Protein AF-A0A968TTP3-F1 (afdb_monomer)

pLDDT: mean 79.58, std 18.72, range [24.3, 98.19]

Secondary structure (DSSP, 8-state):
-PPP---SSPPPPEEEEEEE--GGGB-TTSBBPHHHHHHHHHHHHHHHHHHH--SEEEEEEEE-----S--BTT-EEEEEEEEEEE-SSEEEEEEEEEEEEESSSEEEEEEEEEEEEEEEE-TTSSB----PPP-------------PSPPS------SS------THHHHHHHHHTTSSS--TTHHHHHHHHH-----HHHHHHHHHTT-SS--SSHHHHHHHHHHHHHHHTSPPPPSS---SEE-TT-TTTS-HHHHS--TT-GGGG--TTPEEEEEEEHHHHHHHHT--HHHHHHHHHHHHSTT-TTHHHHHHHHHHHHHHHHHHTTT--EEEEEGGGTHHHHHSS--TTTHHHHHHHHTT-TT--HHHHTS-EEEEEEEEEGGGSPEETTS-TT----B---TTSSS--TT--PPPTT-SSEEPPPSSGGG----EEEEE------GGGEEEEEEE-SPP-GGGHHHHHHHHHHHHHHHHT-TTTTGGGGGGGG-

Sequence (499 aa):
MSEPEEIHSAGPLQPAIRVMMMPKDTNAHGTIFGGIILSYIDLAGAVEAKRHMTGRLVTVAMREVEFHAPVFVGDLVSFSTQTLRRGTSSVTVKVIVEAERQLRGLVRVKVTEAEIVYVHLGEDDRPRRSTWRCENVGQQKEFFVTNGPKPKENPRLRGDGTLAVDDDGWIRLLSDLGWDRMYENAFVARNFLLDEGVLPERLASYRNAGCVAGHGSFESWQLLHRKYLARHIDVEADDSGPPAVLDPAAAGECPETFRFIDPESPFLGTDPNVMLVRVEEVDFVAERIGESRVQLMALAKAALEKGAKNRQRFESTFNGLLEEWFVSLHQRPVFSGFWVDVEDLLEGGYTAEEWPNQLRDRLGLAHLDPVLRKKPIDIMVFRYPVRAVPRLKGHGNDQRPLVTPTVLDGMFSEAFCPSPRGSTTGHVVHLNPESGKLRREVLHPRFQLRASHLWRLGTVTRGVKREQLIDGRSIHLLSLRDELGRQDYGEGTDWDLFQ

Mean predicted aligned error: 16.32 Å

Radius of gyration: 29.27 Å; Cα contacts (8 Å, |Δi|>4): 881; chains: 1; bounding box: 64×72×86 Å

Foldseek 3Di:
DDFFDQPPDWADWAWQDKDAAAQVQDDPVQFGDVVVVVVVLVVSQVSVVCLWFDADKDWDDKDFWDFPDTHHHRWIKIWIKIWRGDGQFKTKMKIWIWTWDPPPDTDIDGGTMMIIMMGHADPVRDGHGGPTDDDDDDDDDDDDDDDHPDDPDDDDVPPFDDDPPDPCQLVCQLPVCHDDDPDDCNLLSLLNRQFPPDDNVNSVLLVVLVLDGDQPHPVSNLVSLVVSCVQAAQQAADPDADALADELVPRNQAHPLQVDFDPPQLQQPPDQQFKKKDKDWLVVLCVLLVHDSVLLVVLLVLLPDDPRDCNVVSQVVNLVSLRSSLNSSGFAWDKIFTCVQLVCLQVHDDDLQVSVQQVCLQSLVQVLFCVVVVHKIKMWMFMDGNSQFHHYPPGDPSGFRKAADGSSRDDGDLQAHGAHPPDNFHWTQGLALPPLDTTGMTIGTDHRDGSVRGRDMGIHDHGRPPVCSLSSVLSVQVSSCVVVVPVVRCVVVCVSNVD

Solvent-accessible surface area (backbone atoms only — not comparable to full-atom values): 28243 Å² total; per-residue (Å²): 136,83,77,68,62,75,55,92,63,62,48,76,77,38,84,62,44,74,46,70,38,50,76,88,49,41,38,101,84,65,32,48,32,66,68,59,56,51,53,51,47,52,53,26,36,48,60,56,51,53,68,41,40,88,76,51,70,44,83,77,47,75,42,75,79,49,80,76,46,90,48,46,62,69,23,41,34,37,34,30,29,25,52,55,43,49,54,63,30,35,40,34,22,37,33,41,33,34,35,35,41,78,86,91,54,88,44,79,41,72,25,35,42,35,42,35,32,35,34,31,34,42,98,83,74,41,83,29,75,57,72,69,59,81,86,76,88,86,74,95,68,94,74,80,91,81,81,76,82,80,78,87,78,89,77,51,83,67,85,48,78,73,71,94,58,62,81,63,53,64,52,40,53,61,47,72,66,45,75,65,105,76,56,91,63,63,52,41,65,50,29,59,61,41,47,60,64,72,52,51,69,57,35,50,52,44,44,74,56,60,54,58,80,89,54,91,45,69,66,54,37,52,53,31,46,51,53,40,33,53,68,41,33,45,20,60,54,68,97,65,73,67,53,71,53,43,43,50,85,41,69,73,63,32,19,51,79,63,44,65,65,65,90,83,42,66,36,45,73,47,61,50,76,47,44,34,29,40,79,43,53,41,60,60,48,17,64,72,60,74,50,55,52,70,57,55,52,50,30,55,50,42,47,66,45,85,85,45,88,63,33,72,57,33,30,52,54,41,29,50,54,34,45,49,42,42,63,72,50,41,33,30,67,32,75,32,36,46,30,86,76,48,40,68,54,76,77,44,93,56,52,82,70,47,33,38,40,51,50,35,26,54,62,22,43,67,86,73,23,16,62,86,67,73,42,72,42,46,34,40,33,34,45,47,39,49,62,69,43,28,27,40,58,98,53,59,97,74,26,32,62,49,40,60,58,52,82,79,72,63,83,84,42,70,40,52,48,46,36,58,64,88,57,75,54,16,42,38,20,33,63,50,51,87,69,85,68,87,27,53,32,32,27,30,58,56,53,71,60,43,51,89,27,54,69,48,78,40,41,29,66,60,56,67,60,69,84,43,42,54,54,7,44,29,49,42,50,52,49,51,19,62,79,69,71,37,78,69,63,53,55,96,52,46,70,56,66,76,111

Nearest PDB structures (foldseek):
  3d6l-assembly1_A  TM=9.393E-01  e=1.324E-11  Campylobacter jejuni
  3bjk-assembly1_D  TM=9.263E-01  e=3.054E-11  Haemophilus influenzae Rd KW20
  2eis-assembly1_A  TM=9.349E-01  e=1.510E-09  Thermus thermophilus HB8
  2qq2-assembly1_C  TM=9.111E-01  e=1.278E-09  Homo sapiens
  2qq2-assembly1_D  TM=9.113E-01  e=2.787E-09  Homo sapiens

Structure (mmCIF, N/CA/C/O backbone):
data_AF-A0A968TTP3-F1
#
_entry.id   AF-A0A968TTP3-F1
#
loop_
_atom_site.group_PDB
_atom_site.id
_atom_site.type_symbol
_atom_site.label_atom_id
_atom_site.label_alt_id
_atom_site.label_comp_id
_atom_site.label_asym_id
_atom_site.label_entity_id
_atom_site.label_seq_id
_atom_site.pdbx_PDB_ins_code
_atom_site.Cartn_x
_atom_site.Cartn_y
_atom_site.Cartn_z
_atom_site.occupancy
_atom_site.B_iso_or_equiv
_atom_site.auth_seq_id
_atom_site.auth_comp_id
_atom_site.auth_asym_id
_atom_site.auth_atom_id
_atom_site.pdbx_PDB_model_num
ATOM 1 N N . MET A 1 1 ? 31.751 -14.113 -56.325 1.00 32.84 1 MET A N 1
ATOM 2 C CA . MET A 1 1 ? 30.529 -14.709 -55.752 1.00 32.84 1 MET A CA 1
ATOM 3 C C . MET A 1 1 ? 30.938 -16.059 -55.199 1.00 32.84 1 MET A C 1
ATOM 5 O O . MET A 1 1 ? 31.308 -16.908 -55.991 1.00 32.84 1 MET A O 1
ATOM 9 N N . SER A 1 2 ? 31.034 -16.213 -53.880 1.00 34.00 2 SER A N 1
ATOM 10 C CA . SER A 1 2 ? 31.280 -17.519 -53.254 1.00 34.00 2 SER A CA 1
ATOM 11 C C . SER A 1 2 ? 29.931 -18.180 -52.987 1.00 34.00 2 SER A C 1
ATOM 13 O O . SER A 1 2 ? 29.069 -17.540 -52.380 1.00 34.00 2 SER A O 1
ATOM 15 N N . GLU A 1 3 ? 29.749 -19.403 -53.474 1.00 33.00 3 GLU A N 1
ATOM 16 C CA . GLU A 1 3 ? 28.559 -20.224 -53.231 1.00 33.00 3 GLU A CA 1
ATOM 17 C C . GLU A 1 3 ? 28.359 -20.485 -51.724 1.00 33.00 3 GLU A C 1
ATOM 19 O O . GLU A 1 3 ? 29.337 -20.476 -50.969 1.00 33.00 3 GLU A O 1
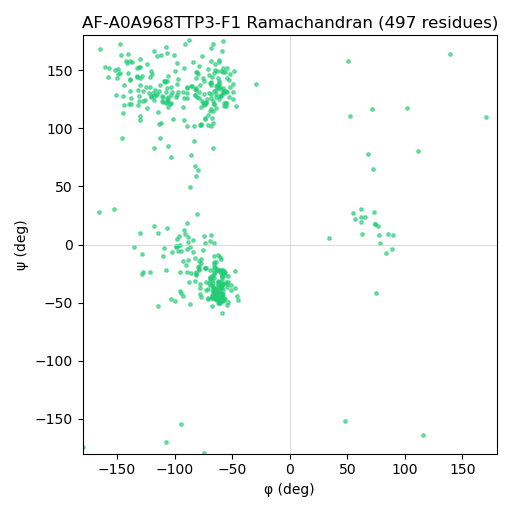ATOM 24 N N . PRO A 1 4 ? 27.106 -20.642 -51.253 1.00 40.41 4 PRO A N 1
ATOM 25 C CA . PRO A 1 4 ? 26.826 -20.976 -49.860 1.00 40.41 4 PRO A CA 1
ATOM 26 C C . PRO A 1 4 ? 27.423 -22.343 -49.509 1.00 40.41 4 PRO A C 1
ATOM 28 O O . PRO A 1 4 ? 27.281 -23.301 -50.260 1.00 40.41 4 PRO A O 1
ATOM 31 N N . GLU A 1 5 ? 28.075 -22.423 -48.353 1.00 44.88 5 GLU A N 1
ATOM 32 C CA . GLU A 1 5 ? 28.637 -23.663 -47.820 1.00 44.88 5 GLU A CA 1
ATOM 33 C C . GLU A 1 5 ? 27.471 -24.567 -47.375 1.00 44.88 5 GLU A C 1
ATOM 35 O O . GLU A 1 5 ? 26.821 -24.317 -46.356 1.00 44.88 5 GLU A O 1
ATOM 40 N N . GLU A 1 6 ? 27.138 -25.586 -48.173 1.00 39.88 6 GLU A N 1
ATOM 41 C CA . GLU A 1 6 ? 26.230 -26.647 -47.737 1.00 39.88 6 GLU A CA 1
ATOM 42 C C . GLU A 1 6 ? 26.928 -27.449 -46.639 1.00 39.88 6 GLU A C 1
ATOM 44 O O . GLU A 1 6 ? 27.889 -28.183 -46.869 1.00 39.88 6 GLU A O 1
ATOM 49 N N . ILE A 1 7 ? 26.457 -27.288 -45.405 1.00 48.59 7 ILE A N 1
ATOM 50 C CA . ILE A 1 7 ? 26.910 -28.114 -44.292 1.00 48.59 7 ILE A CA 1
ATOM 51 C C . ILE A 1 7 ? 26.380 -29.530 -44.548 1.00 48.59 7 ILE A C 1
ATOM 53 O O . ILE A 1 7 ? 25.206 -29.811 -44.327 1.00 48.59 7 ILE A O 1
ATOM 57 N N . HIS A 1 8 ? 27.252 -30.426 -45.019 1.00 40.28 8 HIS A N 1
ATOM 58 C CA . HIS A 1 8 ? 26.915 -31.812 -45.380 1.00 40.28 8 HIS A CA 1
ATOM 59 C C . HIS A 1 8 ? 26.485 -32.708 -44.195 1.00 40.28 8 HIS A C 1
ATOM 61 O O . HIS A 1 8 ? 26.158 -33.877 -44.396 1.00 40.28 8 HIS A O 1
ATOM 67 N N . SER A 1 9 ? 26.416 -32.184 -42.967 1.00 47.03 9 SER A N 1
ATOM 68 C CA . SER A 1 9 ? 25.756 -32.848 -41.840 1.00 47.03 9 SER A CA 1
ATOM 69 C C . SER A 1 9 ? 25.079 -31.813 -40.946 1.00 47.03 9 SER A C 1
ATOM 71 O O . SER A 1 9 ? 25.771 -31.022 -40.303 1.00 47.03 9 SER A O 1
ATOM 73 N N . ALA A 1 10 ? 23.744 -31.815 -40.881 1.00 59.69 10 ALA A N 1
ATOM 74 C CA . ALA A 1 10 ? 23.004 -30.996 -39.923 1.00 59.69 10 ALA A CA 1
ATOM 75 C C . ALA A 1 10 ? 23.590 -31.177 -38.506 1.00 59.69 10 ALA A C 1
ATOM 77 O O . ALA A 1 10 ? 23.952 -32.295 -38.128 1.00 59.69 10 ALA A O 1
ATOM 78 N N . GLY A 1 11 ? 23.729 -30.084 -37.744 1.00 62.94 11 GLY A N 1
ATOM 79 C CA . GLY A 1 11 ? 24.360 -30.114 -36.414 1.00 62.94 11 GLY A CA 1
ATOM 80 C C . GLY A 1 11 ? 23.641 -31.064 -35.442 1.00 62.94 11 GLY A C 1
ATOM 81 O O . GLY A 1 11 ? 22.530 -31.500 -35.726 1.00 62.94 11 GLY A O 1
ATOM 82 N N . PRO A 1 12 ? 24.210 -31.432 -34.286 1.00 75.56 12 PRO A N 1
ATOM 83 C CA . PRO A 1 12 ? 23.477 -32.249 -33.320 1.00 75.56 12 PRO A CA 1
ATOM 84 C C . PRO A 1 12 ? 22.214 -31.513 -32.839 1.00 75.56 12 PRO A C 1
ATOM 86 O O . PRO A 1 12 ? 22.261 -30.313 -32.575 1.00 75.56 12 PRO A O 1
ATOM 89 N N . LEU A 1 13 ? 21.094 -32.230 -32.705 1.00 83.69 13 LEU A N 1
ATOM 90 C CA . LEU A 1 13 ? 19.882 -31.687 -32.088 1.00 83.69 13 LEU A CA 1
ATOM 91 C C . LEU A 1 13 ? 20.166 -31.403 -30.605 1.00 83.69 13 LEU A C 1
ATOM 93 O O . LEU A 1 13 ? 20.539 -32.316 -29.866 1.00 83.69 13 LEU A O 1
ATOM 97 N N . GLN A 1 14 ? 20.005 -30.153 -30.168 1.00 84.50 14 GLN A N 1
ATOM 98 C CA . GLN A 1 14 ? 20.289 -29.735 -28.793 1.00 84.50 14 GLN A CA 1
ATOM 99 C C . GLN A 1 14 ? 19.059 -29.138 -28.109 1.00 84.50 14 GLN A C 1
ATOM 101 O O . GLN A 1 14 ? 18.295 -28.422 -28.749 1.00 84.50 14 GLN A O 1
ATOM 106 N N . PRO A 1 15 ? 18.861 -29.370 -26.803 1.00 88.38 15 PRO A N 1
ATOM 107 C CA . PRO A 1 15 ? 17.815 -28.680 -26.060 1.00 88.38 15 PRO A CA 1
ATOM 108 C C . PRO A 1 15 ? 18.157 -27.187 -25.936 1.00 88.38 15 PRO A C 1
ATOM 110 O O . PRO A 1 15 ? 19.236 -26.837 -25.456 1.00 88.38 15 PRO A O 1
ATOM 113 N N . ALA A 1 16 ? 17.232 -26.315 -26.341 1.00 91.12 16 ALA A N 1
ATOM 114 C CA . ALA A 1 16 ? 17.378 -24.866 -26.195 1.00 91.12 16 ALA A CA 1
ATOM 115 C C . ALA A 1 16 ? 16.539 -24.325 -25.033 1.00 91.12 16 ALA A C 1
ATOM 117 O O . ALA A 1 16 ? 17.037 -23.550 -24.221 1.00 91.12 16 ALA A O 1
ATOM 118 N N . ILE A 1 17 ? 15.271 -24.740 -24.946 1.00 93.62 17 ILE A N 1
ATOM 119 C CA . ILE A 1 17 ? 14.318 -24.271 -23.932 1.00 93.62 17 ILE A CA 1
ATOM 120 C C . ILE A 1 17 ? 13.495 -25.459 -23.426 1.00 93.62 17 ILE A C 1
ATOM 122 O O . ILE A 1 17 ? 13.112 -26.340 -24.200 1.00 93.62 17 ILE A O 1
ATOM 126 N N . ARG A 1 18 ? 13.199 -25.481 -22.124 1.00 91.38 18 ARG A N 1
ATOM 127 C CA . ARG A 1 18 ? 12.231 -26.403 -21.523 1.00 91.38 18 ARG A CA 1
ATOM 128 C C . ARG A 1 18 ? 11.387 -25.652 -20.504 1.00 91.38 18 ARG A C 1
ATOM 130 O O . ARG A 1 18 ? 11.942 -25.005 -19.621 1.00 91.38 18 ARG A O 1
ATOM 137 N N . VAL A 1 19 ? 10.070 -25.716 -20.646 1.00 91.50 19 VAL A N 1
ATOM 138 C CA . VAL A 1 19 ? 9.139 -24.877 -19.882 1.00 91.50 19 VAL A CA 1
ATOM 139 C C . VAL A 1 19 ? 7.873 -25.657 -19.535 1.00 91.50 19 VAL A C 1
ATOM 141 O O . VAL A 1 19 ? 7.350 -26.408 -20.355 1.00 91.50 19 VAL A O 1
ATOM 144 N N . MET A 1 20 ? 7.401 -25.504 -18.298 1.00 92.38 20 MET A N 1
ATOM 145 C CA . MET A 1 20 ? 6.107 -26.029 -17.866 1.00 92.38 20 MET A CA 1
ATOM 146 C C . MET A 1 20 ? 5.005 -25.052 -18.277 1.00 92.38 20 MET A C 1
ATOM 148 O O . MET A 1 20 ? 5.109 -23.861 -17.996 1.00 92.38 20 MET A O 1
ATOM 152 N N . MET A 1 21 ? 3.972 -25.547 -18.952 1.00 86.88 21 MET A N 1
ATOM 153 C CA . MET A 1 21 ? 2.868 -24.721 -19.439 1.00 86.88 21 MET A CA 1
ATOM 154 C C . MET A 1 21 ? 1.883 -24.393 -18.320 1.00 86.88 21 MET A C 1
ATOM 156 O O . MET A 1 21 ? 1.427 -25.292 -17.611 1.00 86.88 21 MET A O 1
ATOM 160 N N . MET A 1 22 ? 1.515 -23.122 -18.182 1.00 87.94 22 MET A N 1
ATOM 161 C CA . MET A 1 22 ? 0.728 -22.630 -17.051 1.00 87.94 22 MET A CA 1
ATOM 162 C C . MET A 1 22 ? -0.684 -22.204 -17.486 1.00 87.94 22 MET A C 1
ATOM 164 O O . MET A 1 22 ? -0.926 -21.974 -18.670 1.00 87.94 22 MET A O 1
ATOM 168 N N . PRO A 1 23 ? -1.646 -22.053 -16.552 1.00 77.75 23 PRO A N 1
ATOM 169 C CA . PRO A 1 23 ? -3.010 -21.637 -16.892 1.00 77.75 23 PRO A CA 1
ATOM 170 C C . PRO A 1 23 ? -3.097 -20.330 -17.696 1.00 77.75 23 PRO A C 1
ATOM 172 O O . PRO A 1 23 ? -3.951 -20.212 -18.570 1.00 77.75 23 PRO A O 1
ATOM 175 N N . LYS A 1 24 ? -2.191 -19.370 -17.455 1.00 80.12 24 LYS A N 1
ATOM 176 C CA . LYS A 1 24 ? -2.136 -18.093 -18.193 1.00 80.12 24 LYS A CA 1
ATOM 177 C C . LYS A 1 24 ? -1.858 -18.256 -19.693 1.00 80.12 24 LYS A C 1
ATOM 179 O O . LYS A 1 24 ? -2.188 -17.374 -20.473 1.00 80.12 24 LYS A O 1
ATOM 184 N N . ASP A 1 25 ? -1.264 -19.381 -20.087 1.00 72.00 25 ASP A N 1
ATOM 185 C CA . ASP A 1 25 ? -0.873 -19.665 -21.467 1.00 72.00 25 ASP A CA 1
ATOM 186 C C . ASP A 1 25 ? -2.020 -20.332 -22.258 1.00 72.00 25 ASP A C 1
ATOM 188 O O . ASP A 1 25 ? -1.852 -20.711 -23.421 1.00 72.00 25 ASP A O 1
ATOM 192 N N . THR A 1 26 ? -3.189 -20.517 -21.631 1.00 67.12 26 THR A N 1
ATOM 193 C CA . THR A 1 26 ? -4.343 -21.191 -22.237 1.00 67.12 26 THR A CA 1
ATOM 194 C C . THR A 1 26 ? -5.142 -20.290 -23.169 1.00 67.12 26 THR A C 1
ATOM 196 O O . THR A 1 26 ? -5.260 -19.081 -22.988 1.00 67.12 26 THR A O 1
ATOM 199 N N . ASN A 1 27 ? -5.732 -20.908 -24.185 1.00 73.62 27 ASN A N 1
ATOM 200 C CA . ASN A 1 27 ? -6.800 -20.313 -24.972 1.00 73.62 27 ASN A CA 1
ATOM 201 C C . ASN A 1 27 ? -8.173 -20.602 -24.329 1.00 73.62 27 ASN A C 1
ATOM 203 O O . ASN A 1 27 ? -8.290 -21.373 -23.375 1.00 73.62 27 ASN A O 1
ATOM 207 N N . ALA A 1 28 ? -9.240 -20.045 -24.907 1.00 69.19 28 ALA A N 1
ATOM 208 C CA . ALA A 1 28 ? -10.615 -20.234 -24.429 1.00 69.19 28 ALA A CA 1
ATOM 209 C C . ALA A 1 28 ? -11.106 -21.702 -24.415 1.00 69.19 28 ALA A C 1
ATOM 211 O O . ALA A 1 28 ? -12.142 -21.994 -23.821 1.00 69.19 28 ALA A O 1
ATOM 212 N N . HIS A 1 29 ? -10.385 -22.630 -25.053 1.00 62.97 29 HIS A N 1
ATOM 213 C CA . HIS A 1 29 ? -10.695 -24.061 -25.094 1.00 62.97 29 HIS A CA 1
ATOM 214 C C . HIS A 1 29 ? -9.893 -24.888 -24.074 1.00 62.97 29 HIS A C 1
ATOM 216 O O . HIS A 1 29 ? -10.002 -26.114 -24.065 1.00 62.97 29 HIS A O 1
ATOM 222 N N . GLY A 1 30 ? -9.094 -24.247 -23.212 1.00 66.94 30 GLY A N 1
ATOM 223 C CA . GLY A 1 30 ? -8.347 -24.913 -22.140 1.00 66.94 30 GLY A CA 1
ATOM 224 C C . GLY A 1 30 ? -7.082 -25.652 -22.596 1.00 66.94 30 GLY A C 1
ATOM 225 O O . GLY A 1 30 ? -6.465 -26.354 -21.796 1.00 66.94 30 GLY A O 1
ATOM 226 N N . THR A 1 31 ? -6.671 -25.493 -23.858 1.00 78.69 31 THR A N 1
ATOM 227 C CA . THR A 1 31 ? -5.351 -25.919 -24.356 1.00 78.69 31 THR A CA 1
ATOM 228 C C . THR A 1 31 ? -4.422 -24.717 -24.444 1.00 78.69 31 THR A C 1
ATOM 230 O O . THR A 1 31 ? -4.880 -23.577 -24.485 1.00 78.69 31 THR A O 1
ATOM 233 N N . ILE A 1 32 ? -3.115 -24.942 -24.533 1.00 87.62 32 ILE A N 1
ATOM 234 C CA . ILE A 1 32 ? -2.154 -23.851 -24.707 1.00 87.62 32 ILE A CA 1
ATOM 235 C C . ILE A 1 32 ? -2.384 -23.153 -26.045 1.00 87.62 32 ILE A C 1
ATOM 237 O O . ILE A 1 32 ? -2.638 -23.791 -27.073 1.00 87.62 32 ILE A O 1
ATOM 241 N N . PHE A 1 33 ? -2.335 -21.825 -26.018 1.00 87.12 33 PHE A N 1
ATOM 242 C CA . PHE A 1 33 ? -2.503 -21.000 -27.199 1.00 87.12 33 PHE A CA 1
ATOM 243 C C . PHE A 1 33 ? -1.314 -21.179 -28.153 1.00 87.12 33 PHE A C 1
ATOM 245 O O . PHE A 1 33 ? -0.157 -21.045 -27.759 1.00 87.12 33 PHE A O 1
ATOM 252 N N . GLY A 1 34 ? -1.591 -21.443 -29.434 1.00 85.12 34 GLY A N 1
ATOM 253 C CA . GLY A 1 34 ? -0.546 -21.691 -30.436 1.00 85.12 34 GLY A CA 1
ATOM 254 C C . GLY A 1 34 ? 0.443 -20.531 -30.589 1.00 85.12 34 GLY A C 1
ATOM 255 O O . GLY A 1 34 ? 1.622 -20.769 -30.836 1.00 85.12 34 GLY A O 1
ATOM 256 N N . GLY A 1 35 ? -0.001 -19.289 -30.354 1.00 87.31 35 GLY A N 1
ATOM 257 C CA . GLY A 1 35 ? 0.873 -18.113 -30.344 1.00 87.31 35 GLY A CA 1
ATOM 258 C C . GLY A 1 35 ? 1.983 -18.188 -29.292 1.00 87.31 35 GLY A C 1
ATOM 259 O O . GLY A 1 35 ? 3.106 -17.794 -29.582 1.00 87.31 35 GLY A O 1
ATOM 260 N N . ILE A 1 36 ? 1.716 -18.777 -28.122 1.00 90.19 36 ILE A N 1
ATOM 261 C CA . ILE A 1 36 ? 2.732 -18.973 -27.076 1.00 90.19 36 ILE A CA 1
ATOM 262 C C . ILE A 1 36 ? 3.795 -19.970 -27.542 1.00 90.19 36 ILE A C 1
ATOM 264 O O . ILE A 1 36 ? 4.992 -19.723 -27.400 1.00 90.19 36 ILE A O 1
ATOM 268 N N . ILE A 1 37 ? 3.371 -21.072 -28.168 1.00 92.00 37 ILE A N 1
ATOM 269 C CA . ILE A 1 37 ? 4.297 -22.060 -28.734 1.00 92.00 37 ILE A CA 1
ATOM 270 C C . ILE A 1 37 ? 5.152 -21.426 -29.841 1.00 92.00 37 ILE A C 1
ATOM 272 O O . ILE A 1 37 ? 6.361 -21.636 -29.859 1.00 92.00 37 ILE A O 1
ATOM 276 N N . LEU A 1 38 ? 4.566 -20.591 -30.707 1.00 92.50 38 LEU A N 1
ATOM 277 C CA . LEU A 1 38 ? 5.298 -19.839 -31.736 1.00 92.50 38 LEU A CA 1
ATOM 278 C C . LEU A 1 38 ? 6.341 -18.881 -31.144 1.00 92.50 38 LEU A C 1
ATOM 280 O O . LEU A 1 38 ? 7.468 -18.836 -31.639 1.00 92.50 38 LEU A O 1
ATOM 284 N N . SER A 1 39 ? 6.003 -18.159 -30.071 1.00 92.06 39 SER A N 1
ATOM 285 C CA . SER A 1 39 ? 6.949 -17.282 -29.370 1.00 92.06 39 SER A CA 1
ATOM 286 C C . SER A 1 39 ? 8.145 -18.061 -28.818 1.00 92.06 39 SER A C 1
ATOM 288 O O . SER A 1 39 ? 9.288 -17.633 -28.975 1.00 92.06 39 SER A O 1
ATOM 290 N N . TYR A 1 40 ? 7.912 -19.236 -28.228 1.00 94.81 40 TYR A N 1
ATOM 291 C CA . TYR A 1 40 ? 9.000 -20.087 -27.746 1.00 94.81 40 TYR A CA 1
ATOM 292 C C . TYR A 1 40 ? 9.817 -20.727 -28.871 1.00 94.81 40 TYR A C 1
ATOM 294 O O . TYR A 1 40 ? 11.027 -20.882 -28.710 1.00 94.81 40 TYR A O 1
ATOM 302 N N . ILE A 1 41 ? 9.201 -21.063 -30.010 1.00 94.69 41 ILE A N 1
ATOM 303 C CA . ILE A 1 41 ? 9.923 -21.548 -31.193 1.00 94.69 41 ILE A CA 1
ATOM 304 C C . ILE A 1 41 ? 10.910 -20.480 -31.681 1.00 94.69 41 ILE A C 1
ATOM 306 O O . ILE A 1 41 ? 12.079 -20.803 -31.894 1.00 94.69 41 ILE A O 1
ATOM 310 N N . ASP A 1 42 ? 10.494 -19.213 -31.779 1.00 93.94 42 ASP A N 1
ATOM 311 C CA . ASP A 1 42 ? 11.398 -18.121 -32.167 1.00 93.94 42 ASP A CA 1
ATOM 312 C C . ASP A 1 42 ? 12.505 -17.873 -31.128 1.00 93.94 42 ASP A C 1
ATOM 314 O O . ASP A 1 42 ? 13.675 -17.729 -31.478 1.00 93.94 42 ASP A O 1
ATOM 318 N N . LEU A 1 43 ? 12.189 -17.914 -29.831 1.00 93.19 43 LEU A N 1
ATOM 319 C CA . LEU A 1 43 ? 13.207 -17.787 -28.783 1.00 93.19 43 LEU A CA 1
ATOM 320 C C . LEU A 1 43 ? 14.240 -18.922 -28.845 1.00 93.19 43 LEU A C 1
ATOM 322 O O . LEU A 1 43 ? 15.445 -18.667 -28.789 1.00 93.19 43 LEU A O 1
ATOM 326 N N . ALA A 1 44 ? 13.788 -20.168 -28.996 1.00 94.00 44 ALA A N 1
ATOM 327 C CA . ALA A 1 44 ? 14.660 -21.332 -29.111 1.00 94.00 44 ALA A CA 1
ATOM 328 C C . ALA A 1 44 ? 15.534 -21.247 -30.372 1.00 94.00 44 ALA A C 1
ATOM 330 O O . ALA A 1 44 ? 16.751 -21.433 -30.299 1.00 94.00 44 ALA A O 1
ATOM 331 N N . GLY A 1 45 ? 14.935 -20.899 -31.514 1.00 93.75 45 GLY A N 1
ATOM 332 C CA . GLY A 1 45 ? 15.650 -20.693 -32.770 1.00 93.75 45 GLY A CA 1
ATOM 333 C C . GLY A 1 45 ? 16.734 -19.620 -32.651 1.00 93.75 45 GLY A C 1
ATOM 334 O O . GLY A 1 45 ? 17.865 -19.830 -33.092 1.00 93.75 45 GLY A O 1
ATOM 335 N N . ALA A 1 46 ? 16.431 -18.506 -31.981 1.00 90.81 46 ALA A N 1
ATOM 336 C CA . ALA A 1 46 ? 17.376 -17.424 -31.748 1.00 90.81 46 ALA A CA 1
ATOM 337 C C . ALA A 1 46 ? 18.533 -17.843 -30.823 1.00 90.81 46 ALA A C 1
ATOM 339 O O . ALA A 1 46 ? 19.670 -17.419 -31.046 1.00 90.81 46 ALA A O 1
ATOM 340 N N . VAL A 1 47 ? 18.279 -18.686 -29.811 1.00 91.06 47 VAL A N 1
ATOM 341 C CA . VAL A 1 47 ? 19.323 -19.252 -28.934 1.00 91.06 47 VAL A CA 1
ATOM 342 C C . VAL A 1 47 ? 20.342 -20.050 -29.747 1.00 91.06 47 VAL A C 1
ATOM 344 O O . VAL A 1 47 ? 21.545 -19.848 -29.584 1.00 91.06 47 VAL A O 1
ATOM 347 N N . GLU A 1 48 ? 19.878 -20.904 -30.658 1.00 90.88 48 GLU A N 1
ATOM 348 C CA . GLU A 1 48 ? 20.748 -21.662 -31.562 1.00 90.88 48 GLU A CA 1
ATOM 349 C C . GLU A 1 48 ? 21.464 -20.749 -32.564 1.00 90.88 48 GLU A C 1
ATOM 351 O O . GLU A 1 48 ? 22.679 -20.827 -32.732 1.00 90.88 48 GLU A O 1
ATOM 356 N N . ALA A 1 49 ? 20.743 -19.811 -33.176 1.00 87.69 49 ALA A N 1
ATOM 357 C CA . ALA A 1 49 ? 21.295 -18.870 -34.143 1.00 87.69 49 ALA A CA 1
ATOM 358 C C . ALA A 1 49 ? 22.446 -18.028 -33.549 1.00 87.69 49 ALA A C 1
ATOM 360 O O . ALA A 1 49 ? 23.472 -17.826 -34.203 1.00 87.69 49 ALA A O 1
ATOM 361 N N . LYS A 1 50 ? 22.326 -17.599 -32.283 1.00 86.19 50 LYS A N 1
ATOM 362 C CA . LYS A 1 50 ? 23.363 -16.848 -31.546 1.00 86.19 50 LYS A CA 1
ATOM 363 C C . LYS A 1 50 ? 24.644 -17.641 -31.277 1.00 86.19 50 LYS A C 1
ATOM 365 O O . LYS A 1 50 ? 25.672 -17.032 -30.982 1.00 86.19 50 LYS A O 1
ATOM 370 N N . ARG A 1 51 ? 24.633 -18.972 -31.390 1.00 81.50 51 ARG A N 1
ATOM 371 C CA . ARG A 1 51 ? 25.868 -19.774 -31.290 1.00 81.50 51 ARG A CA 1
ATOM 372 C C . ARG A 1 51 ? 26.787 -19.543 -32.485 1.00 81.50 51 ARG A C 1
ATOM 374 O O . 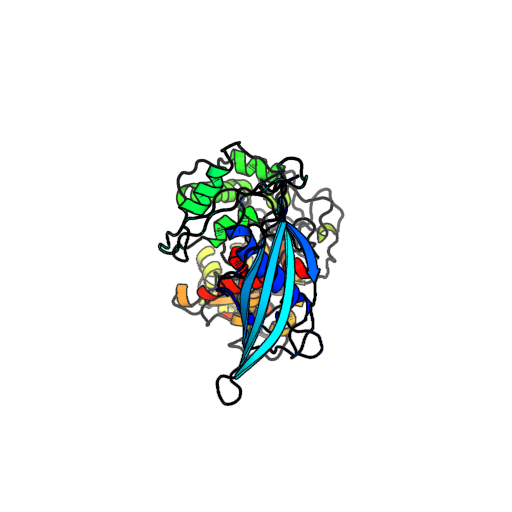ARG A 1 51 ? 28.008 -19.581 -32.343 1.00 81.50 51 ARG A O 1
ATOM 381 N N . HIS A 1 52 ? 26.196 -19.238 -33.638 1.00 75.44 52 HIS A N 1
ATOM 382 C CA . HIS A 1 52 ? 26.892 -19.181 -34.922 1.00 75.44 52 HIS A CA 1
ATOM 383 C C . HIS A 1 52 ? 27.344 -17.775 -35.310 1.00 75.44 52 HIS A C 1
ATOM 385 O O . HIS A 1 52 ? 28.299 -17.639 -36.075 1.00 75.44 52 HIS A O 1
ATOM 391 N N . MET A 1 53 ? 26.702 -16.736 -34.770 1.00 72.19 53 MET A N 1
ATOM 392 C CA . MET A 1 53 ? 26.968 -15.335 -35.108 1.00 72.19 53 MET A CA 1
ATOM 393 C C . MET A 1 53 ? 26.932 -14.414 -33.884 1.00 72.19 53 MET A C 1
ATOM 395 O O . MET A 1 53 ? 26.164 -14.615 -32.947 1.00 72.19 53 MET A O 1
ATOM 399 N N . THR A 1 54 ? 27.748 -13.362 -33.918 1.00 64.94 54 THR A N 1
ATOM 400 C CA . THR A 1 54 ? 27.774 -12.284 -32.919 1.00 64.94 54 THR A CA 1
ATOM 401 C C . THR A 1 54 ? 27.160 -11.014 -33.490 1.00 64.94 54 THR A C 1
ATOM 403 O O . THR A 1 54 ? 27.521 -10.612 -34.592 1.00 64.94 54 THR A O 1
ATOM 406 N N . GLY A 1 55 ? 26.293 -10.347 -32.730 1.00 70.12 55 GLY A N 1
ATOM 407 C CA . GLY A 1 55 ? 25.666 -9.079 -33.118 1.00 70.12 55 GLY A CA 1
ATOM 408 C C . GLY A 1 55 ? 24.149 -9.188 -33.269 1.00 70.12 55 GLY A C 1
ATOM 409 O O . GLY A 1 55 ? 23.535 -10.127 -32.761 1.00 70.12 55 GLY A O 1
ATOM 410 N N . ARG A 1 56 ? 23.533 -8.201 -33.930 1.00 79.56 56 ARG A N 1
ATOM 411 C CA . ARG A 1 56 ? 22.076 -8.166 -34.123 1.00 79.56 56 ARG A CA 1
ATOM 412 C C . ARG A 1 56 ? 21.645 -9.273 -35.082 1.00 79.56 56 ARG A C 1
ATOM 414 O O . ARG A 1 56 ? 22.296 -9.513 -36.101 1.00 79.56 56 ARG A O 1
ATOM 421 N N . LEU A 1 57 ? 20.535 -9.918 -34.750 1.00 83.38 57 LEU A N 1
ATOM 422 C CA . LEU A 1 57 ? 19.863 -10.900 -35.588 1.00 83.38 57 LEU A CA 1
ATOM 423 C C . LEU A 1 57 ? 18.375 -10.579 -35.627 1.00 83.38 57 LEU A C 1
ATOM 425 O O . LEU A 1 57 ? 17.818 -10.115 -34.633 1.00 83.38 57 LEU A O 1
ATOM 429 N N . VAL A 1 58 ? 17.753 -10.827 -36.770 1.00 87.31 58 VAL A N 1
ATOM 430 C CA . VAL A 1 58 ? 16.313 -10.652 -36.962 1.00 87.31 58 VAL A CA 1
ATOM 431 C C . VAL A 1 58 ? 15.716 -11.902 -37.583 1.00 87.31 58 VAL A C 1
ATOM 433 O O . VAL A 1 58 ? 16.343 -12.541 -38.432 1.00 87.31 58 VAL A O 1
ATOM 436 N N . THR A 1 59 ? 14.504 -12.240 -37.161 1.00 91.94 59 THR A N 1
ATOM 437 C CA . THR A 1 59 ? 13.703 -13.317 -37.744 1.00 91.94 59 THR A CA 1
ATOM 438 C C . THR A 1 59 ? 13.109 -12.823 -39.058 1.00 91.94 59 THR A C 1
ATOM 440 O O . THR A 1 59 ? 12.358 -11.852 -39.067 1.00 91.94 59 THR A O 1
ATOM 443 N N . VAL A 1 60 ? 13.452 -13.457 -40.183 1.00 89.50 60 VAL A N 1
ATOM 444 C CA . VAL A 1 60 ? 12.953 -13.040 -41.512 1.00 89.50 60 VAL A CA 1
ATOM 445 C C . VAL A 1 60 ? 11.921 -13.993 -42.097 1.00 89.50 60 VAL A C 1
ATOM 447 O O . VAL A 1 60 ? 11.151 -13.602 -42.969 1.00 89.50 60 VAL A O 1
ATOM 450 N N . ALA A 1 61 ? 11.907 -15.245 -41.645 1.00 86.56 61 ALA A N 1
ATOM 451 C CA . ALA A 1 61 ? 10.905 -16.216 -42.051 1.00 86.56 61 ALA A CA 1
ATOM 452 C C . ALA A 1 61 ? 10.784 -17.332 -41.016 1.00 86.56 61 ALA A C 1
ATOM 454 O O . ALA A 1 61 ? 11.790 -17.787 -40.476 1.00 86.56 61 ALA A O 1
ATOM 455 N N . MET A 1 62 ? 9.560 -17.814 -40.830 1.00 91.12 62 MET A N 1
ATOM 456 C CA . MET A 1 62 ? 9.252 -19.079 -40.173 1.00 91.12 62 MET A CA 1
ATOM 457 C C . MET A 1 62 ? 8.450 -19.923 -41.167 1.00 91.12 62 MET A C 1
ATOM 459 O O . MET A 1 62 ? 7.526 -19.415 -41.804 1.00 91.12 62 MET A O 1
ATOM 463 N N . ARG A 1 63 ? 8.844 -21.180 -41.364 1.00 85.38 63 ARG A N 1
ATOM 464 C CA . ARG A 1 63 ? 8.254 -22.102 -42.340 1.00 85.38 63 ARG A CA 1
ATOM 465 C C . ARG A 1 63 ? 7.785 -23.378 -41.650 1.00 85.38 63 ARG A C 1
ATOM 467 O O . ARG A 1 63 ? 8.319 -23.744 -40.607 1.00 85.38 63 ARG A O 1
ATOM 474 N N . GLU A 1 64 ? 6.814 -24.035 -42.285 1.00 72.19 64 GLU A N 1
ATOM 475 C CA . GLU A 1 64 ? 6.369 -25.400 -41.962 1.00 72.19 64 GLU A CA 1
ATOM 476 C C . GLU A 1 64 ? 5.792 -25.597 -40.551 1.00 72.19 64 GLU A C 1
ATOM 478 O O . GLU A 1 64 ? 5.871 -26.687 -40.002 1.00 72.19 64 GLU A O 1
ATOM 483 N N . VAL A 1 65 ? 5.154 -24.574 -39.967 1.00 84.56 65 VAL A N 1
ATOM 484 C CA . VAL A 1 65 ? 4.477 -24.745 -38.672 1.00 84.56 65 VAL A CA 1
ATOM 485 C C . VAL A 1 65 ? 3.140 -25.461 -38.858 1.00 84.56 65 VAL A C 1
ATOM 487 O O . VAL A 1 65 ? 2.142 -24.850 -39.248 1.00 84.56 65 VAL A O 1
ATOM 490 N N . GLU A 1 66 ? 3.105 -26.742 -38.509 1.00 83.81 66 GLU A N 1
ATOM 491 C CA . GLU A 1 66 ? 1.877 -27.525 -38.375 1.00 83.81 66 GLU A CA 1
ATOM 492 C C . GLU A 1 66 ? 1.745 -28.062 -36.943 1.00 83.81 66 GLU A C 1
ATOM 494 O O . GLU A 1 66 ? 2.667 -28.674 -36.403 1.00 83.81 66 GLU A O 1
ATOM 499 N N . PHE A 1 67 ? 0.603 -27.817 -36.298 1.00 88.19 67 PHE A N 1
ATOM 500 C CA . PHE A 1 67 ? 0.325 -28.314 -34.949 1.00 88.19 67 PHE A CA 1
ATOM 501 C C . PHE A 1 67 ? -0.330 -29.696 -35.022 1.00 88.19 67 PHE A C 1
ATOM 503 O O . PHE A 1 67 ? -1.526 -29.813 -35.281 1.00 88.19 67 PHE A O 1
ATOM 510 N N . HIS A 1 68 ? 0.447 -30.746 -34.764 1.00 88.19 68 HIS A N 1
ATOM 511 C CA . HIS A 1 68 ? -0.004 -32.139 -34.837 1.00 88.19 68 HIS A CA 1
ATOM 512 C C . HIS A 1 68 ? -0.754 -32.599 -33.579 1.00 88.19 68 HIS A C 1
ATOM 514 O O . HIS A 1 68 ? -1.530 -33.553 -33.636 1.00 88.19 68 HIS A O 1
ATOM 520 N N . ALA A 1 69 ? -0.520 -31.951 -32.434 1.00 87.56 69 ALA A N 1
ATOM 521 C CA . ALA A 1 69 ? -1.147 -32.312 -31.167 1.00 87.56 69 ALA A CA 1
ATOM 522 C C . ALA A 1 69 ? -1.393 -31.088 -30.269 1.00 87.56 69 ALA A C 1
ATOM 524 O O . ALA A 1 69 ? -0.586 -30.157 -30.268 1.00 87.56 69 ALA A O 1
ATOM 525 N N . PRO A 1 70 ? -2.471 -31.089 -29.460 1.00 87.75 70 PRO A N 1
ATOM 526 C CA . PRO A 1 70 ? -2.699 -30.051 -28.466 1.00 87.75 70 PRO A CA 1
ATOM 527 C C . PRO A 1 70 ? -1.710 -30.176 -27.305 1.00 87.75 70 PRO A C 1
ATOM 529 O O . PRO A 1 70 ? -1.297 -31.280 -26.933 1.00 87.75 70 PRO A O 1
ATOM 532 N N . VAL A 1 71 ? -1.399 -29.037 -26.692 1.00 90.12 71 VAL A N 1
ATOM 533 C CA . VAL A 1 71 ? -0.622 -28.925 -25.452 1.00 90.12 71 VAL A CA 1
ATOM 534 C C . VAL A 1 71 ? -1.567 -28.512 -24.329 1.00 90.12 71 VAL A C 1
ATOM 536 O O . VAL A 1 71 ? -2.463 -27.695 -24.550 1.00 90.12 71 VAL A O 1
ATOM 539 N N . PHE A 1 72 ? -1.386 -29.072 -23.139 1.00 88.94 72 PHE A N 1
ATOM 540 C CA . PHE A 1 72 ? -2.237 -28.818 -21.979 1.00 88.94 72 PHE A CA 1
ATOM 541 C C . PHE A 1 72 ? -1.477 -28.118 -20.853 1.00 88.94 72 PHE A C 1
ATOM 543 O O . PHE A 1 72 ? -0.248 -28.117 -20.804 1.00 88.94 72 PHE A O 1
ATOM 550 N N . VAL A 1 73 ? -2.231 -27.529 -19.927 1.00 87.25 73 VAL A N 1
ATOM 551 C CA . VAL A 1 73 ? -1.681 -26.997 -18.677 1.00 87.25 73 VAL A CA 1
ATOM 552 C C . VAL A 1 73 ? -0.980 -28.112 -17.905 1.00 87.25 73 VAL A C 1
ATOM 554 O O . VAL A 1 73 ? -1.516 -29.211 -17.767 1.00 87.25 73 VAL A O 1
ATOM 557 N N . GLY A 1 74 ? 0.209 -27.814 -17.390 1.00 84.75 74 GLY A N 1
ATOM 558 C CA . GLY A 1 74 ? 1.066 -28.760 -16.684 1.00 84.75 74 GLY A CA 1
ATOM 559 C C . GLY A 1 74 ? 1.942 -29.621 -17.597 1.00 84.75 74 GLY A C 1
ATOM 560 O O . GLY A 1 74 ? 2.815 -30.320 -17.082 1.00 84.75 74 GLY A O 1
ATOM 561 N N . ASP A 1 75 ? 1.773 -29.562 -18.925 1.00 89.56 75 ASP A N 1
ATOM 562 C CA . ASP A 1 75 ? 2.714 -30.202 -19.847 1.00 89.56 75 ASP A CA 1
ATOM 563 C C . ASP A 1 75 ? 4.101 -29.563 -19.708 1.00 89.56 75 ASP A C 1
ATOM 565 O O . ASP A 1 75 ? 4.246 -28.337 -19.676 1.00 89.56 75 ASP A O 1
ATOM 569 N N . LEU A 1 76 ? 5.138 -30.398 -19.692 1.00 93.75 76 LEU A N 1
ATOM 570 C CA . LEU A 1 76 ? 6.520 -29.950 -19.792 1.00 93.75 76 LEU A CA 1
ATOM 571 C C . LEU A 1 76 ? 6.928 -29.950 -21.266 1.00 93.75 76 LEU A C 1
ATOM 573 O O . LEU A 1 76 ? 7.116 -31.012 -21.858 1.00 93.75 76 LEU A O 1
ATOM 577 N N . VAL A 1 77 ? 7.051 -28.768 -21.864 1.00 95.12 77 VAL A N 1
ATOM 578 C CA . VAL A 1 77 ? 7.328 -28.609 -23.296 1.00 95.12 77 VAL A CA 1
ATOM 579 C C . VAL A 1 77 ? 8.811 -28.341 -23.524 1.00 95.12 77 VAL A C 1
ATOM 581 O O . VAL A 1 77 ? 9.397 -27.432 -22.933 1.00 95.12 77 VAL A O 1
ATOM 584 N N . SER A 1 78 ? 9.422 -29.144 -24.389 1.00 95.75 78 SER A N 1
ATOM 585 C CA . SER A 1 78 ? 10.821 -29.064 -24.801 1.00 95.75 78 SER A CA 1
ATOM 586 C C . SER A 1 78 ? 10.934 -28.540 -26.230 1.00 95.75 78 SER A C 1
ATOM 588 O O . SER A 1 78 ? 10.282 -29.057 -27.133 1.00 95.75 78 SER A O 1
ATOM 590 N N . PHE A 1 79 ? 11.807 -27.553 -26.428 1.00 96.69 79 PHE A N 1
ATOM 591 C CA . PHE A 1 79 ? 12.146 -26.964 -27.721 1.00 96.69 79 PHE A CA 1
ATOM 592 C C . PHE A 1 79 ? 13.599 -27.312 -28.034 1.00 96.69 79 PHE A C 1
ATOM 594 O O . PHE A 1 79 ? 14.531 -26.752 -27.444 1.00 96.69 79 PHE A O 1
ATOM 601 N N . SER A 1 80 ? 13.787 -28.271 -28.933 1.00 95.69 80 SER A N 1
ATOM 602 C CA . SER A 1 80 ? 15.106 -28.744 -29.348 1.00 95.69 80 SER A CA 1
ATOM 603 C C . SER A 1 80 ? 15.464 -28.167 -30.708 1.00 95.69 80 SER A C 1
ATOM 605 O O . SER A 1 80 ? 14.635 -28.164 -31.614 1.00 95.69 80 SER A O 1
ATOM 607 N N . THR A 1 81 ? 16.691 -27.687 -30.867 1.00 95.88 81 THR A N 1
ATOM 608 C CA . THR A 1 81 ? 17.131 -26.937 -32.040 1.00 95.88 81 THR A CA 1
ATOM 609 C C . THR A 1 81 ? 18.283 -27.598 -32.765 1.00 95.88 81 THR A C 1
ATOM 611 O O . THR A 1 81 ? 19.127 -28.260 -32.163 1.00 95.88 81 THR A O 1
ATOM 614 N N . GLN A 1 82 ? 18.327 -27.395 -34.074 1.00 92.62 82 GLN A N 1
ATOM 615 C CA . GLN A 1 82 ? 19.376 -27.899 -34.942 1.00 92.62 82 GLN A CA 1
ATOM 616 C C . GLN A 1 82 ? 19.638 -26.887 -36.052 1.00 92.62 82 GLN A C 1
ATOM 618 O O . GLN A 1 82 ? 18.722 -26.489 -36.768 1.00 92.62 82 GLN A O 1
ATOM 623 N N . THR A 1 83 ? 20.892 -26.488 -36.242 1.00 90.94 83 THR A N 1
ATOM 624 C CA . THR A 1 83 ? 21.255 -25.673 -37.406 1.00 90.94 83 THR A CA 1
ATOM 625 C C . THR A 1 83 ? 21.243 -26.525 -38.673 1.00 90.94 83 THR A C 1
ATOM 627 O O . THR A 1 83 ? 21.965 -27.520 -38.767 1.00 90.94 83 THR A O 1
ATOM 630 N N . LEU A 1 84 ? 20.429 -26.114 -39.647 1.00 86.44 84 LEU A N 1
ATOM 631 C CA . LEU A 1 84 ? 20.289 -26.778 -40.943 1.00 86.44 84 LEU A CA 1
ATOM 632 C C . LEU A 1 84 ? 21.222 -26.188 -41.996 1.00 86.44 84 LEU A C 1
ATOM 634 O O . LEU A 1 84 ? 21.844 -26.920 -42.759 1.00 86.44 84 LEU A O 1
ATOM 638 N N . ARG A 1 85 ? 21.312 -24.855 -42.063 1.00 84.50 85 ARG A N 1
ATOM 639 C CA . ARG A 1 85 ? 22.044 -24.170 -43.134 1.00 84.50 85 ARG A CA 1
ATOM 640 C C . ARG A 1 85 ? 22.625 -22.848 -42.662 1.00 84.50 85 ARG A C 1
ATOM 642 O O . ARG A 1 85 ? 21.981 -22.108 -41.923 1.00 84.50 85 ARG A O 1
ATOM 649 N N . ARG A 1 86 ? 23.817 -22.520 -43.160 1.00 86.44 86 ARG A N 1
ATOM 650 C CA . ARG A 1 86 ? 24.470 -21.219 -42.987 1.00 86.44 86 ARG A CA 1
ATOM 651 C C . ARG A 1 86 ? 24.656 -20.567 -44.359 1.00 86.44 86 ARG A C 1
ATOM 653 O O . ARG A 1 86 ? 25.178 -21.175 -45.284 1.00 86.44 86 ARG A O 1
ATOM 660 N N . GLY A 1 87 ? 24.140 -19.356 -44.524 1.00 80.12 87 GLY A N 1
ATOM 661 C CA . GLY A 1 87 ? 24.268 -18.542 -45.732 1.00 80.12 87 GLY A CA 1
ATOM 662 C C . GLY A 1 87 ? 25.439 -17.563 -45.646 1.00 80.12 87 GLY A C 1
ATOM 663 O O . GLY A 1 87 ? 26.399 -17.769 -44.915 1.00 80.12 87 GLY A O 1
ATOM 664 N N . THR A 1 88 ? 25.365 -16.452 -46.379 1.00 80.44 88 THR A N 1
ATOM 665 C CA . THR A 1 88 ? 26.366 -15.375 -46.249 1.00 80.44 88 THR A CA 1
ATOM 666 C C . THR A 1 88 ? 26.118 -14.540 -44.992 1.00 80.44 88 THR A C 1
ATOM 668 O O . THR A 1 88 ? 27.049 -14.231 -44.255 1.00 80.44 88 THR A O 1
ATOM 671 N N . SER A 1 89 ? 24.856 -14.182 -44.755 1.00 83.44 89 SER A N 1
ATOM 672 C CA . SER A 1 89 ? 24.393 -13.360 -43.629 1.00 83.44 89 SER A CA 1
ATOM 673 C C . SER A 1 89 ? 23.217 -13.997 -42.891 1.00 83.44 89 SER A C 1
ATOM 675 O O . SER A 1 89 ? 22.559 -13.320 -42.113 1.00 83.44 89 SER A O 1
ATOM 677 N N . SER A 1 90 ? 22.878 -15.256 -43.181 1.00 87.12 90 SER A N 1
ATOM 678 C CA . SER A 1 90 ? 21.688 -15.913 -42.638 1.00 87.12 90 SER A CA 1
ATOM 679 C C . SER A 1 90 ? 21.991 -17.285 -42.060 1.00 87.12 90 SER A C 1
ATOM 681 O O . SER A 1 90 ? 22.913 -17.958 -42.510 1.00 87.12 90 SER A O 1
ATOM 683 N N . VAL A 1 91 ? 21.196 -17.719 -41.087 1.00 90.31 91 VAL A N 1
ATOM 684 C CA . VAL A 1 91 ? 21.213 -19.084 -40.553 1.00 90.31 91 VAL A CA 1
ATOM 685 C C . VAL A 1 91 ? 19.792 -19.628 -40.531 1.00 90.31 91 VAL A C 1
ATOM 687 O O . VAL A 1 91 ? 18.852 -18.915 -40.185 1.00 90.31 91 VAL A O 1
ATOM 690 N N . THR A 1 92 ? 19.635 -20.881 -40.939 1.00 91.94 92 THR A N 1
ATOM 691 C CA . THR A 1 92 ? 18.368 -21.609 -40.884 1.00 91.94 92 THR A CA 1
ATOM 692 C C . THR A 1 92 ? 18.445 -22.633 -39.764 1.00 91.94 92 THR A C 1
ATOM 694 O O . THR A 1 92 ? 19.340 -23.481 -39.760 1.00 91.94 92 THR A O 1
ATOM 697 N N . VAL A 1 93 ? 17.516 -22.536 -38.819 1.00 94.12 93 VAL A N 1
ATOM 698 C CA . VAL A 1 93 ? 17.435 -23.370 -37.621 1.00 94.12 93 VAL A CA 1
ATOM 699 C C . VAL A 1 93 ? 16.133 -24.155 -37.648 1.00 94.12 93 VAL A C 1
ATOM 701 O O . VAL A 1 93 ? 15.062 -23.572 -37.791 1.00 94.12 93 VAL A O 1
ATOM 704 N N . LYS A 1 94 ? 16.223 -25.470 -37.471 1.00 94.81 94 LYS A N 1
ATOM 705 C CA . LYS A 1 94 ? 15.079 -26.331 -37.192 1.00 94.81 94 LYS A CA 1
ATOM 706 C C . LYS A 1 94 ? 14.788 -26.331 -35.701 1.00 94.81 94 LYS A C 1
ATOM 708 O O . LYS A 1 94 ? 15.714 -26.479 -34.907 1.00 94.81 94 LYS A O 1
ATOM 713 N N . VAL A 1 95 ? 13.517 -26.226 -35.333 1.00 96.06 95 VAL A N 1
ATOM 714 C CA . VAL A 1 95 ? 13.030 -26.377 -33.960 1.00 96.06 95 VAL A CA 1
ATOM 715 C C . VAL A 1 95 ? 12.024 -27.520 -33.919 1.00 96.06 95 VAL A C 1
ATOM 717 O O . VAL A 1 95 ? 11.075 -27.538 -34.697 1.00 96.06 95 VAL A O 1
ATOM 720 N N . ILE A 1 96 ? 12.233 -28.476 -33.019 1.00 95.19 96 ILE A N 1
ATOM 721 C CA . ILE A 1 96 ? 11.323 -29.590 -32.744 1.00 95.19 96 ILE A CA 1
ATOM 722 C C . ILE A 1 96 ? 10.711 -29.357 -31.367 1.00 95.19 96 ILE A C 1
ATOM 724 O O . ILE A 1 96 ? 11.442 -29.161 -30.392 1.00 95.19 96 ILE A O 1
ATOM 728 N N . VAL A 1 97 ? 9.380 -29.383 -31.299 1.00 96.38 97 VAL A N 1
ATOM 729 C CA . VAL A 1 97 ? 8.621 -29.146 -30.070 1.00 96.38 97 VAL A CA 1
ATOM 730 C C . VAL A 1 97 ? 7.968 -30.439 -29.610 1.00 96.38 97 VAL A C 1
ATOM 732 O O . VAL A 1 97 ? 7.167 -31.037 -30.333 1.00 96.38 97 VAL A O 1
ATOM 735 N N . GLU A 1 98 ? 8.277 -30.855 -28.388 1.00 95.81 98 GLU A N 1
ATOM 736 C CA . GLU A 1 98 ? 7.707 -32.046 -27.760 1.00 95.81 98 GLU A CA 1
ATOM 737 C C . GLU A 1 98 ? 7.083 -31.686 -26.414 1.00 95.81 98 GLU A C 1
ATOM 739 O O . GLU A 1 98 ? 7.683 -30.961 -25.626 1.00 95.81 98 GLU A O 1
ATOM 744 N N . ALA A 1 99 ? 5.890 -32.204 -26.133 1.00 94.19 99 ALA A N 1
ATOM 745 C CA . ALA A 1 99 ? 5.243 -32.096 -24.833 1.00 94.19 99 ALA A CA 1
ATOM 746 C C . ALA A 1 99 ? 5.385 -33.416 -24.072 1.00 94.19 99 ALA A C 1
ATOM 748 O O . ALA A 1 99 ? 5.081 -34.487 -24.603 1.00 94.19 99 ALA A O 1
ATOM 749 N N . GLU A 1 100 ? 5.815 -33.340 -22.817 1.00 91.81 100 GLU A N 1
ATOM 750 C CA . GLU A 1 100 ? 5.787 -34.457 -21.882 1.00 91.81 100 GLU A CA 1
ATOM 751 C C . GLU A 1 100 ? 4.635 -34.285 -20.897 1.00 91.81 100 GLU A C 1
ATOM 753 O O . GLU A 1 100 ? 4.517 -33.242 -20.250 1.00 91.81 100 GLU A O 1
ATOM 758 N N . ARG A 1 101 ? 3.806 -35.322 -20.745 1.00 86.44 101 ARG A N 1
ATOM 759 C CA . ARG A 1 101 ? 2.685 -35.304 -19.797 1.00 86.44 101 ARG A CA 1
ATOM 760 C C . ARG A 1 101 ? 2.518 -36.619 -19.054 1.00 86.44 101 ARG A C 1
ATOM 762 O O . ARG A 1 101 ? 2.706 -37.695 -19.624 1.00 86.44 101 ARG A O 1
ATOM 769 N N . GLN A 1 102 ? 2.154 -36.526 -17.775 1.00 67.19 102 GLN A N 1
ATOM 770 C CA . GLN A 1 102 ? 1.951 -37.668 -16.883 1.00 67.19 102 GLN A CA 1
ATOM 771 C C . GLN A 1 102 ? 0.461 -37.904 -16.636 1.00 67.19 102 GLN A C 1
ATOM 773 O O . GLN A 1 102 ? -0.101 -37.453 -15.646 1.00 67.19 102 GLN A O 1
ATOM 778 N N . LEU A 1 103 ? -0.187 -38.635 -17.546 1.00 54.91 103 LEU A N 1
ATOM 779 C CA . LEU A 1 103 ? -1.584 -39.050 -17.365 1.00 54.91 103 LEU A CA 1
ATOM 780 C C . LEU A 1 103 ? -1.685 -40.469 -16.773 1.00 54.91 103 LEU A C 1
ATOM 782 O O . LEU A 1 103 ? -2.523 -40.703 -15.908 1.00 54.91 103 LEU A O 1
ATOM 786 N N . ARG A 1 104 ? -0.819 -41.410 -17.205 1.00 42.97 104 ARG A N 1
ATOM 787 C CA . ARG A 1 104 ? -0.669 -42.797 -16.679 1.00 42.97 104 ARG A CA 1
ATOM 788 C C . ARG A 1 104 ? 0.756 -43.362 -16.875 1.00 42.97 104 ARG A C 1
ATOM 790 O O . ARG A 1 104 ? 0.941 -44.553 -17.105 1.00 42.97 104 ARG A O 1
ATOM 797 N N . GLY A 1 105 ? 1.753 -42.479 -16.861 1.00 54.72 105 GLY A N 1
ATOM 798 C CA . GLY A 1 105 ? 3.134 -42.727 -17.292 1.00 54.72 105 GLY A CA 1
ATOM 799 C C . GLY A 1 105 ? 3.671 -41.519 -18.063 1.00 54.72 105 GLY A C 1
ATOM 800 O O . GLY A 1 105 ? 2.883 -40.662 -18.463 1.00 54.72 105 GLY A O 1
ATOM 801 N N . LEU A 1 106 ? 4.992 -41.421 -18.245 1.00 73.00 106 LEU A N 1
ATOM 802 C CA . LEU A 1 106 ? 5.605 -40.333 -19.014 1.00 73.00 106 LEU A CA 1
ATOM 803 C C . LEU A 1 106 ? 5.351 -40.562 -20.510 1.00 73.00 106 LEU A C 1
ATOM 805 O O . LEU A 1 106 ? 5.945 -41.458 -21.107 1.00 73.00 106 LEU A O 1
ATOM 809 N N . VAL A 1 107 ? 4.470 -39.761 -21.108 1.00 78.88 107 VAL A N 1
ATOM 810 C CA . VAL A 1 107 ? 4.204 -39.791 -22.552 1.00 78.88 107 VAL A CA 1
ATOM 811 C C . VAL A 1 107 ? 4.830 -38.558 -23.189 1.00 78.88 107 VAL A C 1
ATOM 813 O O . VAL A 1 107 ? 4.536 -37.442 -22.765 1.00 78.88 107 VAL A O 1
ATOM 816 N N . ARG A 1 108 ? 5.673 -38.769 -24.207 1.00 88.69 108 ARG A N 1
ATOM 817 C CA . ARG A 1 108 ? 6.208 -37.710 -25.072 1.00 88.69 108 ARG A CA 1
ATOM 818 C C . ARG A 1 108 ? 5.380 -37.616 -26.345 1.00 88.69 108 ARG A C 1
ATOM 820 O O . ARG A 1 108 ? 5.134 -38.635 -26.987 1.00 88.69 108 ARG A O 1
ATOM 827 N N . VAL A 1 109 ? 4.967 -36.409 -26.708 1.00 89.94 109 VAL A N 1
ATOM 828 C CA . VAL A 1 109 ? 4.165 -36.135 -27.903 1.00 89.94 109 VAL A CA 1
ATOM 829 C C . VAL A 1 109 ? 4.852 -35.051 -28.721 1.00 89.94 109 VAL A C 1
ATOM 831 O O . VAL A 1 109 ? 5.071 -33.955 -28.212 1.00 89.94 109 VAL A O 1
ATOM 834 N N . LYS A 1 110 ? 5.156 -35.328 -29.993 1.00 93.00 110 LYS A N 1
ATOM 835 C CA . LYS A 1 110 ? 5.612 -34.293 -30.931 1.00 93.00 110 LYS A CA 1
ATOM 836 C C . LYS A 1 110 ? 4.443 -33.348 -31.220 1.00 93.00 110 LYS A C 1
ATOM 838 O O . LYS A 1 110 ? 3.420 -33.774 -31.748 1.00 93.00 110 LYS A O 1
ATOM 843 N N . VAL A 1 111 ? 4.596 -32.083 -30.845 1.00 93.81 111 VAL A N 1
ATOM 844 C CA . VAL A 1 111 ? 3.563 -31.043 -30.965 1.00 93.81 111 VAL A CA 1
ATOM 845 C C . VAL A 1 111 ? 3.624 -30.405 -32.342 1.00 93.81 111 VAL A C 1
ATOM 847 O O . VAL A 1 111 ? 2.608 -30.290 -33.019 1.00 93.81 111 VAL A O 1
ATOM 850 N N . THR A 1 112 ? 4.818 -29.978 -32.742 1.00 92.69 112 THR A N 1
ATOM 851 C CA . THR A 1 112 ? 5.072 -29.282 -34.004 1.00 92.69 112 THR A CA 1
ATOM 852 C C . THR A 1 112 ? 6.573 -29.283 -34.299 1.00 92.69 112 THR A C 1
ATOM 854 O O . THR A 1 112 ? 7.397 -29.623 -33.442 1.00 92.69 112 THR A O 1
ATOM 857 N N . GLU A 1 113 ? 6.935 -28.911 -35.517 1.00 93.38 113 GLU A N 1
ATOM 858 C CA . GLU A 1 113 ? 8.288 -28.515 -35.887 1.00 93.38 113 GLU A CA 1
ATOM 859 C C . GLU A 1 113 ? 8.236 -27.280 -36.786 1.00 93.38 113 GLU A C 1
ATOM 861 O O . GLU A 1 113 ? 7.207 -26.996 -37.388 1.00 93.38 113 GLU A O 1
ATOM 866 N N . ALA A 1 114 ? 9.328 -26.522 -36.837 1.00 92.69 114 ALA A N 1
ATOM 867 C CA . ALA A 1 114 ? 9.421 -25.339 -37.682 1.00 92.69 114 ALA A CA 1
ATOM 868 C C . ALA A 1 114 ? 10.854 -25.101 -38.151 1.00 92.69 114 ALA A C 1
ATOM 870 O O . ALA A 1 114 ? 11.813 -25.397 -37.432 1.00 92.69 114 ALA A O 1
ATOM 871 N N . GLU A 1 115 ? 10.994 -24.487 -39.322 1.00 93.56 115 GLU A N 1
ATOM 872 C CA . GLU A 1 115 ? 12.261 -23.931 -39.788 1.00 93.56 115 GLU A CA 1
ATOM 873 C C . GLU A 1 115 ? 12.228 -22.410 -39.696 1.00 93.56 115 GLU A C 1
ATOM 875 O O . GLU A 1 115 ? 11.366 -21.752 -40.282 1.00 93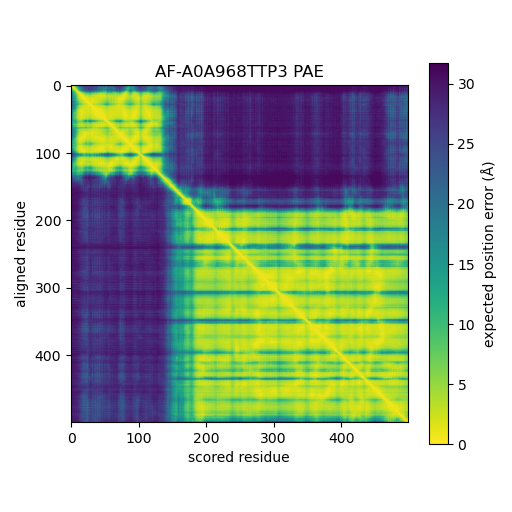.56 115 GLU A O 1
ATOM 880 N N . ILE A 1 116 ? 13.194 -21.837 -38.985 1.00 94.81 116 ILE A N 1
ATOM 881 C CA . ILE A 1 116 ? 13.313 -20.395 -38.813 1.00 94.81 116 ILE A CA 1
ATOM 882 C C . ILE A 1 116 ? 14.576 -19.903 -39.499 1.00 94.81 116 ILE A C 1
ATOM 884 O O . ILE A 1 116 ? 15.662 -20.455 -39.319 1.00 94.81 116 ILE A O 1
ATOM 888 N N . VAL A 1 117 ? 14.436 -18.839 -40.281 1.00 92.25 117 VAL A N 1
ATOM 889 C CA . VAL A 1 117 ? 15.552 -18.152 -40.924 1.00 92.25 117 VAL A CA 1
ATOM 890 C C . VAL A 1 117 ? 15.831 -16.859 -40.175 1.00 92.25 117 VAL A C 1
ATOM 892 O O . VAL A 1 117 ? 14.984 -15.965 -40.115 1.00 92.25 117 VAL A O 1
ATOM 895 N N . TYR A 1 118 ? 17.055 -16.744 -39.671 1.00 92.81 118 TYR A N 1
ATOM 896 C CA . TYR A 1 118 ? 17.582 -15.526 -39.071 1.00 92.81 118 TYR A CA 1
ATOM 897 C C . TYR A 1 118 ? 18.569 -14.854 -40.010 1.00 92.81 118 TYR A C 1
ATOM 899 O O . TYR A 1 118 ? 19.329 -15.534 -40.701 1.00 92.81 118 TYR A O 1
ATOM 907 N N . VAL A 1 119 ? 18.592 -13.523 -40.005 1.00 90.62 119 VAL A N 1
ATOM 908 C CA . VAL A 1 119 ? 19.577 -12.714 -40.731 1.00 90.62 119 VAL A CA 1
ATOM 909 C C . VAL A 1 119 ? 20.373 -11.865 -39.751 1.00 90.62 119 VAL A C 1
ATOM 911 O O . VAL A 1 119 ? 19.807 -11.170 -38.911 1.00 90.62 119 VAL A O 1
ATOM 914 N N . HIS A 1 120 ? 21.694 -11.914 -39.882 1.00 86.75 120 HIS A N 1
ATOM 915 C CA . HIS A 1 120 ? 22.625 -11.045 -39.185 1.00 86.75 120 HIS A CA 1
ATOM 916 C C . HIS A 1 120 ? 22.614 -9.641 -39.788 1.00 86.75 120 HIS A C 1
ATOM 918 O O . HIS A 1 120 ? 22.795 -9.478 -41.000 1.00 86.75 120 HIS A O 1
ATOM 924 N N . LEU A 1 121 ? 22.464 -8.631 -38.934 1.00 83.75 121 LEU A N 1
ATOM 925 C CA . LEU A 1 121 ? 22.515 -7.225 -39.322 1.00 83.75 121 LEU A CA 1
ATOM 926 C C . LEU A 1 121 ? 23.794 -6.553 -38.811 1.00 83.75 121 LEU A C 1
ATOM 928 O O . LEU A 1 121 ? 24.237 -6.796 -37.685 1.00 83.75 121 LEU A O 1
ATOM 932 N N . GLY A 1 122 ? 24.367 -5.691 -39.653 1.00 75.81 122 GLY A N 1
ATOM 933 C CA . GLY A 1 122 ? 25.423 -4.756 -39.281 1.00 75.81 122 GLY A CA 1
ATOM 934 C C . GLY A 1 122 ? 24.898 -3.569 -38.466 1.00 75.81 122 GLY A C 1
ATOM 935 O O . GLY A 1 122 ? 23.709 -3.456 -38.186 1.00 75.81 122 GLY A O 1
ATOM 936 N N . GLU A 1 123 ? 25.797 -2.660 -38.089 1.00 79.06 123 GLU A N 1
ATOM 937 C CA . GLU A 1 123 ? 25.457 -1.436 -37.340 1.00 79.06 123 GLU A CA 1
ATOM 938 C C . GLU A 1 123 ? 24.564 -0.462 -38.127 1.00 79.06 123 GLU A C 1
ATOM 940 O O . GLU A 1 123 ? 23.907 0.384 -37.529 1.00 79.06 123 GLU A O 1
ATOM 945 N N . ASP A 1 124 ? 24.521 -0.596 -39.453 1.00 80.12 124 ASP A N 1
ATOM 946 C CA . ASP A 1 124 ? 23.682 0.165 -40.381 1.00 80.12 124 ASP A CA 1
ATOM 947 C C . ASP A 1 124 ? 22.328 -0.512 -40.671 1.00 80.12 124 ASP A C 1
ATOM 949 O O . ASP A 1 124 ? 21.645 -0.142 -41.626 1.00 80.12 124 ASP A O 1
ATOM 953 N N . ASP A 1 125 ? 21.965 -1.529 -39.882 1.00 76.75 125 ASP A N 1
ATOM 954 C CA . ASP A 1 125 ? 20.762 -2.357 -40.030 1.00 76.75 125 ASP A CA 1
ATOM 955 C C . ASP A 1 125 ? 20.641 -3.056 -41.402 1.00 76.75 125 ASP A C 1
ATOM 957 O O . ASP A 1 125 ? 19.562 -3.491 -41.810 1.00 76.75 125 ASP A O 1
ATOM 961 N N . ARG A 1 126 ? 21.763 -3.230 -42.119 1.00 79.94 126 ARG A N 1
ATOM 962 C CA . ARG A 1 126 ? 21.822 -3.995 -43.374 1.00 79.94 126 ARG A CA 1
ATOM 963 C C . ARG A 1 126 ? 22.358 -5.411 -43.151 1.00 79.94 126 ARG A C 1
ATOM 965 O O . ARG A 1 126 ? 23.204 -5.608 -42.275 1.00 79.94 126 ARG A O 1
ATOM 972 N N . PRO A 1 127 ? 21.926 -6.409 -43.953 1.00 82.88 127 PRO A N 1
ATOM 973 C CA . PRO A 1 127 ? 22.469 -7.761 -43.879 1.00 82.88 127 PRO A CA 1
ATOM 974 C C . PRO A 1 127 ? 23.987 -7.756 -44.043 1.00 82.88 127 PRO A C 1
ATOM 976 O O . PRO A 1 127 ? 24.509 -7.289 -45.059 1.00 82.88 127 PRO A O 1
ATOM 979 N N . ARG A 1 128 ? 24.705 -8.286 -43.051 1.00 80.19 128 ARG A N 1
ATOM 980 C CA . ARG A 1 128 ? 26.171 -8.311 -43.052 1.00 80.19 128 ARG A CA 1
ATOM 981 C C . ARG A 1 128 ? 26.675 -9.740 -42.998 1.00 80.19 128 ARG A C 1
ATOM 983 O O . ARG A 1 128 ? 26.048 -10.613 -42.406 1.00 80.19 128 ARG A O 1
ATOM 990 N N . ARG A 1 129 ? 27.815 -9.992 -43.644 1.00 75.44 129 ARG A N 1
ATOM 991 C CA . ARG A 1 129 ? 28.440 -11.315 -43.622 1.00 75.44 129 ARG A CA 1
ATOM 992 C C . ARG A 1 129 ? 28.808 -11.685 -42.188 1.00 75.44 129 ARG A C 1
ATOM 994 O O . ARG A 1 129 ? 29.538 -10.938 -41.541 1.00 75.44 129 ARG A O 1
ATOM 1001 N N . SER A 1 130 ? 28.334 -12.834 -41.726 1.00 63.00 130 SER A N 1
ATOM 1002 C CA . SER A 1 130 ? 28.663 -13.351 -40.399 1.00 63.00 130 SER A CA 1
ATOM 1003 C C . SER A 1 130 ? 30.027 -14.042 -40.427 1.00 63.00 130 SER A C 1
ATOM 1005 O O . SER A 1 130 ? 30.316 -14.830 -41.328 1.00 63.00 130 SER A O 1
ATOM 1007 N N . THR A 1 131 ? 30.878 -13.769 -39.438 1.00 63.25 131 THR A N 1
ATOM 1008 C CA . THR A 1 131 ? 32.032 -14.625 -39.130 1.00 63.25 131 THR A CA 1
ATOM 1009 C C . THR A 1 131 ? 31.525 -15.835 -38.356 1.00 63.25 131 THR A C 1
ATOM 1011 O O . THR A 1 131 ? 31.191 -15.713 -37.176 1.00 63.25 131 THR A O 1
ATOM 1014 N N . TRP A 1 132 ? 31.417 -16.981 -39.023 1.00 64.31 132 TRP A N 1
ATOM 1015 C CA . TRP A 1 132 ? 30.942 -18.216 -38.405 1.00 64.31 132 TRP A CA 1
ATOM 1016 C C . TRP A 1 132 ? 31.899 -18.674 -37.303 1.00 64.31 132 TRP A C 1
ATOM 1018 O O . TRP A 1 132 ? 33.099 -18.821 -37.536 1.00 64.31 132 TRP A O 1
ATOM 1028 N N . ARG A 1 133 ? 31.375 -18.913 -36.097 1.00 56.19 133 ARG A N 1
ATOM 1029 C CA . ARG A 1 133 ? 32.136 -19.594 -35.043 1.00 56.19 133 ARG A CA 1
ATOM 1030 C C . ARG A 1 133 ? 32.262 -21.079 -35.412 1.00 56.19 133 ARG A C 1
ATOM 1032 O O . ARG A 1 133 ? 31.254 -21.747 -35.636 1.00 56.19 133 ARG A O 1
ATOM 1039 N N . CYS A 1 134 ? 33.490 -21.592 -35.507 1.00 39.81 134 CYS A N 1
ATOM 1040 C CA . CYS A 1 134 ? 33.730 -23.029 -35.651 1.00 39.81 134 CYS A CA 1
ATOM 1041 C C . CYS A 1 134 ? 33.535 -23.711 -34.292 1.00 39.81 134 CYS A C 1
ATOM 1043 O O . CYS A 1 134 ? 34.193 -23.349 -33.315 1.00 39.81 134 CYS A O 1
ATOM 1045 N N . GLU A 1 135 ? 32.638 -24.693 -34.227 1.00 42.41 135 GLU A N 1
ATOM 1046 C CA . GLU A 1 135 ? 32.430 -25.515 -33.036 1.00 42.41 135 GLU A CA 1
ATOM 1047 C C . GLU A 1 135 ? 33.557 -26.549 -32.929 1.00 42.41 135 GLU A C 1
ATOM 1049 O O . GLU A 1 135 ? 33.536 -27.564 -33.619 1.00 42.41 135 GLU A O 1
ATOM 1054 N N . ASN A 1 136 ? 34.533 -26.320 -32.047 1.00 30.77 136 ASN A N 1
ATOM 1055 C CA . ASN A 1 136 ? 35.272 -27.431 -31.455 1.00 30.77 136 ASN A CA 1
ATOM 1056 C C . ASN A 1 136 ? 34.585 -27.816 -30.145 1.00 30.77 136 ASN A C 1
ATOM 1058 O O . ASN A 1 136 ? 34.445 -27.012 -29.222 1.00 30.77 136 ASN A O 1
ATOM 1062 N N . VAL A 1 137 ? 34.120 -29.062 -30.124 1.00 42.97 137 VAL A N 1
ATOM 1063 C CA . VAL A 1 137 ? 33.440 -29.739 -29.023 1.00 42.97 137 VAL A CA 1
ATOM 1064 C C . VAL A 1 137 ? 34.363 -29.808 -27.806 1.00 42.97 137 VAL A C 1
ATOM 1066 O O . VAL A 1 137 ? 35.476 -30.317 -27.898 1.00 42.97 137 VAL A O 1
ATOM 1069 N N . GLY A 1 138 ? 33.865 -29.355 -26.654 1.00 30.69 138 GLY A N 1
ATOM 1070 C CA . GLY A 1 138 ? 34.466 -29.640 -25.350 1.00 30.69 138 GLY A CA 1
ATOM 1071 C C . GLY A 1 138 ? 35.093 -28.437 -24.656 1.00 30.69 138 GLY A C 1
ATOM 1072 O O . GLY A 1 138 ? 36.305 -28.286 -24.656 1.00 30.69 138 GLY A O 1
ATOM 1073 N N . GLN A 1 139 ? 34.257 -27.624 -24.014 1.00 27.23 139 GLN A N 1
ATOM 1074 C CA . GLN A 1 139 ? 34.428 -27.134 -22.639 1.00 27.23 139 GLN A CA 1
ATOM 1075 C C . GLN A 1 139 ? 33.379 -26.051 -22.395 1.00 27.23 139 GLN A C 1
ATOM 1077 O O . GLN A 1 139 ? 33.446 -24.954 -22.946 1.00 27.23 139 GLN A O 1
ATOM 1082 N N . GLN A 1 140 ? 32.400 -26.378 -21.550 1.00 36.12 140 GLN A N 1
ATOM 1083 C CA . GLN A 1 140 ? 31.583 -25.374 -20.887 1.00 36.12 140 GLN A CA 1
ATOM 1084 C C . GLN A 1 140 ? 32.518 -24.417 -20.144 1.00 36.12 140 GLN A C 1
ATOM 1086 O O . GLN A 1 140 ? 33.251 -24.821 -19.243 1.00 36.12 140 GLN A O 1
ATOM 1091 N N . LYS A 1 141 ? 32.476 -23.144 -20.524 1.00 24.30 141 LYS A N 1
ATOM 1092 C CA . LYS A 1 141 ? 32.775 -22.047 -19.615 1.00 24.30 141 LYS A CA 1
ATOM 1093 C C . LYS A 1 141 ? 31.569 -21.133 -19.623 1.00 24.30 141 LYS A C 1
ATOM 1095 O O . LYS A 1 141 ? 31.192 -20.608 -20.670 1.00 24.30 141 LYS A O 1
ATOM 1100 N N . GLU A 1 142 ? 30.959 -21.015 -18.452 1.00 33.69 142 GLU A N 1
ATOM 1101 C CA . GLU A 1 142 ? 30.038 -19.943 -18.115 1.00 33.69 142 GLU A CA 1
ATOM 1102 C C . GLU A 1 142 ? 30.663 -18.620 -18.557 1.00 33.69 142 GLU A C 1
ATOM 1104 O O . GLU A 1 142 ? 31.761 -18.262 -18.130 1.00 33.69 142 GLU A O 1
ATOM 1109 N N . PHE A 1 143 ? 29.983 -17.919 -19.458 1.00 24.64 143 PHE A N 1
ATOM 1110 C CA . PHE A 1 143 ? 30.313 -16.544 -19.780 1.00 24.64 143 PHE A CA 1
ATOM 1111 C C . PHE A 1 143 ? 29.041 -15.718 -19.704 1.00 24.64 143 PHE A C 1
ATOM 1113 O O . PHE A 1 143 ? 28.109 -15.866 -20.495 1.00 24.64 143 PHE A O 1
ATOM 1120 N N . PHE A 1 144 ? 29.050 -14.876 -18.679 1.00 27.00 144 PHE A N 1
ATOM 1121 C CA . PHE A 1 144 ? 28.112 -13.811 -18.412 1.00 27.00 144 PHE A CA 1
ATOM 1122 C C . PHE A 1 144 ? 27.951 -12.890 -19.625 1.00 27.00 144 PHE A C 1
ATOM 1124 O O . PHE A 1 144 ? 28.881 -12.631 -20.392 1.00 27.00 144 PHE A O 1
ATOM 1131 N N . VAL A 1 145 ? 26.725 -12.393 -19.753 1.00 27.30 145 VAL A N 1
ATOM 1132 C CA . VAL A 1 145 ? 26.276 -11.366 -20.690 1.00 27.30 145 VAL A CA 1
ATOM 1133 C C . VAL A 1 145 ? 27.209 -10.158 -20.654 1.00 27.30 145 VAL A C 1
ATOM 1135 O O . VAL A 1 145 ? 27.421 -9.599 -19.587 1.00 27.30 145 VAL A O 1
ATOM 1138 N N . THR A 1 146 ? 27.660 -9.679 -21.817 1.00 27.89 146 THR A N 1
ATOM 1139 C CA . THR A 1 146 ? 27.849 -8.234 -22.022 1.00 27.89 146 THR A CA 1
ATOM 1140 C C . THR A 1 146 ? 27.503 -7.810 -23.456 1.00 27.89 146 THR A C 1
ATOM 1142 O O . THR A 1 146 ? 28.091 -8.253 -24.438 1.00 27.89 146 THR A O 1
ATOM 1145 N N . ASN A 1 147 ? 26.522 -6.905 -23.508 1.00 28.45 147 ASN A N 1
ATOM 1146 C CA . ASN A 1 147 ? 26.323 -5.801 -24.450 1.00 28.45 147 ASN A CA 1
ATOM 1147 C C . ASN A 1 147 ? 25.983 -6.119 -25.914 1.00 28.45 147 ASN A C 1
ATOM 1149 O O . ASN A 1 147 ? 26.771 -5.934 -26.840 1.00 28.45 147 ASN A O 1
ATOM 1153 N N . GLY A 1 148 ? 24.703 -6.457 -26.108 1.00 27.47 148 GLY A N 1
ATOM 1154 C CA . GLY A 1 148 ? 23.958 -6.045 -27.296 1.00 27.47 148 GLY A CA 1
ATOM 1155 C C . GLY A 1 148 ? 23.741 -4.519 -27.342 1.00 27.47 148 GLY A C 1
ATOM 1156 O O . GLY A 1 148 ? 24.073 -3.802 -26.398 1.00 27.47 148 GLY A O 1
ATOM 1157 N N . PRO A 1 149 ? 23.202 -3.999 -28.452 1.00 26.91 149 PRO A N 1
ATOM 1158 C CA . PRO A 1 149 ? 23.083 -2.568 -28.684 1.00 26.91 149 PRO A CA 1
ATOM 1159 C C . PRO A 1 149 ? 22.070 -1.947 -27.725 1.00 26.91 149 PRO A C 1
ATOM 1161 O O . PRO A 1 149 ? 21.010 -2.523 -27.490 1.00 26.91 149 PRO A O 1
ATOM 1164 N N . LYS A 1 150 ? 22.408 -0.760 -27.212 1.00 31.62 150 LYS A N 1
ATOM 1165 C CA . LYS A 1 150 ? 21.627 -0.021 -26.216 1.00 31.62 150 LYS A CA 1
ATOM 1166 C C . LYS A 1 150 ? 20.142 0.088 -26.608 1.00 31.62 150 LYS A C 1
ATOM 1168 O O . LYS A 1 150 ? 19.855 0.653 -27.669 1.00 31.62 150 LYS A O 1
ATOM 1173 N N . PRO A 1 151 ? 19.213 -0.347 -25.738 1.00 30.52 151 PRO A N 1
ATOM 1174 C CA . PRO A 1 151 ? 17.863 0.194 -25.727 1.00 30.52 151 PRO A CA 1
ATOM 1175 C C . PRO A 1 151 ? 17.974 1.712 -25.555 1.00 30.52 151 PRO A C 1
ATOM 1177 O O . PRO A 1 151 ? 18.739 2.192 -24.713 1.00 30.52 151 PRO A O 1
ATOM 1180 N N . LYS A 1 152 ? 17.268 2.485 -26.380 1.00 35.00 152 LYS A N 1
ATOM 1181 C CA . LYS A 1 152 ? 17.128 3.919 -26.125 1.00 35.00 152 LYS A CA 1
ATOM 1182 C C . LYS A 1 152 ? 16.157 4.092 -24.956 1.00 35.00 152 LYS A C 1
ATOM 1184 O O . LYS A 1 152 ? 14.974 3.842 -25.124 1.00 35.00 152 LYS A O 1
ATOM 1189 N N . GLU A 1 153 ? 16.748 4.495 -23.831 1.00 30.62 153 GLU A N 1
ATOM 1190 C CA . GLU A 1 153 ? 16.189 5.029 -22.580 1.00 30.62 153 GLU A CA 1
ATOM 1191 C C . GLU A 1 153 ? 15.078 4.236 -21.878 1.00 30.62 153 GLU A C 1
ATOM 1193 O O . GLU A 1 153 ? 13.918 4.278 -22.263 1.00 30.62 153 GLU A O 1
ATOM 1198 N N . ASN A 1 154 ? 15.435 3.669 -20.720 1.00 32.47 154 ASN A N 1
ATOM 1199 C CA . ASN A 1 154 ? 14.625 3.829 -19.513 1.00 32.47 154 ASN A CA 1
ATOM 1200 C C . ASN A 1 154 ? 15.524 3.885 -18.262 1.00 32.47 154 ASN A C 1
ATOM 1202 O O . ASN A 1 154 ? 15.844 2.861 -17.663 1.00 32.47 154 ASN A O 1
ATOM 1206 N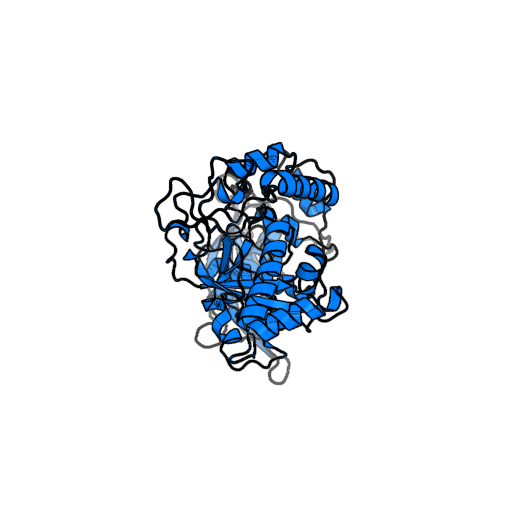 N . PRO A 1 155 ? 15.925 5.092 -17.843 1.00 36.44 155 PRO A N 1
ATOM 1207 C CA . PRO A 1 155 ? 16.043 5.433 -16.439 1.00 36.44 155 PRO A CA 1
ATOM 1208 C C . PRO A 1 155 ? 14.955 6.456 -16.118 1.00 36.44 155 PRO A C 1
ATOM 1210 O O . PRO A 1 155 ? 14.903 7.519 -16.739 1.00 36.44 155 PRO A O 1
ATOM 1213 N N . ARG A 1 156 ? 14.089 6.179 -15.143 1.00 37.72 156 ARG A N 1
ATOM 1214 C CA . ARG A 1 156 ? 13.375 7.260 -14.458 1.00 37.72 156 ARG A CA 1
ATOM 1215 C C . ARG A 1 156 ? 13.511 7.014 -12.966 1.00 37.72 156 ARG A C 1
ATOM 1217 O O . ARG A 1 156 ? 13.287 5.905 -12.511 1.00 37.72 156 ARG A O 1
ATOM 1224 N N . LEU A 1 157 ? 14.032 7.942 -12.183 1.00 39.88 157 LEU A N 1
ATOM 1225 C CA . LEU A 1 157 ? 13.830 9.388 -12.210 1.00 39.88 157 LEU A CA 1
ATOM 1226 C C . LEU A 1 157 ? 14.372 10.205 -13.440 1.00 39.88 157 LEU A C 1
ATOM 1228 O O . LEU A 1 157 ? 15.582 10.417 -13.542 1.00 39.88 157 LEU A O 1
ATOM 1232 N N . ARG A 1 158 ? 13.459 10.632 -14.358 1.00 40.34 158 ARG A N 1
ATOM 1233 C CA . ARG A 1 158 ? 13.333 11.971 -15.029 1.00 40.34 158 ARG A CA 1
ATOM 1234 C C . ARG A 1 158 ? 11.849 12.244 -15.380 1.00 40.34 158 ARG A C 1
ATOM 1236 O O . ARG A 1 158 ? 11.242 11.415 -16.051 1.00 40.34 158 ARG A O 1
ATOM 1243 N N . GLY A 1 159 ? 11.193 13.373 -15.041 1.00 34.38 159 GLY A N 1
ATOM 1244 C CA . GLY A 1 159 ? 11.669 14.754 -14.826 1.00 34.38 159 GLY A CA 1
ATOM 1245 C C .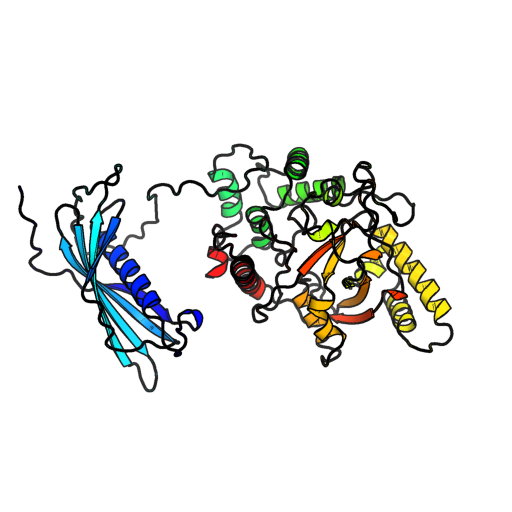 GLY A 1 159 ? 11.606 15.315 -13.395 1.00 34.38 159 GLY A C 1
ATOM 1246 O O . GLY A 1 159 ? 10.639 15.959 -12.996 1.00 34.38 159 GLY A O 1
ATOM 1247 N N . ASP A 1 160 ? 12.711 15.127 -12.671 1.00 38.91 160 ASP A N 1
ATOM 1248 C CA . ASP A 1 160 ? 12.702 14.968 -11.211 1.00 38.91 160 ASP A CA 1
ATOM 1249 C C . ASP A 1 160 ? 14.067 15.112 -10.508 1.00 38.91 160 ASP A C 1
ATOM 1251 O O . ASP A 1 160 ? 14.320 14.569 -9.433 1.00 38.91 160 ASP A O 1
ATOM 1255 N N . GLY A 1 161 ? 14.992 15.874 -11.077 1.00 34.38 161 GLY A N 1
ATOM 1256 C CA . GLY A 1 161 ? 16.211 16.169 -10.344 1.00 34.38 161 GLY A CA 1
ATOM 1257 C C . GLY A 1 161 ? 17.201 14.998 -10.204 1.00 34.38 161 GLY A C 1
ATOM 1258 O O . GLY A 1 161 ? 17.704 14.700 -9.115 1.00 34.38 161 GLY A O 1
ATOM 1259 N N . THR A 1 162 ? 17.743 14.564 -11.335 1.00 33.22 162 THR A N 1
ATOM 1260 C CA . THR A 1 162 ? 19.081 13.951 -11.401 1.00 33.22 162 THR A CA 1
ATOM 1261 C C . THR A 1 162 ? 20.204 14.882 -10.914 1.00 33.22 162 THR A C 1
ATOM 1263 O O . THR A 1 162 ? 20.284 16.029 -11.367 1.00 33.22 162 THR A O 1
ATOM 1266 N N . LEU A 1 163 ? 21.112 14.373 -10.071 1.00 34.56 163 LEU A N 1
ATOM 1267 C CA . LEU A 1 163 ? 22.554 14.598 -10.238 1.00 34.56 163 LEU A CA 1
ATOM 1268 C C . LEU A 1 163 ? 23.040 13.521 -11.211 1.00 34.56 163 LEU A C 1
ATOM 1270 O O . LEU A 1 163 ? 22.640 12.365 -11.090 1.00 34.56 163 LEU A O 1
ATOM 1274 N N . ALA A 1 164 ? 23.872 13.921 -12.169 1.00 35.31 164 ALA A N 1
ATOM 1275 C CA . ALA A 1 164 ? 24.683 13.012 -12.961 1.00 35.31 164 ALA A CA 1
ATOM 1276 C C . ALA A 1 164 ? 25.720 12.368 -12.035 1.00 35.31 164 ALA A C 1
ATOM 1278 O O . ALA A 1 164 ? 26.843 12.843 -11.899 1.00 35.31 164 ALA A O 1
ATOM 1279 N N . VAL A 1 165 ? 25.303 11.327 -11.336 1.00 36.72 165 VAL A N 1
ATOM 1280 C CA . VAL A 1 165 ? 26.195 10.210 -11.068 1.00 36.72 165 VAL A CA 1
ATOM 1281 C C . VAL A 1 165 ? 25.902 9.290 -12.243 1.00 36.72 165 VAL A C 1
ATOM 1283 O O . VAL A 1 165 ? 24.732 9.084 -12.563 1.00 36.72 165 VAL A O 1
ATOM 1286 N N . ASP A 1 166 ? 26.945 8.909 -12.969 1.00 40.28 166 ASP A N 1
ATOM 1287 C CA . ASP A 1 166 ? 26.913 7.867 -13.992 1.00 40.28 166 ASP A CA 1
ATOM 1288 C C . ASP A 1 166 ? 25.855 6.804 -13.669 1.00 40.28 166 ASP A C 1
ATOM 1290 O O . ASP A 1 166 ? 25.701 6.434 -12.508 1.00 40.28 166 ASP A O 1
ATOM 1294 N N . ASP A 1 167 ? 25.101 6.344 -14.672 1.00 43.69 167 ASP A N 1
ATOM 1295 C CA . ASP A 1 167 ? 23.964 5.416 -14.508 1.00 43.69 167 ASP A CA 1
ATOM 1296 C C . ASP A 1 167 ? 24.300 4.200 -13.607 1.00 43.69 167 ASP A C 1
ATOM 1298 O O . ASP A 1 167 ? 23.433 3.627 -12.948 1.00 43.69 167 ASP A O 1
ATOM 1302 N N . ASP A 1 168 ? 25.587 3.879 -13.487 1.00 40.47 168 ASP A N 1
ATOM 1303 C CA . ASP A 1 168 ? 26.168 2.886 -12.597 1.00 40.47 168 ASP A CA 1
ATOM 1304 C C . ASP A 1 168 ? 26.058 3.194 -11.090 1.00 40.47 168 ASP A C 1
ATOM 1306 O O . ASP A 1 168 ? 26.145 2.262 -10.312 1.00 40.47 168 ASP A O 1
ATOM 1310 N N . GLY A 1 169 ? 25.881 4.432 -10.619 1.00 43.19 169 GLY A N 1
ATOM 1311 C CA . GLY A 1 169 ? 25.944 4.787 -9.190 1.00 43.19 169 GLY A CA 1
ATOM 1312 C C . GLY A 1 169 ? 24.694 4.420 -8.380 1.00 43.19 169 GLY A C 1
ATOM 1313 O O . GLY A 1 169 ? 24.799 3.895 -7.271 1.00 43.19 169 GLY A O 1
ATOM 1314 N N . TRP A 1 170 ? 23.502 4.656 -8.936 1.00 48.06 170 TRP A N 1
ATOM 1315 C CA . TRP A 1 170 ? 22.232 4.221 -8.333 1.00 48.06 170 TRP A CA 1
ATOM 1316 C C . TRP A 1 170 ? 21.976 2.738 -8.562 1.00 48.06 170 TRP A C 1
ATOM 1318 O O . TRP A 1 170 ? 21.502 2.054 -7.658 1.00 48.06 170 TRP A O 1
ATOM 1328 N N . ILE A 1 171 ? 22.337 2.236 -9.745 1.00 46.53 171 ILE A N 1
ATOM 1329 C CA . ILE A 1 171 ? 22.309 0.805 -10.041 1.00 46.53 171 ILE A CA 1
ATOM 1330 C C . ILE A 1 171 ? 23.294 0.074 -9.124 1.00 46.53 171 ILE A C 1
ATOM 1332 O O . ILE A 1 171 ? 22.915 -0.950 -8.575 1.00 46.53 171 ILE A O 1
ATOM 1336 N N . ARG A 1 172 ? 24.494 0.619 -8.859 1.00 46.22 172 ARG A N 1
ATOM 1337 C CA . ARG A 1 172 ? 25.413 0.098 -7.834 1.00 46.22 172 ARG A CA 1
ATOM 1338 C C . ARG A 1 172 ? 24.823 0.196 -6.449 1.00 46.22 172 ARG A C 1
ATOM 1340 O O . ARG A 1 172 ? 24.823 -0.819 -5.804 1.00 46.22 172 ARG A O 1
ATOM 1347 N N . LEU A 1 173 ? 24.240 1.309 -5.998 1.00 49.75 173 LEU A N 1
ATOM 1348 C CA . LEU A 1 173 ? 23.600 1.342 -4.673 1.00 49.75 173 LEU A CA 1
ATOM 1349 C C . LEU A 1 173 ? 22.518 0.254 -4.539 1.00 49.75 173 LEU A C 1
ATOM 1351 O O . LEU A 1 173 ? 22.509 -0.480 -3.562 1.00 49.75 173 LEU A O 1
ATOM 1355 N N . LEU A 1 174 ? 21.630 0.109 -5.524 1.00 50.75 174 LEU A N 1
ATOM 1356 C CA . LEU A 1 174 ? 20.580 -0.916 -5.519 1.00 50.75 174 LEU A CA 1
ATOM 1357 C C . LEU A 1 174 ? 21.129 -2.344 -5.696 1.00 50.75 174 LEU A C 1
ATOM 1359 O O . LEU A 1 174 ? 20.527 -3.286 -5.193 1.00 50.75 174 LEU A O 1
ATOM 1363 N N . SER A 1 175 ? 22.262 -2.502 -6.383 1.00 42.19 175 SER A N 1
ATOM 1364 C CA . SER A 1 175 ? 22.977 -3.771 -6.578 1.00 42.19 175 SER A CA 1
ATOM 1365 C C . SER A 1 175 ? 23.875 -4.142 -5.386 1.00 42.19 175 SER A C 1
ATOM 1367 O O . SER A 1 175 ? 24.041 -5.324 -5.103 1.00 42.19 175 SER A O 1
ATOM 1369 N N . ASP A 1 176 ? 24.428 -3.154 -4.683 1.00 38.84 176 ASP A N 1
ATOM 1370 C CA . ASP A 1 176 ? 25.297 -3.236 -3.499 1.00 38.84 176 ASP A CA 1
ATOM 1371 C C . ASP A 1 176 ? 24.450 -3.445 -2.237 1.00 38.84 176 ASP A C 1
ATOM 1373 O O . ASP A 1 176 ? 24.902 -4.077 -1.287 1.00 38.84 176 ASP A O 1
ATOM 1377 N N . LEU A 1 177 ? 23.185 -3.001 -2.255 1.00 44.28 177 LEU A N 1
ATOM 1378 C CA . LEU A 1 177 ? 22.135 -3.453 -1.333 1.00 44.28 177 LEU A CA 1
ATOM 1379 C C . LEU A 1 177 ? 21.704 -4.913 -1.578 1.00 44.28 177 LEU A C 1
ATOM 1381 O O . LEU A 1 177 ? 20.830 -5.414 -0.872 1.00 44.28 177 LEU A O 1
ATOM 1385 N N . GLY A 1 178 ? 22.358 -5.597 -2.522 1.00 32.16 178 GLY A N 1
ATOM 1386 C CA . GLY A 1 178 ? 22.332 -7.041 -2.682 1.00 32.16 178 GLY A CA 1
ATOM 1387 C C . GLY A 1 178 ? 21.412 -7.514 -3.802 1.00 32.16 178 GLY A C 1
ATOM 1388 O O . GLY A 1 178 ? 20.188 -7.410 -3.735 1.00 32.16 178 GLY A O 1
ATOM 1389 N N . TRP A 1 179 ? 22.017 -8.156 -4.802 1.00 32.91 179 TRP A N 1
ATOM 1390 C CA . TRP A 1 179 ? 21.441 -9.390 -5.334 1.00 32.91 179 TRP A CA 1
ATOM 1391 C C . TRP A 1 179 ? 21.080 -10.349 -4.181 1.00 32.91 179 TRP A C 1
ATOM 1393 O O . TRP A 1 179 ? 21.770 -10.380 -3.165 1.00 32.91 179 TRP A O 1
ATOM 1403 N N . ASP A 1 180 ? 20.038 -11.155 -4.406 1.00 38.56 180 ASP A N 1
ATOM 1404 C CA . ASP A 1 180 ? 19.491 -12.208 -3.539 1.00 38.56 180 ASP A CA 1
ATOM 1405 C C . ASP A 1 180 ? 18.746 -11.735 -2.288 1.00 38.56 180 ASP A C 1
ATOM 1407 O O . ASP A 1 180 ? 19.338 -11.132 -1.409 1.00 38.56 180 ASP A O 1
ATOM 1411 N N . ARG A 1 181 ? 17.440 -12.051 -2.216 1.00 39.00 181 ARG A N 1
ATOM 1412 C CA . ARG A 1 181 ? 16.695 -12.803 -1.166 1.00 39.00 181 ARG A CA 1
ATOM 1413 C C . ARG A 1 181 ? 17.097 -12.701 0.330 1.00 39.00 181 ARG A C 1
ATOM 1415 O O . ARG A 1 181 ? 16.534 -13.427 1.143 1.00 39.00 181 ARG A O 1
ATOM 1422 N N . MET A 1 182 ? 18.041 -11.852 0.716 1.00 38.72 182 MET A N 1
ATOM 1423 C CA . MET A 1 182 ? 18.825 -11.929 1.952 1.00 38.72 182 MET A CA 1
ATOM 1424 C C . MET A 1 182 ? 18.826 -10.634 2.770 1.00 38.72 182 MET A C 1
ATOM 1426 O O . MET A 1 182 ? 19.277 -10.673 3.913 1.00 38.72 182 MET A O 1
ATOM 1430 N N . TYR A 1 183 ? 18.289 -9.521 2.257 1.00 43.81 183 TYR A N 1
ATOM 1431 C CA . TYR A 1 183 ? 18.201 -8.274 3.020 1.00 43.81 183 TYR A CA 1
ATOM 1432 C C . TYR A 1 183 ? 16.760 -7.834 3.273 1.00 43.81 183 TYR A C 1
ATOM 1434 O O . TYR A 1 183 ? 15.949 -7.692 2.357 1.00 43.81 183 TYR A O 1
ATOM 1442 N N . GLU A 1 184 ? 16.472 -7.562 4.548 1.00 51.25 184 GLU A N 1
ATOM 1443 C CA . GLU A 1 184 ? 15.347 -6.727 4.963 1.00 51.25 184 GLU A CA 1
ATOM 1444 C C . GLU A 1 184 ? 15.427 -5.398 4.181 1.00 51.25 184 GLU A C 1
ATOM 1446 O O . GLU A 1 184 ? 16.507 -4.809 4.094 1.00 51.25 184 GLU A O 1
ATOM 1451 N N . ASN A 1 185 ? 14.304 -4.900 3.643 1.00 54.81 185 ASN A N 1
ATOM 1452 C CA . ASN A 1 185 ? 14.157 -3.589 2.975 1.00 54.81 185 ASN A CA 1
ATOM 1453 C C . ASN A 1 185 ? 14.409 -3.496 1.449 1.00 54.81 185 ASN A C 1
ATOM 1455 O O . ASN A 1 185 ? 14.363 -2.389 0.908 1.00 54.81 185 ASN A O 1
ATOM 1459 N N . ALA A 1 186 ? 14.589 -4.594 0.706 1.00 58.19 186 ALA A N 1
ATOM 1460 C CA . ALA A 1 186 ? 14.772 -4.526 -0.757 1.00 58.19 186 ALA A CA 1
ATOM 1461 C C . ALA A 1 186 ? 13.588 -3.858 -1.505 1.00 58.19 186 ALA A C 1
ATOM 1463 O O . ALA A 1 186 ? 13.796 -3.082 -2.441 1.00 58.19 186 ALA A O 1
ATOM 1464 N N . PHE A 1 187 ? 12.342 -4.089 -1.069 1.00 65.44 187 PHE A N 1
ATOM 1465 C CA . PHE A 1 187 ? 11.143 -3.482 -1.682 1.00 65.44 187 PHE A CA 1
ATOM 1466 C C . PHE A 1 187 ? 11.072 -1.973 -1.491 1.00 65.44 187 PHE A C 1
ATOM 1468 O O . PHE A 1 187 ? 10.603 -1.241 -2.359 1.00 65.44 187 PHE A O 1
ATOM 1475 N N . VAL A 1 188 ? 11.579 -1.505 -0.356 1.00 68.25 188 VAL A N 1
ATOM 1476 C CA . VAL A 1 188 ? 11.515 -0.106 0.048 1.00 68.25 188 VAL A CA 1
ATOM 1477 C C . VAL A 1 188 ? 12.259 0.783 -0.939 1.00 68.25 188 VAL A C 1
ATOM 1479 O O . VAL A 1 188 ? 11.714 1.777 -1.413 1.00 68.25 188 VAL A O 1
ATOM 1482 N N . ALA A 1 189 ? 13.498 0.415 -1.265 1.00 67.62 189 ALA A N 1
ATOM 1483 C CA . ALA A 1 189 ? 14.308 1.178 -2.203 1.00 67.62 189 ALA A CA 1
ATOM 1484 C C . ALA A 1 189 ? 13.736 1.098 -3.629 1.00 67.62 189 ALA A C 1
ATOM 1486 O O . ALA A 1 189 ? 13.758 2.085 -4.361 1.00 67.62 189 ALA A O 1
ATOM 1487 N N . ARG A 1 190 ? 13.153 -0.049 -4.009 1.00 73.19 190 ARG A N 1
ATOM 1488 C CA . ARG A 1 190 ? 12.534 -0.251 -5.330 1.00 73.19 190 ARG A CA 1
ATOM 1489 C C . ARG A 1 190 ? 11.301 0.613 -5.560 1.00 73.19 190 ARG A C 1
ATOM 1491 O O . ARG A 1 190 ? 11.050 0.989 -6.699 1.00 73.19 190 ARG A O 1
ATOM 1498 N N . ASN A 1 191 ? 10.561 0.977 -4.515 1.00 80.00 191 ASN A N 1
ATOM 1499 C CA . ASN A 1 191 ? 9.413 1.874 -4.661 1.00 80.00 191 ASN A CA 1
ATOM 1500 C C . ASN A 1 191 ? 9.804 3.219 -5.288 1.00 80.00 191 ASN A C 1
ATOM 1502 O O . ASN A 1 191 ? 9.044 3.746 -6.090 1.00 80.00 191 ASN A O 1
ATOM 1506 N N . PHE A 1 192 ? 11.008 3.732 -5.018 1.00 77.69 192 PHE A N 1
ATOM 1507 C CA . PHE A 1 192 ? 11.488 4.986 -5.613 1.00 77.69 192 PHE A CA 1
ATOM 1508 C C . PHE A 1 192 ? 11.696 4.906 -7.130 1.00 77.69 192 PHE A C 1
ATOM 1510 O O . PHE A 1 192 ? 11.621 5.930 -7.799 1.00 77.69 192 PHE A O 1
ATOM 1517 N N . LEU A 1 193 ? 11.933 3.711 -7.681 1.00 72.44 193 LEU A N 1
ATOM 1518 C CA . LEU A 1 193 ? 12.040 3.497 -9.130 1.00 72.44 193 LEU A CA 1
ATOM 1519 C C . LEU A 1 193 ? 10.672 3.438 -9.815 1.00 72.44 193 LEU A C 1
ATOM 1521 O O . LEU A 1 193 ? 10.577 3.620 -11.024 1.00 72.44 193 LEU A O 1
ATOM 1525 N N . LEU A 1 194 ? 9.629 3.129 -9.045 1.00 78.12 194 LEU A N 1
ATOM 1526 C CA . LEU A 1 194 ? 8.263 2.983 -9.533 1.00 78.12 194 LEU A CA 1
ATOM 1527 C C . LEU A 1 194 ? 7.447 4.272 -9.435 1.00 78.12 194 LEU A C 1
ATOM 1529 O O . LEU A 1 194 ? 6.353 4.338 -9.997 1.00 78.12 194 LEU A O 1
ATOM 1533 N N . ASP A 1 195 ? 7.927 5.266 -8.687 1.00 83.00 195 ASP A N 1
ATOM 1534 C CA . ASP A 1 195 ? 7.163 6.480 -8.429 1.00 83.00 195 ASP A CA 1
ATOM 1535 C C . ASP A 1 195 ? 7.310 7.488 -9.575 1.00 83.00 195 ASP A C 1
ATOM 1537 O O . ASP A 1 195 ? 8.306 8.200 -9.699 1.00 83.00 195 ASP A O 1
ATOM 1541 N N . GLU A 1 196 ? 6.285 7.545 -10.424 1.00 83.31 196 GLU A N 1
ATOM 1542 C CA . GLU A 1 196 ? 6.162 8.519 -11.513 1.00 83.31 196 GLU A CA 1
ATOM 1543 C C . GLU A 1 196 ? 5.346 9.765 -11.103 1.00 83.31 196 GLU A C 1
ATOM 1545 O O . GLU A 1 196 ? 5.182 10.687 -11.910 1.00 83.31 196 GLU A O 1
ATOM 1550 N N . GLY A 1 197 ? 4.773 9.768 -9.892 1.00 79.88 197 GLY A N 1
ATOM 1551 C CA . GLY A 1 197 ? 3.773 10.733 -9.426 1.00 79.88 197 GLY A CA 1
ATOM 1552 C C . GLY A 1 197 ? 4.336 11.884 -8.592 1.00 79.88 197 GLY A C 1
ATOM 1553 O O . GLY A 1 197 ? 3.599 12.807 -8.241 1.00 79.88 197 GLY A O 1
ATOM 1554 N N . VAL A 1 198 ? 5.632 11.863 -8.272 1.00 84.62 198 VAL A N 1
ATOM 1555 C CA . VAL A 1 198 ? 6.251 12.924 -7.474 1.00 84.62 198 VAL A CA 1
ATOM 1556 C C . VAL A 1 198 ? 6.382 14.212 -8.292 1.00 84.62 198 VAL A C 1
ATOM 1558 O O . VAL A 1 198 ? 6.987 14.236 -9.364 1.00 84.62 198 VAL A O 1
ATOM 1561 N N . LEU A 1 199 ? 5.848 15.314 -7.764 1.00 84.81 199 LEU A N 1
ATOM 1562 C CA . LEU A 1 199 ? 5.950 16.623 -8.409 1.00 84.81 199 LEU A CA 1
ATOM 1563 C C . LEU A 1 199 ? 7.387 17.181 -8.368 1.00 84.81 199 LEU A C 1
ATOM 1565 O O . LEU A 1 199 ? 8.087 16.996 -7.363 1.00 84.81 199 LEU A O 1
ATOM 1569 N N . PRO A 1 200 ? 7.830 17.920 -9.406 1.00 83.62 200 PRO A N 1
ATOM 1570 C CA . PRO A 1 200 ? 9.181 18.484 -9.472 1.00 83.62 200 PRO A CA 1
ATOM 1571 C C . PRO A 1 200 ? 9.571 19.338 -8.258 1.00 83.62 200 PRO A C 1
ATOM 1573 O O . PRO A 1 200 ? 10.716 19.291 -7.805 1.00 83.62 200 PRO A O 1
ATOM 1576 N N . GLU A 1 201 ? 8.627 20.093 -7.697 1.00 86.69 201 GLU A N 1
ATOM 1577 C CA . GLU A 1 201 ? 8.821 20.928 -6.511 1.00 86.69 201 GLU A CA 1
ATOM 1578 C C . GLU A 1 201 ? 9.167 20.079 -5.284 1.00 86.69 201 GLU A C 1
ATOM 1580 O O . GLU A 1 201 ? 10.103 20.406 -4.546 1.00 86.69 201 GLU A O 1
ATOM 1585 N N . ARG A 1 202 ? 8.475 18.944 -5.113 1.00 88.94 202 ARG A N 1
ATOM 1586 C CA . ARG A 1 202 ? 8.742 17.995 -4.025 1.00 88.94 202 ARG A CA 1
ATOM 1587 C C . ARG A 1 202 ? 10.103 17.337 -4.164 1.00 88.94 202 ARG A C 1
ATOM 1589 O O . ARG A 1 202 ? 10.830 17.193 -3.184 1.00 88.94 202 ARG A O 1
ATOM 1596 N N . LEU A 1 203 ? 10.490 16.995 -5.387 1.00 84.62 203 LEU A N 1
ATOM 1597 C CA . LEU A 1 203 ? 11.802 16.416 -5.677 1.00 84.62 203 LEU A CA 1
ATOM 1598 C C . LEU A 1 203 ? 12.931 17.412 -5.413 1.00 84.62 203 LEU A C 1
ATOM 1600 O O . LEU A 1 203 ? 13.967 17.044 -4.857 1.00 84.62 203 LEU A O 1
ATOM 1604 N N . ALA A 1 204 ? 12.719 18.689 -5.737 1.00 84.56 204 ALA A N 1
ATOM 1605 C CA . ALA A 1 204 ? 13.655 19.750 -5.390 1.00 84.56 204 ALA A CA 1
ATOM 1606 C C . ALA A 1 204 ? 13.797 19.903 -3.865 1.00 84.56 204 ALA A C 1
ATOM 1608 O O . ALA A 1 204 ? 14.921 19.992 -3.367 1.00 84.56 204 ALA A O 1
ATOM 1609 N N . SER A 1 205 ? 12.689 19.875 -3.115 1.00 89.00 205 SER A N 1
ATOM 1610 C CA . SER A 1 205 ? 12.694 19.894 -1.644 1.00 89.00 205 SER A CA 1
ATOM 1611 C C . SER A 1 205 ? 13.453 18.692 -1.061 1.00 89.00 205 SER A C 1
ATOM 1613 O O . SER A 1 205 ? 14.377 18.860 -0.260 1.00 89.00 205 SER A O 1
ATOM 1615 N N . TYR A 1 206 ? 13.158 17.484 -1.550 1.00 88.75 206 TYR A N 1
ATOM 1616 C CA . TYR A 1 206 ? 13.805 16.237 -1.135 1.00 88.75 206 TYR A CA 1
ATOM 1617 C C . TYR A 1 206 ? 15.317 16.238 -1.406 1.00 88.75 206 TYR A C 1
ATOM 1619 O O . TYR A 1 206 ? 16.129 15.871 -0.550 1.00 88.75 206 TYR A O 1
ATOM 1627 N N . ARG A 1 207 ? 15.726 16.741 -2.576 1.00 83.06 207 ARG A N 1
ATOM 1628 C CA . ARG A 1 207 ? 17.133 16.967 -2.919 1.00 83.06 207 ARG A CA 1
ATOM 1629 C C . ARG A 1 207 ? 17.801 17.968 -1.983 1.00 83.06 207 ARG A C 1
ATOM 1631 O O . ARG A 1 207 ? 18.915 17.712 -1.536 1.00 83.06 207 ARG A O 1
ATOM 1638 N N . ASN A 1 208 ? 17.154 19.094 -1.692 1.00 86.00 208 ASN A N 1
ATOM 1639 C CA . ASN A 1 208 ? 17.706 20.132 -0.816 1.00 86.00 208 ASN A CA 1
ATOM 1640 C C . ASN A 1 208 ? 17.868 19.644 0.631 1.00 86.00 208 ASN A C 1
ATOM 1642 O O . ASN A 1 208 ? 18.742 20.126 1.348 1.00 86.00 208 ASN A O 1
ATOM 1646 N N . ALA A 1 209 ? 17.076 18.652 1.047 1.00 85.69 209 ALA A N 1
ATOM 1647 C CA . ALA A 1 209 ? 17.267 17.930 2.303 1.00 85.69 209 ALA A CA 1
ATOM 1648 C C . ALA A 1 209 ? 18.454 16.945 2.270 1.00 85.69 209 ALA A C 1
ATOM 1650 O O . ALA A 1 209 ? 18.708 16.249 3.252 1.00 85.69 209 ALA A O 1
ATOM 1651 N N . GLY A 1 210 ? 19.182 16.876 1.153 1.00 79.88 210 GLY A N 1
ATOM 1652 C CA . GLY A 1 210 ? 20.325 15.996 0.962 1.00 79.88 210 GLY A CA 1
ATOM 1653 C C . GLY A 1 210 ? 19.931 14.540 0.767 1.00 79.88 210 GLY A C 1
ATOM 1654 O O . GLY A 1 210 ? 20.779 13.686 0.941 1.00 79.88 210 GLY A O 1
ATOM 1655 N N . CYS A 1 211 ? 18.678 14.223 0.426 1.00 78.75 211 CYS A N 1
ATOM 1656 C CA . CYS A 1 211 ? 18.214 12.833 0.362 1.00 78.75 211 CYS A CA 1
ATOM 1657 C C . CYS A 1 211 ? 18.529 12.122 -0.968 1.00 78.75 211 CYS A C 1
ATOM 1659 O O . CYS A 1 211 ? 18.149 10.967 -1.156 1.00 78.75 211 CYS A O 1
ATOM 1661 N N . VAL A 1 212 ? 19.249 12.768 -1.890 1.00 69.81 212 VAL A N 1
ATOM 1662 C CA . VAL A 1 212 ? 19.582 12.214 -3.214 1.00 69.81 212 VAL A CA 1
ATOM 1663 C C . VAL A 1 212 ? 21.074 11.894 -3.335 1.00 69.81 212 VAL A C 1
ATOM 1665 O O . VAL A 1 212 ? 21.884 12.778 -3.097 1.00 69.81 212 VAL A O 1
ATOM 1668 N N . ALA A 1 213 ? 21.392 10.658 -3.750 1.00 63.72 213 ALA A N 1
ATOM 1669 C CA . ALA A 1 213 ? 22.717 10.102 -4.074 1.00 63.72 213 ALA A CA 1
ATOM 1670 C C . ALA A 1 213 ? 23.855 10.294 -3.035 1.00 63.72 213 ALA A C 1
ATOM 1672 O O . ALA A 1 213 ? 23.849 11.188 -2.203 1.00 63.72 213 ALA A O 1
ATOM 1673 N N . GLY A 1 214 ? 24.885 9.441 -3.093 1.00 57.00 214 GLY A N 1
ATOM 1674 C CA . GLY A 1 214 ? 26.118 9.641 -2.310 1.00 57.00 214 GLY A CA 1
ATOM 1675 C C . GLY A 1 214 ? 26.024 9.346 -0.804 1.00 57.00 214 GLY A C 1
ATOM 1676 O O . GLY A 1 214 ? 26.905 9.759 -0.056 1.00 57.00 214 GLY A O 1
ATOM 1677 N N . HIS A 1 215 ? 24.999 8.614 -0.354 1.00 61.41 215 HIS A N 1
ATOM 1678 C CA . HIS A 1 215 ? 24.765 8.316 1.074 1.00 61.41 215 HIS A CA 1
ATOM 1679 C C . HIS A 1 215 ? 25.670 7.226 1.656 1.00 61.41 215 HIS A C 1
ATOM 1681 O O . HIS A 1 215 ? 25.741 7.072 2.873 1.00 61.41 215 HIS A O 1
ATOM 1687 N N . GLY A 1 216 ? 26.328 6.432 0.808 1.00 60.56 216 GLY A N 1
ATOM 1688 C CA . GLY A 1 216 ? 27.192 5.316 1.207 1.00 60.56 216 GLY A CA 1
ATOM 1689 C C . GLY A 1 216 ? 26.451 4.059 1.689 1.00 60.56 216 GLY A C 1
ATOM 1690 O O . GLY A 1 216 ? 26.835 2.967 1.292 1.00 60.56 216 GLY A O 1
ATOM 1691 N N . SER A 1 217 ? 25.388 4.191 2.497 1.00 70.25 217 SER A N 1
ATOM 1692 C CA . SER A 1 217 ? 24.557 3.067 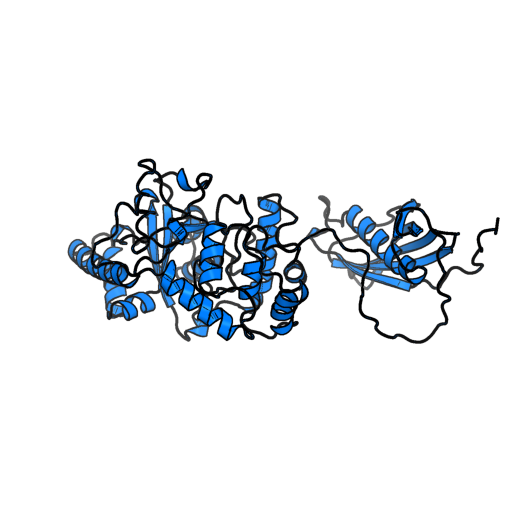2.971 1.00 70.25 217 SER A CA 1
ATOM 1693 C C . SER A 1 217 ? 23.056 3.386 2.998 1.00 70.25 217 SER A C 1
ATOM 1695 O O . SER A 1 217 ? 22.645 4.553 2.966 1.00 70.25 217 SER A O 1
ATOM 1697 N N . PHE A 1 218 ? 22.228 2.339 3.098 1.00 72.50 218 PHE A N 1
ATOM 1698 C CA . PHE A 1 218 ? 20.779 2.467 3.278 1.00 72.50 218 PHE A CA 1
ATOM 1699 C C . PHE A 1 218 ? 20.411 3.164 4.591 1.00 72.50 218 PHE A C 1
ATOM 1701 O O . PHE A 1 218 ? 19.503 3.993 4.591 1.00 72.50 218 PHE A O 1
ATOM 1708 N N . GLU A 1 219 ? 21.117 2.902 5.699 1.00 76.50 219 GLU A N 1
ATOM 1709 C CA . GLU A 1 219 ? 20.781 3.547 6.977 1.00 76.50 219 GLU A CA 1
ATOM 1710 C C . GLU A 1 219 ? 21.030 5.058 6.933 1.00 76.50 219 GLU A C 1
ATOM 1712 O O . GLU A 1 219 ? 20.225 5.835 7.455 1.00 76.50 219 GLU A O 1
ATOM 1717 N N . SER A 1 220 ? 22.110 5.483 6.270 1.00 78.00 220 SER A N 1
ATOM 1718 C CA . SER A 1 220 ? 22.417 6.901 6.052 1.00 78.00 220 SER A CA 1
ATOM 1719 C C . SER A 1 220 ? 21.325 7.586 5.234 1.00 78.00 220 SER A C 1
ATOM 1721 O O . SER A 1 220 ? 20.844 8.659 5.607 1.00 78.00 220 SER A O 1
ATOM 1723 N N . TRP A 1 221 ? 20.868 6.941 4.160 1.00 79.50 221 TRP A N 1
ATOM 1724 C CA . TRP A 1 221 ? 19.758 7.445 3.358 1.00 79.50 221 TRP A CA 1
ATOM 1725 C C . TRP A 1 221 ? 18.440 7.495 4.147 1.00 79.50 221 TRP A C 1
ATOM 1727 O O . TRP A 1 221 ? 17.767 8.527 4.161 1.00 79.50 221 TRP A O 1
ATOM 1737 N N . GLN A 1 222 ? 18.096 6.431 4.878 1.00 80.75 222 GLN A N 1
ATOM 1738 C CA . GLN A 1 222 ? 16.895 6.374 5.716 1.00 80.75 222 GLN A CA 1
ATOM 1739 C C . GLN A 1 222 ? 16.908 7.453 6.808 1.00 80.75 222 GLN A C 1
ATOM 1741 O O . GLN A 1 222 ? 15.866 8.024 7.138 1.00 80.75 222 GLN A O 1
ATOM 1746 N N . LEU A 1 223 ? 18.073 7.763 7.384 1.00 85.06 223 LEU A N 1
ATOM 1747 C CA . LEU A 1 223 ? 18.214 8.860 8.339 1.00 85.06 223 LEU A CA 1
ATOM 1748 C C . LEU A 1 223 ? 17.871 10.213 7.702 1.00 85.06 223 LEU A C 1
ATOM 1750 O O . LEU A 1 223 ? 17.160 11.006 8.319 1.00 85.06 223 LEU A O 1
ATOM 1754 N N . LEU A 1 224 ? 18.352 10.476 6.486 1.00 86.62 224 LEU A N 1
ATOM 1755 C CA . LEU A 1 224 ? 18.059 11.713 5.758 1.00 86.62 224 LEU A CA 1
ATOM 1756 C C . LEU A 1 224 ? 16.585 11.786 5.354 1.00 86.62 224 LEU A C 1
ATOM 1758 O O . LEU A 1 224 ? 15.945 12.807 5.599 1.00 86.62 224 LEU A O 1
ATOM 1762 N N . HIS A 1 225 ? 16.012 10.687 4.862 1.00 88.88 225 HIS A N 1
ATOM 1763 C CA . HIS A 1 225 ? 14.585 10.612 4.558 1.00 88.88 225 HIS A CA 1
ATOM 1764 C C . HIS A 1 225 ? 13.724 10.886 5.804 1.00 88.88 225 HIS A C 1
ATOM 1766 O O . HIS A 1 225 ? 12.811 11.702 5.742 1.00 88.88 225 HIS A O 1
ATOM 1772 N N . ARG A 1 226 ? 14.055 10.320 6.974 1.00 90.62 226 ARG A N 1
ATOM 1773 C CA . ARG A 1 226 ? 13.347 10.638 8.232 1.00 90.62 226 ARG A CA 1
ATOM 1774 C C . ARG A 1 226 ? 13.450 12.112 8.621 1.00 90.62 226 ARG A C 1
ATOM 1776 O O . ARG A 1 226 ? 12.474 12.680 9.101 1.00 90.62 226 ARG A O 1
ATOM 1783 N N . LYS A 1 227 ? 14.607 12.747 8.405 1.00 91.62 227 LYS A N 1
ATOM 1784 C CA . LYS A 1 227 ? 14.761 14.197 8.620 1.00 91.62 227 LYS A CA 1
ATOM 1785 C C . LYS A 1 227 ? 13.911 15.008 7.642 1.00 91.62 227 LYS A C 1
ATOM 1787 O O . LYS A 1 227 ? 13.353 16.025 8.041 1.00 91.62 227 LYS A O 1
ATOM 1792 N N . TYR A 1 228 ? 13.803 14.561 6.391 1.00 92.44 228 TYR A N 1
ATOM 1793 C CA . TYR A 1 228 ? 12.902 15.163 5.413 1.00 92.44 228 TYR A CA 1
ATOM 1794 C C . TYR A 1 228 ? 11.442 15.056 5.869 1.00 92.44 228 TYR A C 1
ATOM 1796 O O . TYR A 1 228 ? 10.773 16.084 5.941 1.00 92.44 228 TYR A O 1
ATOM 1804 N N . LEU A 1 229 ? 10.983 13.861 6.267 1.00 92.94 229 LEU A N 1
ATOM 1805 C CA . LEU A 1 229 ? 9.629 13.658 6.793 1.00 92.94 229 LEU A CA 1
ATOM 1806 C C . LEU A 1 229 ? 9.346 14.606 7.962 1.00 92.94 229 LEU A C 1
ATOM 1808 O O . LEU A 1 229 ? 8.391 15.369 7.896 1.00 92.94 229 LEU A O 1
ATOM 1812 N N . ALA A 1 230 ? 10.222 14.643 8.970 1.00 90.50 230 ALA A N 1
ATOM 1813 C CA . ALA A 1 230 ? 10.060 15.507 10.141 1.00 90.50 230 ALA A CA 1
ATOM 1814 C C . ALA A 1 230 ? 9.964 17.003 9.794 1.00 90.50 230 ALA A C 1
ATOM 1816 O O . ALA A 1 230 ? 9.274 17.758 10.467 1.00 90.50 230 ALA A O 1
ATOM 1817 N N . ARG A 1 231 ? 10.670 17.451 8.750 1.00 90.69 231 ARG A N 1
ATOM 1818 C CA . ARG A 1 231 ? 10.726 18.868 8.374 1.00 90.69 231 ARG A CA 1
ATOM 1819 C C . ARG A 1 231 ? 9.597 19.297 7.437 1.00 90.69 231 ARG A C 1
ATOM 1821 O O . ARG A 1 231 ? 9.213 20.463 7.460 1.00 90.69 231 ARG A O 1
ATOM 1828 N N . HIS A 1 232 ? 9.133 18.397 6.576 1.00 91.88 232 HIS A N 1
ATOM 1829 C CA . HIS A 1 232 ? 8.295 18.752 5.429 1.00 91.88 232 HIS A CA 1
ATOM 1830 C C . HIS A 1 232 ? 6.927 18.067 5.415 1.00 91.88 232 HIS A C 1
ATOM 1832 O O . HIS A 1 232 ? 6.003 18.584 4.792 1.00 91.88 232 HIS A O 1
ATOM 1838 N N . ILE A 1 233 ? 6.786 16.922 6.082 1.00 92.00 233 ILE A N 1
ATOM 1839 C CA . ILE A 1 233 ? 5.582 16.083 6.036 1.00 92.00 233 ILE A CA 1
ATOM 1840 C C . ILE A 1 233 ? 4.909 16.049 7.407 1.00 92.00 233 ILE A C 1
ATOM 1842 O O . ILE A 1 233 ? 3.740 16.402 7.540 1.00 92.00 233 ILE A O 1
ATOM 1846 N N . ASP A 1 234 ? 5.673 15.718 8.443 1.00 89.25 234 ASP A N 1
ATOM 1847 C CA . ASP A 1 234 ? 5.230 15.656 9.831 1.00 89.25 234 ASP A CA 1
ATOM 1848 C C . ASP A 1 234 ? 5.336 17.039 10.505 1.00 89.25 234 ASP A C 1
ATOM 1850 O O . ASP A 1 234 ? 5.906 17.179 11.584 1.00 89.25 234 ASP A O 1
ATOM 1854 N N . VAL A 1 235 ? 4.807 18.074 9.842 1.00 85.56 235 VAL A N 1
ATOM 1855 C CA . VAL A 1 235 ? 4.895 19.466 10.305 1.00 85.56 235 VAL A CA 1
ATOM 1856 C C . VAL A 1 235 ? 4.148 19.621 11.630 1.00 85.56 235 VAL A C 1
ATOM 1858 O O . VAL A 1 235 ? 3.001 19.183 11.753 1.00 85.56 235 VAL A O 1
ATOM 1861 N N . GLU A 1 236 ? 4.792 20.221 12.631 1.00 79.12 236 GLU A N 1
ATOM 1862 C CA . GLU A 1 236 ? 4.173 20.456 13.935 1.00 79.12 236 GLU A CA 1
ATOM 1863 C C . GLU A 1 236 ? 2.921 21.326 13.781 1.00 79.12 236 GLU A C 1
ATOM 1865 O O . GLU A 1 236 ? 2.938 22.375 13.142 1.00 79.12 236 GLU A O 1
ATOM 1870 N N . ALA A 1 237 ? 1.812 20.855 14.344 1.00 69.19 237 ALA A N 1
ATOM 1871 C CA . ALA A 1 237 ? 0.617 21.668 14.482 1.00 69.19 237 ALA A CA 1
ATOM 1872 C C . ALA A 1 237 ? 0.776 22.600 15.683 1.00 69.19 237 ALA A C 1
ATOM 1874 O O . ALA A 1 237 ? 1.361 22.195 16.688 1.00 69.19 237 ALA A O 1
ATOM 1875 N N . ASP A 1 238 ? 0.207 23.800 15.606 1.00 66.12 238 ASP A N 1
ATOM 1876 C CA . ASP A 1 238 ? -0.088 24.557 16.815 1.00 66.12 238 ASP A CA 1
ATOM 1877 C C . ASP A 1 238 ? -1.207 23.860 17.618 1.00 66.12 238 ASP A C 1
ATOM 1879 O O . ASP A 1 238 ? -1.873 22.940 17.134 1.00 66.12 238 ASP A O 1
ATOM 1883 N N . ASP A 1 239 ? -1.441 24.309 18.854 1.00 61.38 239 ASP A N 1
ATOM 1884 C CA . ASP A 1 239 ? -2.539 23.809 19.701 1.00 61.38 239 ASP A CA 1
ATOM 1885 C C . ASP A 1 239 ? -3.933 24.206 19.162 1.00 61.38 239 ASP A C 1
ATOM 1887 O O . ASP A 1 239 ? -4.950 24.034 19.842 1.00 61.38 239 ASP A O 1
ATOM 1891 N N . SER A 1 240 ? -4.014 24.775 17.953 1.00 59.19 240 SER A N 1
ATOM 1892 C CA . SER A 1 240 ? -5.285 25.090 17.324 1.00 59.19 240 SER A CA 1
ATOM 1893 C C . SER A 1 240 ? -5.953 23.803 16.822 1.00 59.19 240 SER A C 1
ATOM 1895 O O . SER A 1 240 ? -5.317 22.847 16.368 1.00 59.19 240 SER A O 1
ATOM 1897 N N . GLY A 1 241 ? -7.277 23.737 16.979 1.00 58.78 241 GLY A N 1
ATOM 1898 C CA . GLY A 1 241 ? -8.077 22.587 16.557 1.00 58.78 241 GLY A CA 1
ATOM 1899 C C . GLY A 1 241 ? -7.944 22.277 15.054 1.00 58.78 241 GLY A C 1
ATOM 1900 O O . GLY A 1 241 ? -7.327 23.031 14.303 1.00 58.78 241 GLY A O 1
ATOM 1901 N N . PRO A 1 242 ? -8.547 21.177 14.565 1.00 60.91 242 PRO A N 1
ATOM 1902 C CA . PRO A 1 242 ? -8.416 20.764 13.169 1.00 60.91 242 PRO A CA 1
ATOM 1903 C C . PRO A 1 242 ? -8.763 21.902 12.206 1.00 60.91 242 PRO A C 1
ATOM 1905 O O . PRO A 1 242 ? -9.868 22.454 12.298 1.00 60.91 242 PRO A O 1
ATOM 1908 N N . PRO A 1 243 ? -7.878 22.233 11.248 1.00 72.75 243 PRO A N 1
ATOM 1909 C CA . PRO A 1 243 ? -8.188 23.270 10.288 1.00 72.75 243 PRO A CA 1
ATOM 1910 C C . PRO A 1 243 ? -9.386 22.806 9.461 1.00 72.75 243 PRO A C 1
ATOM 1912 O O . PRO A 1 243 ? -9.317 21.817 8.740 1.00 72.75 243 PRO A O 1
ATOM 1915 N N . ALA A 1 244 ? -10.510 23.522 9.531 1.00 81.38 244 ALA A N 1
ATOM 1916 C CA . ALA A 1 244 ? -11.626 23.296 8.606 1.00 81.38 244 ALA A CA 1
ATOM 1917 C C . ALA A 1 244 ? -11.219 23.611 7.151 1.00 81.38 244 ALA A C 1
ATOM 1919 O O . ALA A 1 244 ? -11.851 23.159 6.189 1.00 81.38 244 ALA A O 1
ATOM 1920 N N . VAL A 1 245 ? -10.164 24.416 7.006 1.00 87.69 245 VAL A N 1
ATOM 1921 C CA . VAL A 1 245 ? -9.551 24.836 5.756 1.00 87.69 245 VAL A CA 1
ATOM 1922 C C . VAL A 1 245 ? -8.033 24.785 5.930 1.00 87.69 245 VAL A C 1
ATOM 1924 O O . VAL A 1 245 ? -7.497 25.466 6.796 1.00 87.69 245 VAL A O 1
ATOM 1927 N N . LEU A 1 246 ? -7.360 23.997 5.102 1.00 88.38 246 LEU A N 1
ATOM 1928 C CA . LEU A 1 246 ? -5.913 23.900 4.996 1.00 88.38 246 LEU A CA 1
ATOM 1929 C C . LEU A 1 246 ? -5.403 24.930 3.982 1.00 88.38 246 LEU A C 1
ATOM 1931 O O . LEU A 1 246 ? -5.935 25.014 2.873 1.00 88.38 246 LEU A O 1
ATOM 1935 N N . ASP A 1 247 ? -4.390 25.712 4.352 1.00 88.94 247 ASP A N 1
ATOM 1936 C CA . ASP A 1 247 ? -3.788 26.735 3.491 1.00 88.94 247 ASP A CA 1
ATOM 1937 C C . ASP A 1 247 ? -2.467 26.236 2.873 1.00 88.94 247 ASP A C 1
ATOM 1939 O O . ASP A 1 247 ? -1.463 26.155 3.582 1.00 88.94 247 ASP A O 1
ATOM 1943 N N . PRO A 1 248 ? -2.411 25.935 1.558 1.00 88.62 248 PRO A N 1
ATOM 1944 C CA . PRO A 1 248 ? -1.174 25.541 0.873 1.00 88.62 248 PRO A CA 1
ATOM 1945 C C . PRO A 1 248 ? -0.028 26.558 0.979 1.00 88.62 248 PRO A C 1
ATOM 1947 O O . PRO A 1 248 ? 1.142 26.189 0.846 1.00 88.62 248 PRO A O 1
ATOM 1950 N N . ALA A 1 249 ? -0.338 27.838 1.218 1.00 88.44 249 ALA A N 1
ATOM 1951 C CA . ALA A 1 249 ? 0.669 28.884 1.368 1.00 88.44 249 ALA A CA 1
ATOM 1952 C C . ALA A 1 249 ? 1.322 28.891 2.765 1.00 88.44 249 ALA A C 1
ATOM 1954 O O . ALA A 1 249 ? 2.424 29.423 2.923 1.00 88.44 249 ALA A O 1
ATOM 1955 N N . ALA A 1 250 ? 0.688 28.281 3.772 1.00 87.62 250 ALA A N 1
ATOM 1956 C CA . ALA A 1 250 ? 1.182 28.226 5.145 1.00 87.62 250 ALA A CA 1
ATOM 1957 C C . ALA A 1 250 ? 2.156 27.050 5.330 1.00 87.62 250 ALA A C 1
ATOM 1959 O O . ALA A 1 250 ? 1.819 26.010 5.885 1.00 87.62 250 ALA A O 1
ATOM 1960 N N . ALA A 1 251 ? 3.395 27.200 4.854 1.00 81.06 251 ALA A N 1
ATOM 1961 C CA . ALA A 1 251 ? 4.389 26.118 4.849 1.00 81.06 251 ALA A CA 1
ATOM 1962 C C . ALA A 1 251 ? 4.732 25.530 6.236 1.00 81.06 251 ALA A C 1
ATOM 1964 O O . ALA A 1 251 ? 5.215 24.404 6.300 1.00 81.06 251 ALA A O 1
ATOM 1965 N N . GLY A 1 252 ? 4.507 26.283 7.318 1.00 81.75 252 GLY A N 1
ATOM 1966 C CA . GLY A 1 252 ? 4.691 25.824 8.700 1.00 81.75 252 GLY A CA 1
ATOM 1967 C C . GLY A 1 252 ? 3.478 25.109 9.300 1.00 81.75 252 GLY A C 1
ATOM 1968 O O . GLY A 1 252 ? 3.562 24.661 10.431 1.00 81.75 252 GLY A O 1
ATOM 1969 N N . GLU A 1 253 ? 2.371 25.000 8.563 1.00 82.88 253 GLU A N 1
ATOM 1970 C CA . GLU A 1 253 ? 1.121 24.370 9.018 1.00 82.88 253 GLU A CA 1
ATOM 1971 C C . GLU A 1 253 ? 0.614 23.309 8.027 1.00 82.88 253 GLU A C 1
ATOM 1973 O O . GLU A 1 253 ? -0.106 22.385 8.398 1.00 82.88 253 GLU A O 1
ATOM 1978 N N . CYS A 1 254 ? 0.974 23.435 6.748 1.00 89.19 254 CYS A N 1
ATOM 1979 C CA . CYS A 1 254 ? 0.530 22.557 5.679 1.00 89.19 254 CYS A CA 1
ATOM 1980 C C . CYS A 1 254 ? 1.661 21.607 5.253 1.00 89.19 254 CYS A C 1
ATOM 1982 O O . CYS A 1 254 ? 2.689 22.078 4.751 1.00 89.19 254 CYS A O 1
ATOM 1984 N N . PRO A 1 255 ? 1.484 20.280 5.399 1.00 91.75 255 PRO A N 1
ATOM 1985 C CA . PRO A 1 255 ? 2.427 19.295 4.886 1.00 91.75 255 PRO A CA 1
ATOM 1986 C C . PRO A 1 255 ? 2.688 19.490 3.402 1.00 91.75 255 PRO A C 1
ATOM 1988 O O . PRO A 1 255 ? 1.772 19.766 2.625 1.00 91.75 255 PRO A O 1
ATOM 1991 N N . GLU A 1 256 ? 3.927 19.262 2.982 1.00 92.38 256 GLU A N 1
ATOM 1992 C CA . GLU A 1 256 ? 4.337 19.393 1.587 1.00 92.38 256 GLU A CA 1
ATOM 1993 C C . GLU A 1 256 ? 3.481 18.543 0.632 1.00 92.38 256 GLU A C 1
ATOM 1995 O O . GLU A 1 256 ? 3.171 18.990 -0.471 1.00 92.38 256 GLU A O 1
ATOM 2000 N N . THR A 1 257 ? 2.999 17.390 1.107 1.00 91.69 257 THR A N 1
ATOM 2001 C CA . THR A 1 257 ? 2.006 16.522 0.453 1.00 91.69 257 THR A CA 1
ATOM 2002 C C . THR A 1 257 ? 0.772 17.271 -0.068 1.00 91.69 257 THR A C 1
ATOM 2004 O O . THR A 1 257 ? 0.264 16.936 -1.132 1.00 91.69 257 THR A O 1
ATOM 2007 N N . PHE A 1 258 ? 0.287 18.290 0.652 1.00 91.38 258 PHE A N 1
ATOM 2008 C CA . PHE A 1 258 ? -0.931 19.040 0.309 1.00 91.38 258 PHE A CA 1
ATOM 2009 C C . PHE A 1 258 ? -0.659 20.470 -0.169 1.00 91.38 258 PHE A C 1
ATOM 2011 O O . PHE A 1 258 ? -1.588 21.188 -0.538 1.00 91.38 258 PHE A O 1
ATOM 2018 N N . ARG A 1 259 ? 0.608 20.901 -0.172 1.00 89.69 259 ARG A N 1
ATOM 2019 C CA . ARG A 1 259 ? 1.014 22.216 -0.691 1.00 89.69 259 ARG A CA 1
ATOM 2020 C C . ARG A 1 259 ? 1.082 22.239 -2.210 1.00 89.69 259 ARG A C 1
ATOM 2022 O O . ARG A 1 259 ? 0.799 23.265 -2.822 1.00 89.69 259 ARG A O 1
ATOM 2029 N N . PHE A 1 260 ? 1.464 21.111 -2.796 1.00 84.50 260 PHE A N 1
ATOM 2030 C CA . PHE A 1 260 ? 1.621 20.941 -4.233 1.00 84.50 260 PHE A CA 1
ATOM 2031 C C . PHE A 1 260 ? 0.635 19.876 -4.694 1.00 84.50 260 PHE A C 1
ATOM 2033 O O . PHE A 1 260 ? 0.960 18.697 -4.768 1.00 84.50 260 PHE A O 1
ATOM 2040 N N . ILE A 1 261 ? -0.605 20.291 -4.926 1.00 79.06 261 ILE A N 1
ATOM 2041 C CA . ILE A 1 261 ? -1.636 19.395 -5.443 1.00 79.06 261 ILE A CA 1
ATOM 2042 C C . ILE A 1 261 ? -1.722 19.619 -6.939 1.00 79.06 261 ILE A C 1
ATOM 2044 O O . ILE A 1 261 ? -1.843 20.759 -7.386 1.00 79.06 261 ILE A O 1
ATOM 2048 N N . ASP A 1 262 ? -1.648 18.525 -7.692 1.00 77.69 262 ASP A N 1
ATOM 2049 C CA . ASP A 1 262 ? -1.870 18.550 -9.131 1.00 77.69 262 ASP A CA 1
ATOM 2050 C C . ASP A 1 262 ? -3.269 19.137 -9.409 1.00 77.69 262 ASP A C 1
ATOM 2052 O O . ASP A 1 262 ? -4.261 18.576 -8.932 1.00 77.69 262 ASP A O 1
ATOM 2056 N N . PRO A 1 263 ? -3.388 20.268 -10.131 1.00 73.56 263 PRO A N 1
ATOM 2057 C CA . PRO A 1 263 ? -4.683 20.842 -10.491 1.00 73.56 263 PRO A CA 1
ATOM 2058 C C . PRO A 1 263 ? -5.561 19.886 -11.305 1.00 73.56 263 PRO A C 1
ATOM 2060 O O . PRO A 1 263 ? -6.784 19.994 -11.251 1.00 73.56 263 PRO A O 1
ATOM 2063 N N . GLU A 1 264 ? -4.942 18.940 -12.013 1.00 75.00 264 GLU A N 1
ATOM 2064 C CA . GLU A 1 264 ? -5.615 17.888 -12.776 1.00 75.00 264 GLU A CA 1
ATOM 2065 C C . GLU A 1 264 ? -5.895 16.640 -11.921 1.00 75.00 264 GLU A C 1
ATOM 2067 O O . GLU A 1 264 ? -6.361 15.621 -12.434 1.00 75.00 264 GLU A O 1
ATOM 2072 N N . SER A 1 265 ? -5.625 16.696 -10.608 1.00 79.31 265 SER A N 1
ATOM 2073 C CA . SER A 1 265 ? -5.874 15.581 -9.701 1.00 79.31 265 SER A CA 1
ATOM 2074 C C . SER A 1 265 ? -7.353 15.181 -9.757 1.00 79.31 265 SER A C 1
ATOM 2076 O O . SER A 1 265 ? -8.228 15.986 -9.407 1.00 79.31 265 SER A O 1
ATOM 2078 N N . PRO A 1 266 ? -7.662 13.918 -10.105 1.00 71.94 266 PRO A N 1
ATOM 2079 C CA . PRO A 1 266 ? -9.039 13.438 -10.193 1.00 71.94 266 PRO A CA 1
ATOM 2080 C C . PRO A 1 266 ? -9.748 13.465 -8.835 1.00 71.94 266 PRO A C 1
ATOM 2082 O O . PRO A 1 266 ? -10.976 13.419 -8.760 1.00 71.94 266 PRO A O 1
ATOM 2085 N N . PHE A 1 267 ? -8.991 13.604 -7.748 1.00 80.88 267 PHE A N 1
ATOM 2086 C CA . PHE A 1 267 ? -9.529 13.689 -6.406 1.00 80.88 267 PHE A CA 1
ATOM 2087 C C . PHE A 1 267 ? -10.107 15.048 -6.021 1.00 80.88 267 PHE A C 1
ATOM 2089 O O . PHE A 1 267 ? -10.949 15.096 -5.118 1.00 80.88 267 PHE A O 1
ATOM 2096 N N . LEU A 1 268 ? -9.723 16.135 -6.698 1.00 75.38 268 LEU A N 1
ATOM 2097 C CA . LEU A 1 268 ? -10.229 17.476 -6.384 1.00 75.38 268 LEU A CA 1
ATOM 2098 C C . LEU A 1 268 ? -11.755 17.584 -6.556 1.00 75.38 268 LEU A C 1
ATOM 2100 O O . LEU A 1 268 ? -12.373 18.443 -5.930 1.00 75.38 268 LEU A O 1
ATOM 2104 N N . GLY A 1 269 ? -12.363 16.706 -7.363 1.00 73.12 269 GLY A N 1
ATOM 2105 C CA . GLY A 1 269 ? -13.809 16.611 -7.592 1.00 73.12 269 GLY A CA 1
ATOM 2106 C C . GLY A 1 269 ? -14.497 15.408 -6.935 1.00 73.12 269 GLY A C 1
ATOM 2107 O O . GLY A 1 269 ? -15.621 15.089 -7.317 1.00 73.12 269 GLY A O 1
ATOM 2108 N N . THR A 1 270 ? -13.846 14.716 -5.993 1.00 85.25 270 THR A N 1
ATOM 2109 C CA . THR A 1 270 ? -14.433 13.533 -5.336 1.00 85.25 270 THR A CA 1
ATOM 2110 C C . THR A 1 270 ? -15.765 13.883 -4.675 1.00 85.25 270 THR A C 1
ATOM 2112 O O . THR A 1 270 ? -15.841 14.853 -3.920 1.00 85.25 270 THR A O 1
ATOM 2115 N N . ASP A 1 271 ? -16.800 13.066 -4.903 1.00 89.69 271 ASP A N 1
ATOM 2116 C CA . ASP A 1 271 ? -18.105 13.255 -4.263 1.00 89.69 271 ASP A CA 1
ATOM 2117 C C . ASP A 1 271 ? -17.945 13.304 -2.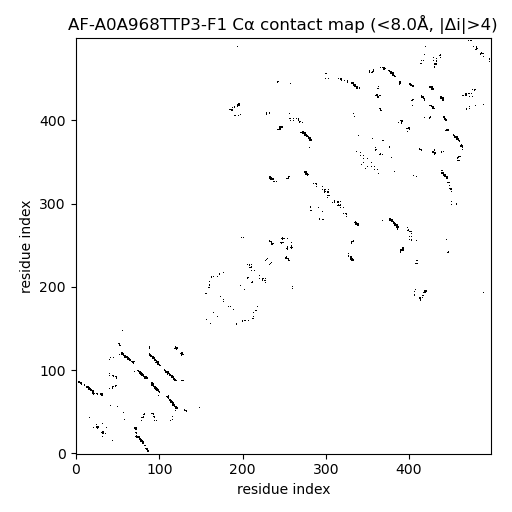724 1.00 89.69 271 ASP A C 1
ATOM 2119 O O . ASP A 1 271 ? -17.470 12.335 -2.118 1.00 89.69 271 ASP A O 1
ATOM 2123 N N . PRO A 1 272 ? -18.369 14.398 -2.054 1.00 91.06 272 PRO A N 1
ATOM 2124 C CA . PRO A 1 272 ? -18.248 14.552 -0.605 1.00 91.06 272 PRO A CA 1
ATOM 2125 C C . PRO A 1 272 ? -19.020 13.515 0.232 1.00 91.06 272 PRO A C 1
ATOM 2127 O O . PRO A 1 272 ? -18.902 13.523 1.463 1.00 91.06 272 PRO A O 1
ATOM 2130 N N . ASN A 1 273 ? -19.872 12.688 -0.383 1.00 93.75 273 ASN A N 1
ATOM 2131 C CA . ASN A 1 273 ? -20.572 11.561 0.244 1.00 93.75 273 ASN A CA 1
ATOM 2132 C C . ASN A 1 273 ? -19.785 10.247 0.203 1.00 93.75 273 ASN A C 1
ATOM 2134 O O . ASN A 1 273 ? -20.164 9.313 0.910 1.00 93.75 273 ASN A O 1
ATOM 2138 N N . VAL A 1 274 ? -18.720 10.149 -0.599 1.00 94.75 274 VAL A N 1
ATOM 2139 C CA . VAL A 1 274 ? -17.882 8.946 -0.632 1.00 94.75 274 VAL A CA 1
ATOM 2140 C C . VAL A 1 274 ? -17.345 8.682 0.767 1.00 94.75 274 VAL A C 1
ATOM 2142 O O . VAL A 1 274 ? -16.848 9.586 1.439 1.00 94.75 274 VAL A O 1
ATOM 2145 N N . MET A 1 275 ? -17.483 7.438 1.218 1.00 97.25 275 MET A N 1
ATOM 2146 C CA . MET A 1 275 ? -17.056 7.020 2.546 1.00 97.25 275 MET A CA 1
ATOM 2147 C C . MET A 1 275 ? -15.630 6.477 2.486 1.00 97.25 275 MET A C 1
ATOM 2149 O O . MET A 1 275 ? -15.313 5.616 1.663 1.00 97.25 275 MET A O 1
ATOM 2153 N N . LEU A 1 276 ? -14.792 6.958 3.393 1.00 97.44 276 LEU A N 1
ATOM 2154 C CA . LEU A 1 276 ? -13.453 6.455 3.655 1.00 97.44 276 LEU A CA 1
ATOM 2155 C C . LEU A 1 276 ? -13.474 5.516 4.864 1.00 97.44 276 LEU A C 1
ATOM 2157 O O . LEU A 1 276 ? -14.357 5.600 5.728 1.00 97.44 276 LEU A O 1
ATOM 2161 N N . VAL A 1 277 ? -12.485 4.628 4.909 1.00 97.94 277 VAL A N 1
ATOM 2162 C CA . VAL A 1 277 ? -12.220 3.725 6.027 1.00 97.94 277 VAL A CA 1
ATOM 2163 C C . VAL A 1 277 ? -10.811 3.954 6.557 1.00 97.94 277 VAL A C 1
ATOM 2165 O O . VAL A 1 277 ? -9.847 4.038 5.792 1.00 97.94 277 VAL A O 1
ATOM 2168 N N . ARG A 1 278 ? -10.689 4.015 7.881 1.00 96.69 278 ARG A N 1
ATOM 2169 C CA . ARG A 1 278 ? -9.405 4.104 8.576 1.00 96.69 278 ARG A CA 1
ATOM 2170 C C . ARG A 1 278 ? -9.342 3.102 9.714 1.00 96.69 278 ARG A C 1
ATOM 2172 O O . ARG A 1 278 ? -10.338 2.861 10.390 1.00 96.69 278 ARG A O 1
ATOM 2179 N N . VAL A 1 279 ? -8.157 2.547 9.929 1.00 97.81 279 VAL A N 1
ATOM 2180 C CA . VAL A 1 279 ? -7.862 1.626 11.025 1.00 97.81 279 VAL A CA 1
ATOM 2181 C C . VAL A 1 279 ? -6.845 2.287 11.946 1.00 97.81 279 VAL A C 1
ATOM 2183 O O . VAL A 1 279 ? -5.827 2.776 11.468 1.00 97.81 279 VAL A O 1
ATOM 2186 N N . GLU A 1 280 ? -7.125 2.300 13.246 1.00 97.31 280 GLU A N 1
ATOM 2187 C CA . GLU A 1 280 ? -6.194 2.755 14.283 1.00 97.31 280 GLU A CA 1
ATOM 2188 C C . GLU A 1 280 ? -5.848 1.591 15.211 1.00 97.31 280 GLU A C 1
ATOM 2190 O O . GLU A 1 280 ? -6.740 0.879 15.681 1.00 97.31 280 GLU A O 1
ATOM 2195 N N . GLU A 1 281 ? -4.559 1.411 15.496 1.00 97.06 281 GLU A N 1
ATOM 2196 C CA . GLU A 1 281 ? -4.077 0.465 16.504 1.00 97.06 281 GLU A CA 1
ATOM 2197 C C . GLU A 1 281 ? -4.323 1.033 17.905 1.00 97.06 281 GLU A C 1
ATOM 2199 O O . GLU A 1 281 ? -3.825 2.099 18.258 1.00 97.06 281 GLU A O 1
ATOM 2204 N N . VAL A 1 282 ? -5.073 0.303 18.728 1.00 97.81 282 VAL A N 1
ATOM 2205 C CA . VAL A 1 282 ? -5.503 0.762 20.057 1.00 97.81 282 VAL A CA 1
ATOM 2206 C C . VAL A 1 282 ? -4.319 1.003 20.984 1.00 97.81 282 VAL A C 1
ATOM 2208 O O . VAL A 1 282 ? -4.297 2.013 21.683 1.00 97.81 282 VAL A O 1
ATOM 2211 N N . ASP A 1 283 ? -3.344 0.095 20.991 1.00 96.31 283 ASP A N 1
ATOM 2212 C CA . ASP A 1 283 ? -2.170 0.208 21.860 1.00 96.31 283 ASP A CA 1
ATOM 2213 C C . ASP A 1 283 ? -1.333 1.431 21.478 1.00 96.31 283 ASP A C 1
ATOM 2215 O O . ASP A 1 283 ? -0.926 2.189 22.352 1.00 96.31 283 ASP A O 1
ATOM 2219 N N . PHE A 1 284 ? -1.165 1.680 20.178 1.00 95.06 284 PHE A N 1
ATOM 2220 C CA . PHE A 1 284 ? -0.452 2.850 19.678 1.00 95.06 284 PHE A CA 1
ATOM 2221 C C . PHE A 1 284 ? -1.148 4.158 20.070 1.00 95.06 284 PHE A C 1
ATOM 2223 O O . PHE A 1 284 ? -0.491 5.085 20.543 1.00 95.06 284 PHE A O 1
ATOM 2230 N N . VAL A 1 285 ? -2.478 4.222 19.929 1.00 96.50 285 VAL A N 1
ATOM 2231 C CA . VAL A 1 285 ? -3.269 5.381 20.369 1.00 96.50 285 VAL A CA 1
ATOM 2232 C C . VAL A 1 285 ? -3.113 5.594 21.874 1.00 96.50 285 VAL A C 1
ATOM 2234 O O . VAL A 1 285 ? -2.787 6.698 22.304 1.00 96.50 285 VAL A O 1
ATOM 2237 N N . ALA A 1 286 ? -3.305 4.538 22.668 1.00 97.06 286 ALA A N 1
ATOM 2238 C CA . ALA A 1 286 ? -3.243 4.587 24.124 1.00 97.06 286 ALA A CA 1
ATOM 2239 C C . ALA A 1 286 ? -1.859 5.029 24.630 1.00 97.06 286 ALA A C 1
ATOM 2241 O O . ALA A 1 286 ? -1.768 5.940 25.448 1.00 97.06 286 ALA A O 1
ATOM 2242 N N . GLU A 1 287 ? -0.779 4.450 24.098 1.00 95.69 287 GLU A N 1
ATOM 2243 C CA . GLU A 1 287 ? 0.597 4.821 24.446 1.00 95.69 287 GLU A CA 1
ATOM 2244 C C . GLU A 1 287 ? 0.896 6.285 24.107 1.00 95.69 287 GLU A C 1
ATOM 2246 O O . GLU A 1 287 ? 1.524 6.990 24.897 1.00 95.69 287 GLU A O 1
ATOM 2251 N N . ARG A 1 288 ? 0.432 6.761 22.946 1.00 93.75 288 ARG A N 1
ATOM 2252 C CA . ARG A 1 288 ? 0.723 8.113 22.463 1.00 93.75 288 ARG A CA 1
ATOM 2253 C C . ARG A 1 288 ? 0.034 9.204 23.285 1.00 93.75 288 ARG A C 1
ATOM 2255 O O . ARG A 1 288 ? 0.630 10.264 23.461 1.00 93.75 288 ARG A O 1
ATOM 2262 N N . ILE A 1 289 ? -1.177 8.949 23.780 1.00 95.00 289 ILE A N 1
ATOM 2263 C CA . ILE A 1 289 ? -1.936 9.902 24.611 1.00 95.00 289 ILE A CA 1
ATOM 2264 C C . ILE A 1 289 ? -1.763 9.656 26.118 1.00 95.00 289 ILE A C 1
ATOM 2266 O O . ILE A 1 289 ? -2.310 10.391 26.929 1.00 95.00 289 ILE A O 1
ATOM 2270 N N . GLY A 1 290 ? -0.988 8.640 26.514 1.00 95.56 290 GLY A N 1
ATOM 2271 C CA . GLY A 1 290 ? -0.753 8.318 27.924 1.00 95.56 290 GLY A CA 1
ATOM 2272 C C . GLY A 1 290 ? -1.955 7.682 28.633 1.00 95.56 290 GLY A C 1
ATOM 2273 O O . GLY A 1 290 ? -2.089 7.818 29.847 1.00 95.56 290 GLY A O 1
ATOM 2274 N N . GLU A 1 291 ? -2.812 6.975 27.896 1.00 95.62 291 GLU A N 1
ATOM 2275 C CA . GLU A 1 291 ? -4.033 6.346 28.404 1.00 95.62 291 GLU A CA 1
ATOM 2276 C C . GLU A 1 291 ? -3.945 4.824 28.520 1.00 95.62 291 GLU A C 1
ATOM 2278 O O . GLU A 1 291 ? -3.082 4.153 27.952 1.00 95.62 291 GLU A O 1
ATOM 2283 N N . SER A 1 292 ? -4.892 4.241 29.258 1.00 95.94 292 SER A N 1
ATOM 2284 C CA . SER A 1 292 ? -5.001 2.786 29.365 1.00 95.94 292 SER A CA 1
ATOM 2285 C C . SER A 1 292 ? -5.721 2.186 28.159 1.00 95.94 292 SER A C 1
ATOM 2287 O O . SER A 1 292 ? -6.885 2.495 27.898 1.00 95.94 292 SER A O 1
ATOM 2289 N N . ARG A 1 293 ? -5.091 1.200 27.506 1.00 95.38 293 ARG A N 1
ATOM 2290 C CA . ARG A 1 293 ? -5.719 0.329 26.491 1.00 95.38 293 ARG A CA 1
ATOM 2291 C C . ARG A 1 293 ? -7.091 -0.192 26.931 1.00 95.38 293 ARG A C 1
ATOM 2293 O O . ARG A 1 293 ? -8.037 -0.208 26.149 1.00 95.38 293 ARG A O 1
ATOM 2300 N N . VAL A 1 294 ? -7.204 -0.637 28.187 1.00 95.50 294 VAL A N 1
ATOM 2301 C CA . VAL A 1 294 ? -8.447 -1.204 28.737 1.00 95.50 294 VAL A CA 1
ATOM 2302 C C . VAL A 1 294 ? -9.539 -0.140 28.806 1.00 95.50 294 VAL A C 1
ATOM 2304 O O . VAL A 1 294 ? -10.683 -0.407 28.442 1.00 95.50 294 VAL A O 1
ATOM 2307 N N . GLN A 1 295 ? -9.183 1.070 29.236 1.00 94.81 295 GLN A N 1
ATOM 2308 C CA . GLN A 1 295 ? -10.107 2.196 29.316 1.00 94.81 295 GLN A CA 1
ATOM 2309 C C . GLN A 1 295 ? -10.542 2.660 27.924 1.00 94.81 295 GLN A C 1
ATOM 2311 O O . GLN A 1 295 ? -11.740 2.813 27.685 1.00 94.81 295 GLN A O 1
ATOM 2316 N N . LEU A 1 296 ? -9.594 2.803 26.994 1.00 96.62 296 LEU A N 1
ATOM 2317 C CA . LEU A 1 296 ? -9.863 3.193 25.613 1.00 96.62 296 LEU A CA 1
ATOM 2318 C C . LEU A 1 296 ? -10.825 2.207 24.934 1.00 96.62 296 LEU A C 1
ATOM 2320 O O . LEU A 1 296 ? -11.846 2.618 24.384 1.00 96.62 296 LEU A O 1
ATOM 2324 N N . MET A 1 297 ? -10.569 0.900 25.061 1.00 96.50 297 MET A N 1
ATOM 2325 C CA . MET A 1 297 ? -11.454 -0.143 24.528 1.00 96.50 297 MET A CA 1
ATOM 2326 C C . MET A 1 297 ? -12.833 -0.151 25.187 1.00 96.50 297 MET A C 1
ATOM 2328 O O . MET A 1 297 ? -13.836 -0.338 24.498 1.00 96.50 297 MET A O 1
ATOM 2332 N N . ALA A 1 298 ? -12.913 0.056 26.504 1.00 94.69 298 ALA A N 1
ATOM 2333 C CA . ALA A 1 298 ? -14.189 0.112 27.213 1.00 94.69 298 ALA A CA 1
ATOM 2334 C C . ALA A 1 298 ? -15.050 1.295 26.740 1.00 94.69 298 ALA A C 1
ATOM 2336 O O . ALA A 1 298 ? -16.242 1.124 26.482 1.00 94.69 298 ALA A O 1
ATOM 2337 N N . LEU A 1 299 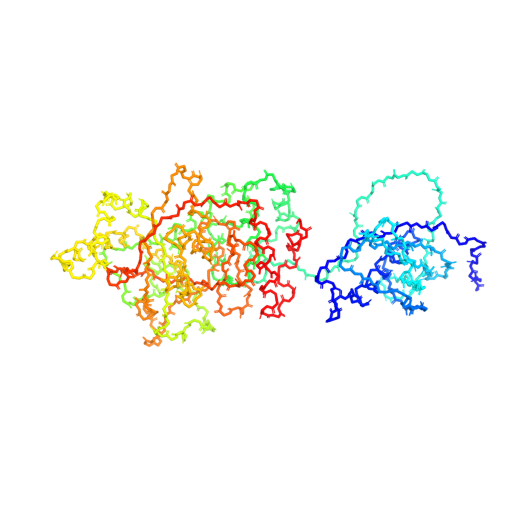? -14.440 2.472 26.574 1.00 95.38 299 LEU A N 1
ATOM 2338 C CA . LEU A 1 299 ? -15.098 3.676 26.067 1.00 95.38 299 LEU A CA 1
ATOM 2339 C C . LEU A 1 299 ? -15.552 3.510 24.615 1.00 95.38 299 LEU A C 1
ATOM 2341 O O . LEU A 1 299 ? -16.708 3.790 24.298 1.00 95.38 299 LEU A O 1
ATOM 2345 N N . ALA A 1 300 ? -14.676 2.992 23.755 1.00 95.38 300 ALA A N 1
ATOM 2346 C CA . ALA A 1 300 ? -14.991 2.734 22.356 1.00 95.38 300 ALA A CA 1
ATOM 2347 C C . ALA A 1 300 ? -16.126 1.703 22.210 1.00 95.38 300 ALA A C 1
ATOM 2349 O O . ALA A 1 300 ? -17.055 1.890 21.423 1.00 95.38 300 ALA A O 1
ATOM 2350 N N . LYS A 1 301 ? -16.114 0.639 23.025 1.00 95.19 301 LYS A N 1
ATOM 2351 C CA . LYS A 1 301 ? -17.183 -0.367 23.046 1.00 95.19 301 LYS A CA 1
ATOM 2352 C C . LYS A 1 301 ? -18.509 0.242 23.499 1.00 95.19 301 LYS A C 1
ATOM 2354 O O . LYS A 1 301 ? -19.523 0.051 22.832 1.00 95.19 301 LYS A O 1
ATOM 2359 N N . ALA A 1 302 ? -18.498 1.021 24.580 1.00 93.19 302 ALA A N 1
ATOM 2360 C CA . ALA A 1 302 ? -19.691 1.700 25.078 1.00 93.19 302 ALA A CA 1
ATOM 2361 C C . ALA A 1 302 ? -20.265 2.712 24.066 1.00 93.19 302 ALA A C 1
ATOM 2363 O O . ALA A 1 302 ? -21.482 2.883 23.999 1.00 93.19 302 ALA A O 1
ATOM 2364 N N . ALA A 1 303 ? -19.416 3.352 23.253 1.00 91.00 303 ALA A N 1
ATOM 2365 C CA . ALA A 1 303 ? -19.846 4.253 22.181 1.00 91.00 303 ALA A CA 1
ATOM 2366 C C . ALA A 1 303 ? -20.582 3.522 21.036 1.00 91.00 303 ALA A C 1
ATOM 2368 O O . ALA A 1 303 ? -21.482 4.094 20.418 1.00 91.00 303 ALA A O 1
ATOM 2369 N N . LEU A 1 304 ? -20.247 2.251 20.777 1.00 91.56 304 LEU A N 1
ATOM 2370 C CA . LEU A 1 304 ? -20.903 1.416 19.760 1.00 91.56 304 LEU A CA 1
ATOM 2371 C C . LEU A 1 304 ? -22.221 0.786 20.240 1.00 91.56 304 LEU A C 1
ATOM 2373 O O . LEU A 1 304 ? -23.099 0.479 19.428 1.00 91.56 304 LEU A O 1
ATOM 2377 N N . GLU A 1 305 ? -22.388 0.585 21.547 1.00 89.88 305 GLU A N 1
ATOM 2378 C CA . GLU A 1 305 ? -23.559 -0.085 22.115 1.00 89.88 305 GLU A CA 1
ATOM 2379 C C . GLU A 1 305 ? -24.840 0.767 21.987 1.00 89.88 305 GLU A C 1
ATOM 2381 O O . GLU A 1 305 ? -25.021 1.830 22.596 1.00 89.88 305 GLU A O 1
ATOM 2386 N N . LYS A 1 306 ? -25.802 0.276 21.195 1.00 77.12 306 LYS A N 1
ATOM 2387 C CA . LYS A 1 306 ? -27.138 0.882 21.098 1.00 77.12 306 LYS A CA 1
ATOM 2388 C C . LYS A 1 306 ? -27.875 0.727 22.435 1.00 77.12 306 LYS A C 1
ATOM 2390 O O . LYS A 1 306 ? -28.067 -0.385 22.911 1.00 77.12 306 LYS A O 1
ATOM 2395 N N . GLY A 1 307 ? -28.325 1.842 23.017 1.00 72.56 307 GLY A N 1
ATOM 2396 C CA . GLY A 1 307 ? -29.121 1.848 24.253 1.00 72.56 307 GLY A CA 1
ATOM 2397 C C . GLY A 1 307 ? -28.324 1.813 25.564 1.00 72.56 307 GLY A C 1
ATOM 2398 O O . GLY A 1 307 ? -28.932 1.665 26.623 1.00 72.56 307 GLY A O 1
ATOM 2399 N N . ALA A 1 308 ? -26.995 1.972 25.530 1.00 76.94 308 ALA A N 1
ATOM 2400 C CA . ALA A 1 308 ? -26.184 2.041 26.744 1.00 76.94 308 ALA A CA 1
ATOM 2401 C C . ALA A 1 308 ? -26.644 3.181 27.678 1.00 76.94 308 ALA A C 1
ATOM 2403 O O . ALA A 1 308 ? -26.788 4.340 27.267 1.00 76.94 308 ALA A O 1
ATOM 2404 N N . LYS A 1 309 ? -26.850 2.869 28.968 1.00 75.00 309 LYS A N 1
ATOM 2405 C CA . LYS A 1 309 ? -27.094 3.893 29.997 1.00 75.00 309 LYS A CA 1
ATOM 2406 C C . LYS A 1 309 ? -25.887 4.833 30.031 1.00 75.00 309 LYS A C 1
ATOM 2408 O O . LYS A 1 309 ? -24.759 4.369 30.146 1.00 75.00 309 LYS A O 1
ATOM 2413 N N . ASN A 1 310 ? -26.121 6.142 29.953 1.00 81.69 310 ASN A N 1
ATOM 2414 C CA . ASN A 1 310 ? -25.075 7.173 29.887 1.00 81.69 310 ASN A CA 1
ATOM 2415 C C . ASN A 1 310 ? -24.206 7.155 28.615 1.00 81.69 310 ASN A C 1
ATOM 2417 O O . ASN A 1 310 ? -23.101 7.693 28.642 1.00 81.69 310 ASN A O 1
ATOM 2421 N N . ARG A 1 311 ? -24.693 6.609 27.491 1.00 84.00 311 ARG A N 1
ATOM 2422 C CA . ARG A 1 311 ? -23.981 6.621 26.198 1.00 84.00 311 ARG A CA 1
ATOM 2423 C C . ARG A 1 311 ? -23.366 7.979 25.851 1.00 84.00 311 ARG A C 1
ATOM 2425 O O . ARG A 1 311 ? -22.190 8.042 25.529 1.00 84.00 311 ARG A O 1
ATOM 2432 N N . GLN A 1 312 ? -24.128 9.063 25.991 1.00 86.50 312 GLN A N 1
ATOM 2433 C CA . GLN A 1 312 ? -23.649 10.416 25.691 1.00 86.50 312 GLN A CA 1
ATOM 2434 C C . GLN A 1 312 ? -22.424 10.815 26.531 1.00 86.50 312 GLN A C 1
ATOM 2436 O O . GLN A 1 312 ? -21.530 11.497 26.039 1.00 86.50 312 GLN A O 1
ATOM 2441 N N . ARG A 1 313 ? -22.350 10.360 27.789 1.00 88.88 313 ARG A N 1
ATOM 2442 C CA . ARG A 1 313 ? -21.180 10.580 28.645 1.00 88.88 313 ARG A CA 1
ATOM 2443 C C . ARG A 1 313 ? -19.975 9.800 28.123 1.00 88.88 313 ARG A C 1
ATOM 2445 O O . ARG A 1 313 ? -18.903 10.379 28.021 1.00 88.88 313 ARG A O 1
ATOM 2452 N N . PHE A 1 314 ? -20.156 8.527 27.767 1.00 89.38 314 PHE A N 1
ATOM 2453 C CA . PHE A 1 314 ? -19.081 7.715 27.189 1.00 89.38 314 PHE A CA 1
ATOM 2454 C C . PHE A 1 314 ? -18.594 8.276 25.853 1.00 89.38 314 PHE A C 1
ATOM 2456 O O . PHE A 1 314 ? -17.391 8.392 25.661 1.00 89.38 314 PHE A O 1
ATOM 2463 N N . GLU A 1 315 ? -19.503 8.694 24.970 1.00 92.44 315 GLU A N 1
ATOM 2464 C CA . GLU A 1 315 ? -19.159 9.361 23.711 1.00 92.44 315 GLU A CA 1
ATOM 2465 C C . GLU A 1 315 ? -18.396 10.662 23.961 1.00 92.44 315 GLU A C 1
ATOM 2467 O O . GLU A 1 315 ? -17.394 10.910 23.302 1.00 92.44 315 GLU A O 1
ATOM 2472 N N . SER A 1 316 ? -18.821 11.477 24.931 1.00 93.88 316 SER A N 1
ATOM 2473 C CA . SER A 1 316 ? -18.118 12.712 25.291 1.00 93.88 316 SER A CA 1
ATOM 2474 C C . SER A 1 316 ? -16.706 12.439 25.804 1.00 93.88 316 SER A C 1
ATOM 2476 O O . SER A 1 316 ? -15.775 13.116 25.383 1.00 93.88 316 SER A O 1
ATOM 2478 N N . THR A 1 317 ? -16.532 11.459 26.693 1.00 95.00 317 THR A N 1
ATOM 2479 C CA . THR A 1 317 ? -15.207 11.083 27.205 1.00 95.00 317 THR A CA 1
ATOM 2480 C C . THR A 1 317 ? -14.335 10.498 26.097 1.00 95.00 317 THR A C 1
ATOM 2482 O O . THR A 1 317 ? -13.180 10.880 25.964 1.00 95.00 317 THR A O 1
ATOM 2485 N N . PHE A 1 318 ? -14.891 9.624 25.256 1.00 96.19 318 PHE A N 1
ATOM 2486 C CA . PHE A 1 318 ? -14.164 9.037 24.134 1.00 96.19 318 PHE A CA 1
ATOM 2487 C C . PHE A 1 318 ? -13.761 10.089 23.093 1.00 96.19 318 PHE A C 1
ATOM 2489 O O . PHE A 1 318 ? -12.642 10.051 22.597 1.00 96.19 318 PHE A O 1
ATOM 2496 N N . ASN A 1 319 ? -14.624 11.069 22.807 1.00 95.81 319 ASN A N 1
ATOM 2497 C CA . ASN A 1 319 ? -14.286 12.203 21.944 1.00 95.81 319 ASN A CA 1
ATOM 2498 C C . ASN A 1 319 ? -13.117 13.029 22.497 1.00 95.81 319 ASN A C 1
ATOM 2500 O O . ASN A 1 319 ? -12.300 13.476 21.701 1.00 95.81 319 ASN A O 1
ATOM 2504 N N . GLY A 1 320 ? -13.020 13.196 23.822 1.00 94.19 320 GLY A N 1
ATOM 2505 C CA . GLY A 1 320 ? -11.866 13.843 24.456 1.00 94.19 320 GLY A CA 1
ATOM 2506 C C . GLY A 1 320 ? -10.566 13.075 24.202 1.00 94.19 320 GLY A C 1
ATOM 2507 O O . GLY A 1 320 ? -9.587 13.659 23.756 1.00 94.19 320 GLY A O 1
ATOM 2508 N N . LEU A 1 321 ? -10.582 11.746 24.347 1.00 95.00 321 LEU A N 1
ATOM 2509 C CA . LEU A 1 321 ? -9.409 10.917 24.027 1.00 95.00 321 LEU A CA 1
ATOM 2510 C C . LEU A 1 321 ? -9.043 10.962 22.535 1.00 95.00 321 LEU A C 1
ATOM 2512 O O . LEU A 1 321 ? -7.868 10.973 22.177 1.00 95.00 321 LEU A O 1
ATOM 2516 N N . LEU A 1 322 ? -10.041 11.004 21.645 1.00 94.19 322 LEU A N 1
ATOM 2517 C CA . LEU A 1 322 ? -9.808 11.167 20.206 1.00 94.19 322 LEU A CA 1
ATOM 2518 C C . LEU A 1 322 ? -9.253 12.555 19.854 1.00 94.19 322 LEU A C 1
ATOM 2520 O O . LEU A 1 322 ? -8.552 12.686 18.853 1.00 94.19 322 LEU A O 1
ATOM 2524 N N . GLU A 1 323 ? -9.551 13.580 20.653 1.00 91.69 323 GLU A N 1
ATOM 2525 C CA . GLU A 1 323 ? -8.973 14.919 20.524 1.00 91.69 323 GLU A CA 1
ATOM 2526 C C . GLU A 1 323 ? -7.500 14.936 20.933 1.00 91.69 323 GLU A C 1
ATOM 2528 O O . GLU A 1 323 ? -6.665 15.416 20.169 1.00 91.69 323 GLU A O 1
ATOM 2533 N N . GLU A 1 324 ? -7.155 14.330 22.069 1.00 91.56 324 GLU A N 1
ATOM 2534 C CA . GLU A 1 324 ? -5.758 14.161 22.491 1.00 91.56 324 GLU A CA 1
ATOM 2535 C C . GLU A 1 324 ? -4.959 13.347 21.465 1.00 91.56 324 GLU A C 1
ATOM 2537 O O . GLU A 1 324 ? -3.853 13.729 21.070 1.00 91.56 324 GLU A O 1
ATOM 2542 N N . TRP A 1 325 ? -5.557 12.264 20.954 1.00 91.88 325 TRP A N 1
ATOM 2543 C CA . TRP A 1 325 ? -4.977 11.465 19.876 1.00 91.88 325 TRP A CA 1
ATOM 2544 C C . TRP A 1 325 ? -4.715 12.326 18.646 1.00 91.88 325 TRP A C 1
ATOM 2546 O O . TRP A 1 325 ? -3.610 12.326 18.104 1.00 91.88 325 TRP A O 1
ATOM 2556 N N . PHE A 1 326 ? -5.709 13.112 18.242 1.00 87.94 326 PHE A N 1
ATOM 2557 C CA . PHE A 1 326 ? -5.611 14.017 17.110 1.00 87.94 326 PHE A CA 1
ATOM 2558 C C . PHE A 1 326 ? -4.482 15.049 17.269 1.00 87.94 326 PHE A C 1
ATOM 2560 O O . PHE A 1 326 ? -3.723 15.249 16.317 1.00 87.94 326 PHE A O 1
ATOM 2567 N N . VAL A 1 327 ? -4.337 15.677 18.440 1.00 86.12 327 VAL A N 1
ATOM 2568 C CA . VAL A 1 327 ? -3.249 16.632 18.730 1.00 86.12 327 VAL A CA 1
ATOM 2569 C C . VAL A 1 327 ? -1.886 15.948 18.608 1.00 86.12 327 VAL A C 1
ATOM 2571 O O . VAL A 1 327 ? -0.971 16.479 17.979 1.00 86.12 327 VAL A O 1
ATOM 2574 N N . SER A 1 328 ? -1.773 14.715 19.106 1.00 87.38 328 SER A N 1
ATOM 2575 C CA . SER A 1 328 ? -0.519 13.952 19.098 1.00 87.38 328 SER A CA 1
ATOM 2576 C C . SER A 1 328 ? 0.001 13.568 17.702 1.00 87.38 328 SER A C 1
ATOM 2578 O O . SER A 1 328 ? 1.162 13.153 17.564 1.00 87.38 328 SER A O 1
ATOM 2580 N N . LEU A 1 329 ? -0.852 13.673 16.676 1.00 85.06 329 LEU A N 1
ATOM 2581 C CA . LEU A 1 329 ? -0.532 13.329 15.295 1.00 85.06 329 LEU A CA 1
ATOM 2582 C C . LEU A 1 329 ? 0.179 14.448 14.523 1.00 85.06 329 LEU A C 1
ATOM 2584 O O . LEU A 1 329 ? 0.595 14.169 13.403 1.00 85.06 329 LEU A O 1
ATOM 2588 N N . HIS A 1 330 ? 0.342 15.667 15.066 1.00 86.69 330 HIS A N 1
ATOM 2589 C CA . HIS A 1 330 ? 0.840 16.845 14.316 1.00 86.69 330 HIS A CA 1
ATOM 2590 C C . HIS A 1 330 ? 0.103 16.999 12.979 1.00 86.69 330 HIS A C 1
ATOM 2592 O O . HIS A 1 330 ? -1.031 16.572 12.914 1.00 86.69 330 HIS A O 1
ATOM 2598 N N . GLN A 1 331 ? 0.659 17.565 11.905 1.00 86.56 331 GLN A N 1
ATOM 2599 C CA . GLN A 1 331 ? -0.062 17.713 10.626 1.00 86.56 331 GLN A CA 1
ATOM 2600 C C . GLN A 1 331 ? 0.087 16.526 9.665 1.00 86.56 331 GLN A C 1
ATOM 2602 O O . GLN A 1 331 ? -0.204 16.650 8.481 1.00 86.56 331 GLN A O 1
ATOM 2607 N N . ARG A 1 332 ? 0.496 15.355 10.155 1.00 88.31 332 ARG A N 1
ATOM 2608 C CA . ARG A 1 332 ? 0.850 14.201 9.316 1.00 88.31 332 ARG A CA 1
ATOM 2609 C C . ARG A 1 332 ? -0.275 13.816 8.341 1.00 88.31 332 ARG A C 1
ATOM 2611 O O . ARG A 1 332 ? -1.425 13.671 8.779 1.00 88.31 332 ARG A O 1
ATOM 2618 N N . PRO A 1 333 ? 0.028 13.613 7.042 1.00 92.19 333 PRO A N 1
ATOM 2619 C CA . PRO A 1 333 ? -0.912 13.021 6.102 1.00 92.19 333 PRO A CA 1
ATOM 2620 C C . PRO A 1 333 ? -1.457 11.693 6.620 1.00 92.19 333 PRO A C 1
ATOM 2622 O O . PRO A 1 333 ? -0.750 10.887 7.225 1.00 92.19 333 PRO A O 1
ATOM 2625 N N . VAL A 1 334 ? -2.739 11.470 6.376 1.00 92.38 334 VAL A N 1
ATOM 2626 C CA . VAL A 1 334 ? -3.468 10.309 6.865 1.00 92.38 334 VAL A CA 1
ATOM 2627 C C . VAL A 1 334 ? -3.748 9.365 5.718 1.00 92.38 334 VAL A C 1
ATOM 2629 O O . VAL A 1 334 ? -4.458 9.733 4.787 1.00 92.38 334 VAL A O 1
ATOM 2632 N N . PHE A 1 335 ? -3.272 8.131 5.843 1.00 94.31 335 PHE A N 1
ATOM 2633 C CA . PHE A 1 335 ? -3.688 7.027 4.989 1.00 94.31 335 PHE A CA 1
ATOM 2634 C C . PHE A 1 335 ? -5.148 6.638 5.251 1.00 94.31 335 PHE A C 1
ATOM 2636 O O . PHE A 1 335 ? -5.593 6.535 6.400 1.00 94.31 335 PHE A O 1
ATOM 2643 N N . SER A 1 336 ? -5.901 6.389 4.184 1.00 95.75 336 SER A N 1
ATOM 2644 C CA . SER A 1 336 ? -7.245 5.814 4.244 1.00 95.75 336 SER A CA 1
ATOM 2645 C C . SER A 1 336 ? -7.547 4.974 3.012 1.00 95.75 336 SER A C 1
ATOM 2647 O O . SER A 1 336 ? -7.122 5.296 1.904 1.00 95.75 336 SER A O 1
ATOM 2649 N N . GLY A 1 337 ? -8.338 3.922 3.216 1.00 96.25 337 GLY A N 1
ATOM 2650 C CA . GLY A 1 337 ? -8.952 3.169 2.128 1.00 96.25 337 GLY A CA 1
ATOM 2651 C C . GLY A 1 337 ? -10.334 3.717 1.777 1.00 96.25 337 GLY A C 1
ATOM 2652 O O . GLY A 1 337 ? -10.909 4.536 2.502 1.00 96.25 337 GLY A O 1
ATOM 2653 N N . PHE A 1 338 ? -10.916 3.202 0.699 1.00 95.62 338 PHE A N 1
ATOM 2654 C CA . PHE A 1 338 ? -12.312 3.466 0.351 1.00 95.62 338 PHE A CA 1
ATOM 2655 C C . PHE A 1 338 ? -13.230 2.436 1.005 1.00 95.62 338 PHE A C 1
ATOM 2657 O O . PHE A 1 338 ? -12.968 1.237 0.958 1.00 95.62 338 PHE A O 1
ATOM 2664 N N . TRP A 1 339 ? -14.336 2.893 1.597 1.00 96.38 339 TRP A N 1
ATOM 2665 C CA . TRP A 1 339 ? -15.283 2.015 2.292 1.00 96.38 339 TRP A CA 1
ATOM 2666 C C . TRP A 1 339 ? -15.819 0.903 1.386 1.00 96.38 339 TRP A C 1
ATOM 2668 O O . TRP A 1 339 ? -15.803 -0.259 1.771 1.00 96.38 339 TRP A O 1
ATOM 2678 N N . VAL A 1 340 ? -16.219 1.252 0.160 1.00 94.50 340 VAL A N 1
ATOM 2679 C CA . VAL A 1 340 ? -16.791 0.319 -0.829 1.00 94.50 340 VAL A CA 1
ATOM 2680 C C . VAL A 1 340 ? -15.846 -0.837 -1.193 1.00 94.50 340 VAL A C 1
ATOM 2682 O O . VAL A 1 340 ? -16.290 -1.898 -1.613 1.00 94.50 340 VAL A O 1
ATOM 2685 N N . ASP A 1 341 ? -14.541 -0.672 -0.973 1.00 94.06 341 ASP A N 1
ATOM 2686 C CA . ASP A 1 341 ? -13.540 -1.698 -1.270 1.00 94.06 341 ASP A CA 1
ATOM 2687 C C . ASP A 1 341 ? -13.428 -2.760 -0.145 1.00 94.06 341 ASP A C 1
ATOM 2689 O O . ASP A 1 341 ? -12.789 -3.810 -0.314 1.00 94.06 341 ASP A O 1
ATOM 2693 N N . VAL A 1 342 ? -14.046 -2.502 1.016 1.00 93.94 342 VAL A N 1
ATOM 2694 C CA . VAL A 1 342 ? -14.003 -3.364 2.213 1.00 93.94 342 VAL A CA 1
ATOM 2695 C C . VAL A 1 342 ? -15.360 -3.569 2.899 1.00 93.94 342 VAL A C 1
ATOM 2697 O O . VAL A 1 342 ? -15.428 -4.278 3.906 1.00 93.94 342 VAL A O 1
ATOM 2700 N N . GLU A 1 343 ? -16.436 -2.949 2.413 1.00 92.69 343 GLU A N 1
ATOM 2701 C CA . GLU A 1 343 ? -17.742 -2.963 3.082 1.00 92.69 343 GLU A CA 1
ATOM 2702 C C . GLU A 1 343 ? -18.333 -4.369 3.198 1.00 92.69 343 GLU A C 1
ATOM 2704 O O . GLU A 1 343 ? -18.940 -4.695 4.212 1.00 92.69 343 GLU A O 1
ATOM 2709 N N . ASP A 1 344 ? -18.049 -5.253 2.242 1.00 90.38 344 ASP A N 1
ATOM 2710 C CA . ASP A 1 344 ? -18.428 -6.667 2.283 1.00 90.38 344 ASP A CA 1
ATOM 2711 C C . ASP A 1 344 ? -17.824 -7.415 3.487 1.00 90.38 344 ASP A C 1
ATOM 2713 O O . ASP A 1 344 ? -18.470 -8.305 4.044 1.00 90.38 344 ASP A O 1
ATOM 2717 N N . LEU A 1 345 ? -16.620 -7.039 3.942 1.00 89.56 345 LEU A N 1
ATOM 2718 C CA . LEU A 1 345 ? -16.028 -7.590 5.169 1.00 89.56 345 LEU A CA 1
ATOM 2719 C C . LEU A 1 345 ? -16.719 -7.060 6.425 1.00 89.56 345 LEU A C 1
ATOM 2721 O O . LEU A 1 345 ? -16.855 -7.765 7.427 1.00 89.56 345 LEU A O 1
ATOM 2725 N N . LEU A 1 346 ? -17.073 -5.777 6.397 1.00 85.06 346 LEU A N 1
ATOM 2726 C CA . LEU A 1 346 ? -17.493 -5.031 7.579 1.00 85.06 346 LEU A CA 1
ATOM 2727 C C . LEU A 1 346 ? -18.999 -5.112 7.825 1.00 85.06 346 LEU A C 1
ATOM 2729 O O . LEU A 1 346 ? -19.415 -4.979 8.979 1.00 85.06 346 LEU A O 1
ATOM 2733 N N . GLU A 1 347 ? -19.774 -5.374 6.775 1.00 82.38 347 GLU A N 1
ATOM 2734 C CA . GLU A 1 347 ? -21.232 -5.507 6.771 1.00 82.38 347 GLU A CA 1
ATOM 2735 C C . GLU A 1 347 ? -21.696 -6.969 6.535 1.00 82.38 347 GLU A C 1
ATOM 2737 O O . GLU A 1 347 ? -22.873 -7.267 6.729 1.00 82.38 347 GLU A O 1
ATOM 2742 N N . GLY A 1 348 ? -20.792 -7.896 6.167 1.00 72.31 348 GLY A N 1
ATOM 2743 C CA . GLY A 1 348 ? -21.101 -9.284 5.775 1.00 72.31 348 GLY A CA 1
ATOM 2744 C C . GLY A 1 348 ? -20.731 -10.410 6.764 1.00 72.31 348 GLY A C 1
ATOM 2745 O O . GLY A 1 348 ? -20.378 -10.187 7.921 1.00 72.31 348 GLY A O 1
ATOM 2746 N N . GLY A 1 349 ? -20.836 -11.661 6.283 1.00 60.53 349 GLY A N 1
ATOM 2747 C CA . GLY A 1 349 ? -20.832 -12.922 7.052 1.00 60.53 349 GLY A CA 1
ATOM 2748 C C . GLY A 1 349 ? -19.475 -13.481 7.499 1.00 60.53 349 GLY A C 1
ATOM 2749 O O . GLY A 1 349 ? -19.352 -14.691 7.681 1.00 60.53 349 GLY A O 1
ATOM 2750 N N . TYR A 1 350 ? -18.461 -12.634 7.667 1.00 75.56 350 TYR A N 1
ATOM 2751 C CA . TYR A 1 350 ? -17.176 -13.065 8.222 1.00 75.56 350 TYR A CA 1
ATOM 2752 C C . TYR A 1 350 ? -17.271 -13.271 9.733 1.00 75.56 350 TYR A C 1
ATOM 2754 O O . TYR A 1 350 ? -17.937 -12.513 10.448 1.00 75.56 350 TYR A O 1
ATOM 2762 N N . THR A 1 351 ? -16.564 -14.282 10.237 1.00 78.31 351 THR A N 1
ATOM 2763 C CA . THR A 1 351 ? -16.482 -14.516 11.680 1.00 78.31 351 THR A CA 1
ATOM 2764 C C . THR A 1 351 ? -15.768 -13.356 12.378 1.00 78.31 351 THR A C 1
ATOM 2766 O O . THR A 1 351 ? -14.958 -12.644 11.776 1.00 78.31 351 THR A O 1
ATOM 2769 N N . ALA A 1 352 ? -16.055 -13.161 13.671 1.00 75.06 352 ALA A N 1
ATOM 2770 C CA . ALA A 1 352 ? -15.427 -12.114 14.482 1.00 75.06 352 ALA A CA 1
ATOM 2771 C C . ALA A 1 352 ? -13.888 -12.206 14.498 1.00 75.06 352 ALA A C 1
ATOM 2773 O O . ALA A 1 352 ? -13.228 -11.182 14.658 1.00 75.06 352 ALA A O 1
ATOM 2774 N N . GLU A 1 353 ? -13.344 -13.408 14.297 1.00 78.19 353 GLU A N 1
ATOM 2775 C CA . GLU A 1 353 ? -11.908 -13.695 14.275 1.00 78.19 353 GLU A CA 1
ATOM 2776 C C . GLU A 1 353 ? -11.265 -13.466 12.895 1.00 78.19 353 GLU A C 1
ATOM 2778 O O . GLU A 1 353 ? -10.068 -13.200 12.807 1.00 78.19 353 GLU A O 1
ATOM 2783 N N . GLU A 1 354 ? -12.024 -13.525 11.799 1.00 87.88 354 GLU A N 1
ATOM 2784 C CA . GLU A 1 354 ? -11.462 -13.447 10.444 1.00 87.88 354 GLU A CA 1
ATOM 2785 C C . GLU A 1 354 ? -11.471 -12.038 9.860 1.00 87.88 354 GLU A C 1
ATOM 2787 O O . GLU A 1 354 ? -10.487 -11.632 9.235 1.00 87.88 354 GLU A O 1
ATOM 2792 N N . TRP A 1 355 ? -12.550 -11.274 10.055 1.00 94.12 355 TRP A N 1
ATOM 2793 C CA . TRP A 1 355 ? -12.694 -9.976 9.390 1.00 94.12 355 TRP A CA 1
ATOM 2794 C C . TRP A 1 355 ? -11.573 -8.970 9.728 1.00 94.12 355 TRP A C 1
ATOM 2796 O O . TRP A 1 355 ? -11.161 -8.274 8.799 1.00 94.12 355 TRP A O 1
ATOM 2806 N N . PRO A 1 356 ? -11.005 -8.883 10.959 1.00 96.25 356 PRO A N 1
ATOM 2807 C CA . PRO A 1 356 ? -9.923 -7.933 11.239 1.00 96.25 356 PRO A CA 1
ATOM 2808 C C . PRO A 1 356 ? -8.653 -8.289 10.462 1.00 96.25 356 PRO A C 1
ATOM 2810 O O . PRO A 1 356 ? -7.983 -7.418 9.911 1.00 96.25 356 PRO A O 1
ATOM 2813 N N . ASN A 1 357 ? -8.354 -9.589 10.370 1.00 95.31 357 ASN A N 1
ATOM 2814 C CA . ASN A 1 357 ? -7.206 -10.107 9.635 1.00 95.31 357 ASN A CA 1
ATOM 2815 C C . ASN A 1 357 ? -7.350 -9.862 8.126 1.00 95.31 357 ASN A C 1
ATOM 2817 O O . ASN A 1 357 ? -6.367 -9.501 7.482 1.00 95.31 357 ASN A O 1
ATOM 2821 N N . GLN A 1 358 ? -8.559 -10.032 7.580 1.00 93.81 358 GLN A N 1
ATOM 2822 C CA . GLN A 1 358 ? -8.862 -9.759 6.172 1.00 93.81 358 GLN A CA 1
ATOM 2823 C C . GLN A 1 358 ? -8.867 -8.259 5.862 1.00 93.81 358 GLN A C 1
ATOM 2825 O O . GLN A 1 358 ? -8.374 -7.855 4.813 1.00 93.81 358 GLN A O 1
ATOM 2830 N N . LEU A 1 359 ? -9.377 -7.425 6.774 1.00 95.88 359 LEU A N 1
ATOM 2831 C CA . LEU A 1 359 ? -9.351 -5.971 6.622 1.00 95.88 359 LEU A CA 1
ATOM 2832 C C . LEU A 1 359 ? -7.910 -5.462 6.558 1.00 95.88 359 LEU A C 1
ATOM 2834 O O . LEU A 1 359 ? -7.577 -4.704 5.651 1.00 95.88 359 LEU A O 1
ATOM 2838 N N . ARG A 1 360 ? -7.049 -5.919 7.479 1.00 95.56 360 ARG A N 1
ATOM 2839 C CA . ARG A 1 360 ? -5.613 -5.619 7.445 1.00 95.56 360 ARG A CA 1
ATOM 2840 C C . ARG A 1 360 ? -5.000 -6.000 6.097 1.00 95.56 360 ARG A C 1
ATOM 2842 O O . ARG A 1 360 ? -4.295 -5.182 5.512 1.00 95.56 360 ARG A O 1
ATOM 2849 N N . ASP A 1 361 ? -5.263 -7.216 5.616 1.00 94.44 361 ASP A N 1
ATOM 2850 C CA . ASP A 1 361 ? -4.669 -7.710 4.368 1.00 94.44 361 ASP A CA 1
ATOM 2851 C C . ASP A 1 361 ? -5.128 -6.910 3.148 1.00 94.44 361 ASP A C 1
ATOM 2853 O O . ASP A 1 361 ? -4.298 -6.568 2.307 1.00 94.44 361 ASP A O 1
ATOM 2857 N N . ARG A 1 362 ? -6.422 -6.570 3.079 1.00 93.75 362 ARG A N 1
ATOM 2858 C CA . ARG A 1 362 ? -7.003 -5.766 1.992 1.00 93.75 362 ARG A CA 1
ATOM 2859 C C . ARG A 1 362 ? -6.526 -4.325 1.971 1.00 93.75 362 ARG A C 1
ATOM 2861 O O . ARG A 1 362 ? -6.557 -3.717 0.912 1.00 93.75 362 ARG A O 1
ATOM 2868 N N . LEU A 1 363 ? -6.148 -3.780 3.124 1.00 94.94 363 LEU A N 1
ATOM 2869 C CA . LEU A 1 363 ? -5.650 -2.412 3.260 1.00 94.94 363 LEU A CA 1
ATOM 2870 C C . LEU A 1 363 ? -4.114 -2.338 3.256 1.00 94.94 363 LEU A C 1
ATOM 2872 O O . LEU A 1 363 ? -3.569 -1.276 3.535 1.00 94.94 363 LEU A O 1
ATOM 2876 N N . GLY A 1 364 ? -3.409 -3.445 2.990 1.00 93.56 364 GLY A N 1
ATOM 2877 C CA . GLY A 1 364 ? -1.943 -3.458 2.930 1.00 93.56 364 GLY A CA 1
ATOM 2878 C C . GLY A 1 364 ? -1.257 -3.084 4.252 1.00 93.56 364 GLY A C 1
ATOM 2879 O O . GLY A 1 364 ? -0.109 -2.641 4.257 1.00 93.56 364 GLY A O 1
ATOM 2880 N N . LEU A 1 365 ? -1.934 -3.248 5.397 1.00 94.38 365 LEU A N 1
ATOM 2881 C CA . LEU A 1 365 ? -1.455 -2.797 6.711 1.00 94.38 365 LEU A CA 1
ATOM 2882 C C . LEU A 1 365 ? -0.451 -3.791 7.322 1.00 94.38 365 LEU A C 1
ATOM 2884 O O . LEU A 1 365 ? -0.660 -4.320 8.413 1.00 94.38 365 LEU A O 1
ATOM 2888 N N . ALA A 1 366 ? 0.653 -4.052 6.616 1.00 92.31 366 ALA A N 1
ATOM 2889 C CA . ALA A 1 366 ? 1.649 -5.068 6.978 1.00 92.31 366 ALA A CA 1
ATOM 2890 C C . ALA A 1 366 ? 2.321 -4.836 8.343 1.00 92.31 366 ALA A C 1
ATOM 2892 O O . ALA A 1 366 ? 2.842 -5.769 8.948 1.00 92.31 366 ALA A O 1
ATOM 2893 N N . HIS A 1 367 ? 2.302 -3.601 8.847 1.00 90.94 367 HIS A N 1
ATOM 2894 C CA . HIS A 1 367 ? 2.836 -3.252 10.164 1.00 90.94 367 HIS A CA 1
ATOM 2895 C C . HIS A 1 367 ? 1.964 -3.758 11.326 1.00 90.94 367 HIS A C 1
ATOM 2897 O O . HIS A 1 367 ? 2.463 -3.899 12.444 1.00 90.94 367 HIS A O 1
ATOM 2903 N N . LEU A 1 368 ? 0.683 -4.059 11.078 1.00 94.94 368 LEU A N 1
ATOM 2904 C CA . LEU A 1 368 ? -0.218 -4.671 12.055 1.00 94.94 368 LEU A CA 1
ATOM 2905 C C . LEU A 1 368 ? -0.006 -6.191 12.073 1.00 94.94 368 LEU A C 1
ATOM 2907 O O . LEU A 1 368 ? -0.872 -6.969 11.664 1.00 94.94 368 LEU A O 1
ATOM 2911 N N . ASP A 1 369 ? 1.172 -6.606 12.537 1.00 94.69 369 ASP A N 1
ATOM 2912 C CA . ASP A 1 369 ? 1.594 -8.005 12.592 1.00 94.69 369 ASP A CA 1
ATOM 2913 C C . ASP A 1 369 ? 1.710 -8.519 14.044 1.00 94.69 369 ASP A C 1
ATOM 2915 O O . ASP A 1 369 ? 2.691 -8.226 14.742 1.00 94.69 369 ASP A O 1
ATOM 2919 N N . PRO A 1 370 ? 0.739 -9.327 14.513 1.00 95.06 370 PRO A N 1
ATOM 2920 C CA . PRO A 1 370 ? 0.750 -9.920 15.849 1.00 95.06 370 PRO A CA 1
ATOM 2921 C C . PRO A 1 370 ? 1.970 -10.796 16.150 1.00 95.06 370 PRO A C 1
ATOM 2923 O O . PRO A 1 370 ? 2.351 -10.922 17.314 1.00 95.06 370 PRO A O 1
ATOM 2926 N N . VAL A 1 371 ? 2.594 -11.403 15.132 1.00 93.25 371 VAL A N 1
ATOM 2927 C CA . VAL A 1 371 ? 3.777 -12.259 15.312 1.00 93.25 371 VAL A CA 1
ATOM 2928 C C . VAL A 1 371 ? 4.985 -11.403 15.674 1.00 93.25 371 VAL A C 1
ATOM 2930 O O . VAL A 1 371 ? 5.673 -11.696 16.652 1.00 93.25 371 VAL A O 1
ATOM 2933 N N . LEU A 1 372 ? 5.192 -10.291 14.962 1.00 89.06 372 LEU A N 1
ATOM 2934 C CA . LEU A 1 372 ? 6.259 -9.334 15.274 1.00 89.06 372 LEU A CA 1
ATOM 2935 C C . LEU A 1 372 ? 6.033 -8.652 16.625 1.00 89.06 372 LEU A C 1
ATOM 2937 O O . LEU A 1 372 ? 6.977 -8.455 17.391 1.00 89.06 372 LEU A O 1
ATOM 2941 N N . ARG A 1 373 ? 4.775 -8.330 16.949 1.00 88.81 373 ARG A N 1
ATOM 2942 C CA . ARG A 1 373 ? 4.400 -7.735 18.240 1.00 88.81 373 ARG A CA 1
ATOM 2943 C C . ARG A 1 373 ? 4.367 -8.739 19.391 1.00 88.81 373 ARG A C 1
ATOM 2945 O O . ARG A 1 373 ? 4.315 -8.319 20.545 1.00 88.81 373 ARG A O 1
ATOM 2952 N N . LYS A 1 374 ? 4.411 -10.043 19.095 1.00 95.31 374 LYS A N 1
ATOM 2953 C CA . LYS A 1 374 ? 4.267 -11.152 20.055 1.00 95.31 374 LYS A CA 1
ATOM 2954 C C . LYS A 1 374 ? 2.976 -11.072 20.884 1.00 95.31 374 LYS A C 1
ATOM 2956 O O . LYS A 1 374 ? 2.935 -11.557 22.013 1.00 95.31 374 LYS A O 1
ATOM 2961 N N . LYS A 1 375 ? 1.931 -10.444 20.339 1.00 95.94 375 LYS A N 1
ATOM 2962 C CA . LYS A 1 375 ? 0.613 -10.290 20.969 1.00 95.94 375 LYS A CA 1
ATOM 2963 C C . LYS A 1 375 ? -0.456 -9.958 19.919 1.00 95.94 375 LYS A C 1
ATOM 2965 O O . LYS A 1 375 ? -0.116 -9.338 18.912 1.00 95.94 375 LYS A O 1
ATOM 2970 N N . PRO A 1 376 ? -1.733 -10.316 20.149 1.00 96.50 376 PRO A N 1
ATOM 2971 C CA . PRO A 1 376 ? -2.844 -9.817 19.342 1.00 96.50 376 PRO A CA 1
ATOM 2972 C C . PRO A 1 376 ? -2.917 -8.288 19.356 1.00 96.50 376 PRO A C 1
ATOM 2974 O O . PRO A 1 376 ? -2.584 -7.661 20.363 1.00 96.50 376 PRO A O 1
ATOM 2977 N N . ILE A 1 377 ? -3.384 -7.703 18.254 1.00 97.75 377 ILE A N 1
ATOM 2978 C CA . ILE A 1 377 ? -3.438 -6.249 18.069 1.00 97.75 377 ILE A CA 1
ATOM 2979 C C . ILE A 1 377 ? -4.897 -5.817 17.995 1.00 97.75 377 ILE A C 1
ATOM 2981 O O . ILE A 1 377 ? -5.604 -6.174 17.052 1.00 97.75 377 ILE A O 1
ATOM 2985 N N . ASP A 1 378 ? -5.349 -5.045 18.979 1.00 97.81 378 ASP A N 1
ATOM 2986 C CA . ASP A 1 378 ? -6.692 -4.470 18.951 1.00 97.81 378 ASP A CA 1
ATOM 2987 C C . ASP A 1 378 ? -6.728 -3.258 18.022 1.00 97.81 378 ASP A C 1
ATOM 2989 O O . ASP A 1 378 ? -5.829 -2.414 18.032 1.00 97.81 378 ASP A O 1
ATOM 2993 N N . ILE A 1 379 ? -7.790 -3.176 17.226 1.00 98.12 379 ILE A N 1
ATOM 2994 C CA . ILE A 1 379 ? -7.989 -2.128 16.234 1.00 98.12 379 ILE A CA 1
ATOM 2995 C C . ILE A 1 379 ? -9.354 -1.457 16.384 1.00 98.12 379 ILE A C 1
ATOM 2997 O O . ILE A 1 379 ? -10.370 -2.100 16.671 1.00 98.12 379 ILE A O 1
ATOM 3001 N N . MET A 1 380 ? -9.375 -0.155 16.117 1.00 98.19 380 MET A N 1
ATOM 3002 C CA . MET A 1 380 ? -10.582 0.641 15.923 1.00 98.19 380 MET A CA 1
ATOM 3003 C C . MET A 1 380 ? -10.745 0.946 14.438 1.00 98.19 380 MET A C 1
ATOM 3005 O O . MET A 1 380 ? -9.833 1.475 13.806 1.00 98.19 380 MET A O 1
ATOM 3009 N N . VAL A 1 381 ? -11.912 0.631 13.882 1.00 98.00 381 VAL A N 1
ATOM 3010 C CA . VAL A 1 381 ? -12.252 0.933 12.490 1.00 98.00 381 VAL A CA 1
ATOM 3011 C C . VAL A 1 381 ? -13.173 2.137 12.463 1.00 98.00 381 VAL A C 1
ATOM 3013 O O . VAL A 1 381 ? -14.260 2.105 13.043 1.00 98.00 381 VAL A O 1
ATOM 3016 N N . PHE A 1 382 ? -12.750 3.180 11.764 1.00 98.00 382 PHE A N 1
ATOM 3017 C CA . PHE A 1 382 ? -13.503 4.406 11.565 1.00 98.00 382 PHE A CA 1
ATOM 3018 C C . PHE A 1 382 ? -14.035 4.481 10.138 1.00 98.00 382 PHE A C 1
ATOM 3020 O O . PHE A 1 382 ? -13.344 4.123 9.184 1.00 98.00 382 PHE A O 1
ATOM 3027 N N . ARG A 1 383 ? -15.264 4.977 10.007 1.00 97.81 383 ARG A N 1
ATOM 3028 C CA . ARG A 1 383 ? -15.957 5.228 8.746 1.00 97.81 383 ARG A CA 1
ATOM 3029 C C . ARG A 1 383 ? -16.419 6.680 8.728 1.00 97.81 383 ARG A C 1
ATOM 3031 O O . ARG A 1 383 ? -17.144 7.113 9.624 1.00 97.81 383 ARG A O 1
ATOM 3038 N N . TYR A 1 384 ? -16.027 7.434 7.708 1.00 97.62 384 TYR A N 1
ATOM 3039 C CA . TYR A 1 384 ? -16.375 8.853 7.599 1.00 97.62 384 TYR A CA 1
ATOM 3040 C C . TYR A 1 384 ? -16.439 9.317 6.142 1.00 97.62 384 TYR A C 1
ATOM 3042 O O . TYR A 1 384 ? -15.744 8.766 5.293 1.00 97.62 384 TYR A O 1
ATOM 3050 N N . PRO A 1 385 ? -17.279 10.313 5.825 1.00 96.19 385 PRO A N 1
ATOM 3051 C CA . PRO A 1 385 ? -17.398 10.828 4.468 1.00 96.19 385 PRO A CA 1
ATOM 3052 C C . PRO A 1 385 ? -16.249 11.781 4.114 1.00 96.19 385 PRO A C 1
ATOM 3054 O O . PRO A 1 385 ? -15.739 12.494 4.981 1.00 96.19 385 PRO A O 1
ATOM 3057 N N . VAL A 1 386 ? -15.923 11.897 2.825 1.00 94.31 386 VAL A N 1
ATOM 3058 C CA . VAL A 1 386 ? -14.926 12.850 2.298 1.00 94.31 386 VAL A CA 1
ATOM 3059 C C . VAL A 1 386 ? -15.213 14.292 2.736 1.00 94.31 386 VAL A C 1
ATOM 3061 O O . VAL A 1 386 ? -14.283 15.041 3.016 1.00 94.31 386 VAL A O 1
ATOM 3064 N N . ARG A 1 387 ? -16.481 14.695 2.908 1.00 92.81 387 ARG A N 1
ATOM 3065 C CA . ARG A 1 387 ? -16.824 16.041 3.421 1.00 92.81 387 ARG A CA 1
ATOM 3066 C C . ARG A 1 387 ? -16.225 16.376 4.791 1.00 92.81 387 ARG A C 1
ATOM 3068 O O . ARG A 1 387 ? -16.120 17.564 5.096 1.00 92.81 387 ARG A O 1
ATOM 3075 N N . ALA A 1 388 ? -15.901 15.365 5.605 1.00 92.69 388 ALA A N 1
ATOM 3076 C CA . ALA A 1 388 ? -15.288 15.541 6.920 1.00 92.69 388 ALA A CA 1
ATOM 3077 C C . ALA A 1 388 ? -13.807 15.943 6.825 1.00 92.69 388 ALA A C 1
ATOM 3079 O O . ALA A 1 388 ? -13.269 16.511 7.772 1.00 92.69 388 ALA A O 1
ATOM 3080 N N . VAL A 1 389 ? -13.165 15.685 5.680 1.00 92.75 389 VAL A N 1
ATOM 3081 C CA . VAL A 1 389 ? -11.791 16.107 5.393 1.00 92.75 389 VAL A CA 1
ATOM 3082 C C . VAL A 1 389 ? -11.737 17.641 5.272 1.00 92.75 389 VAL A C 1
ATOM 3084 O O . VAL A 1 389 ? -12.688 18.238 4.754 1.00 92.75 389 VAL A O 1
ATOM 3087 N N . PRO A 1 390 ? -10.654 18.303 5.718 1.00 91.25 390 PRO A N 1
ATOM 3088 C CA . PRO A 1 390 ? -10.445 19.737 5.533 1.00 91.25 390 PRO A CA 1
ATOM 3089 C C . PRO A 1 390 ? -10.491 20.174 4.072 1.00 91.25 390 PRO A C 1
ATOM 3091 O O . PRO A 1 390 ? -10.088 19.440 3.172 1.00 91.25 390 PRO A O 1
ATOM 3094 N N . ARG A 1 391 ? -10.948 21.401 3.826 1.00 90.62 391 ARG A N 1
ATOM 3095 C CA . ARG A 1 391 ? -10.939 22.006 2.484 1.00 90.62 391 ARG A CA 1
ATOM 3096 C C . ARG A 1 391 ? -9.601 22.631 2.160 1.00 90.62 391 ARG A C 1
ATOM 3098 O O . ARG A 1 391 ? -8.906 23.053 3.070 1.00 90.62 391 ARG A O 1
ATOM 3105 N N . LEU A 1 392 ? -9.287 22.790 0.882 1.00 87.00 392 LEU A N 1
ATOM 3106 C CA . LEU A 1 392 ? -8.181 23.654 0.476 1.00 87.00 392 LEU A CA 1
ATOM 3107 C C . LEU A 1 392 ? -8.616 25.118 0.420 1.00 87.00 392 LEU A C 1
ATOM 3109 O O . LEU A 1 392 ? -9.659 25.455 -0.144 1.00 87.00 392 LEU A O 1
ATOM 3113 N N . LYS A 1 393 ? -7.800 26.008 0.980 1.00 87.50 393 LYS A N 1
ATOM 3114 C CA . LYS A 1 393 ? -7.983 27.453 0.836 1.00 87.50 393 LYS A CA 1
ATOM 3115 C C . LYS A 1 393 ? -7.722 27.872 -0.610 1.00 87.50 393 LYS A C 1
ATOM 3117 O O . LYS A 1 393 ? -6.784 27.393 -1.232 1.00 87.50 393 LYS A O 1
ATOM 3122 N N . GLY A 1 394 ? -8.532 28.792 -1.134 1.00 81.88 394 GLY A N 1
ATOM 3123 C CA . GLY A 1 394 ? -8.388 29.292 -2.510 1.00 81.88 394 GLY A CA 1
ATOM 3124 C C . GLY A 1 394 ? -8.942 28.355 -3.591 1.00 81.88 394 GLY A C 1
ATOM 3125 O O . GLY A 1 394 ? -8.895 28.697 -4.767 1.00 81.88 394 GLY A O 1
ATOM 3126 N N . HIS A 1 395 ? -9.510 27.220 -3.188 1.00 80.44 395 HIS A N 1
ATOM 3127 C CA . HIS A 1 395 ? -10.140 26.223 -4.046 1.00 80.44 395 HIS A CA 1
ATOM 3128 C C . HIS A 1 395 ? -11.672 26.247 -3.898 1.00 80.44 395 HIS A C 1
ATOM 3130 O O . HIS A 1 395 ? -12.220 26.915 -3.016 1.00 80.44 395 HIS A O 1
ATOM 3136 N N . GLY A 1 396 ? -12.386 25.535 -4.777 1.00 78.31 396 GLY A N 1
ATOM 3137 C CA . GLY A 1 396 ? -13.849 25.443 -4.725 1.00 78.31 396 GLY A CA 1
ATOM 3138 C C . GLY A 1 396 ? -14.357 24.881 -3.388 1.00 78.31 396 GLY A C 1
ATOM 3139 O O . GLY A 1 396 ? -13.682 24.082 -2.743 1.00 78.31 396 GLY A O 1
ATOM 3140 N N . ASN A 1 397 ? -15.574 25.261 -2.974 1.00 76.88 397 ASN A N 1
ATOM 3141 C CA . ASN A 1 397 ? -16.122 24.925 -1.648 1.00 76.88 397 ASN A CA 1
ATOM 3142 C C . ASN A 1 397 ? -16.206 23.418 -1.340 1.00 76.88 397 ASN A C 1
ATOM 3144 O O . ASN A 1 397 ? -16.231 23.054 -0.162 1.00 76.88 397 ASN A O 1
ATOM 3148 N N . ASP A 1 398 ? -16.222 22.563 -2.360 1.00 78.25 398 ASP A N 1
ATOM 3149 C CA . ASP A 1 398 ? -16.274 21.109 -2.211 1.00 78.25 398 ASP A CA 1
ATOM 3150 C C . ASP A 1 398 ? -14.920 20.420 -2.423 1.00 78.25 398 ASP A C 1
ATOM 3152 O O . ASP A 1 398 ? -14.788 19.240 -2.111 1.00 78.25 398 ASP A O 1
ATOM 3156 N N . GLN A 1 399 ? -13.878 21.150 -2.832 1.00 84.94 399 GLN A N 1
ATOM 3157 C CA . GLN A 1 399 ? -12.578 20.562 -3.148 1.00 84.94 399 GLN A CA 1
ATOM 3158 C C . GLN A 1 399 ? -11.836 20.137 -1.875 1.00 84.94 399 GLN A C 1
ATOM 3160 O O . GLN A 1 399 ? -11.569 20.943 -0.973 1.00 84.94 399 GLN A O 1
ATOM 3165 N N . ARG A 1 400 ? -11.523 18.840 -1.801 1.00 89.69 400 ARG A N 1
ATOM 3166 C CA . ARG A 1 400 ? -10.767 18.218 -0.711 1.00 89.69 400 ARG A CA 1
ATOM 3167 C C . ARG A 1 400 ? -9.411 17.743 -1.232 1.00 89.69 400 ARG A C 1
ATOM 3169 O O . ARG A 1 400 ? -9.361 17.166 -2.316 1.00 89.69 400 ARG A O 1
ATOM 3176 N N . PRO A 1 401 ? -8.325 17.952 -0.475 1.00 89.31 401 PRO A N 1
ATOM 3177 C CA . PRO A 1 401 ? -6.983 17.536 -0.866 1.00 89.31 401 PRO A CA 1
ATOM 3178 C C . PRO A 1 401 ? -6.770 16.040 -0.609 1.00 89.31 401 PRO A C 1
ATOM 3180 O O . PRO A 1 401 ? -5.971 15.665 0.245 1.00 89.31 401 PRO A O 1
ATOM 3183 N N . LEU A 1 402 ? -7.512 15.176 -1.306 1.00 92.25 402 LEU A N 1
ATOM 3184 C CA . LEU A 1 402 ? -7.139 13.762 -1.358 1.00 92.25 402 LEU A CA 1
ATOM 3185 C C . LEU A 1 402 ? -6.050 13.610 -2.417 1.00 92.25 402 LEU A C 1
ATOM 3187 O O . LEU A 1 402 ? -6.166 14.164 -3.511 1.00 92.25 402 LEU A O 1
ATOM 3191 N N . VAL A 1 403 ? -4.986 12.891 -2.088 1.00 91.38 403 VAL A N 1
ATOM 3192 C CA . VAL A 1 403 ? -3.861 12.677 -3.001 1.00 91.38 403 VAL A CA 1
ATOM 3193 C C . VAL A 1 403 ? -3.481 11.205 -3.032 1.00 91.38 403 VAL A C 1
ATOM 3195 O O . VAL A 1 403 ? -3.680 10.477 -2.057 1.00 91.38 403 VAL A O 1
ATOM 3198 N N . THR A 1 404 ? -2.932 10.756 -4.156 1.00 90.81 404 THR A N 1
ATOM 3199 C CA . THR A 1 404 ? -2.286 9.446 -4.242 1.00 90.81 404 THR A CA 1
ATOM 3200 C C . THR A 1 404 ? -1.040 9.442 -3.350 1.00 90.81 404 THR A C 1
ATOM 3202 O O . THR A 1 404 ? -0.254 10.389 -3.446 1.00 90.81 404 THR A O 1
ATOM 3205 N N . PRO A 1 405 ? -0.827 8.422 -2.501 1.00 90.62 405 PRO A N 1
ATOM 3206 C CA . PRO A 1 405 ? 0.407 8.329 -1.733 1.00 90.62 405 PRO A CA 1
ATOM 3207 C C . PRO A 1 405 ? 1.627 8.209 -2.655 1.00 90.62 405 PRO A C 1
ATOM 3209 O O . PRO A 1 405 ? 1.585 7.510 -3.668 1.00 90.62 405 PRO A O 1
ATOM 3212 N N . THR A 1 406 ? 2.717 8.874 -2.281 1.00 89.75 406 THR A N 1
ATOM 3213 C CA . THR A 1 406 ? 4.021 8.789 -2.952 1.00 89.75 406 THR A CA 1
ATOM 3214 C C . THR A 1 406 ? 5.074 8.228 -2.000 1.00 89.75 406 THR A C 1
ATOM 3216 O O . THR A 1 406 ? 4.904 8.218 -0.777 1.00 89.75 406 THR A O 1
ATOM 3219 N N . VAL A 1 407 ? 6.225 7.834 -2.540 1.00 87.19 407 VAL A N 1
ATOM 3220 C CA . VAL A 1 407 ? 7.391 7.364 -1.770 1.00 87.19 407 VAL A CA 1
ATOM 3221 C C . VAL A 1 407 ? 7.961 8.401 -0.799 1.00 87.19 407 VAL A C 1
ATOM 3223 O O . VAL A 1 407 ? 8.805 8.070 0.033 1.00 87.19 407 VAL A O 1
ATOM 3226 N N . LEU A 1 408 ? 7.519 9.658 -0.890 1.00 90.19 408 LEU A N 1
ATOM 3227 C CA . LEU A 1 408 ? 7.963 10.758 -0.039 1.00 90.19 408 LEU A CA 1
ATOM 3228 C C . LEU A 1 408 ? 7.034 11.042 1.151 1.00 90.19 408 LEU A C 1
ATOM 3230 O O . LEU A 1 408 ? 7.326 11.957 1.919 1.00 90.19 408 LEU A O 1
ATOM 3234 N N . ASP A 1 409 ? 5.926 10.312 1.305 1.00 89.81 409 ASP A N 1
ATOM 3235 C CA . ASP A 1 409 ? 4.866 10.660 2.265 1.00 89.81 409 ASP A CA 1
ATOM 3236 C C . ASP A 1 409 ? 4.907 9.901 3.596 1.00 89.81 409 ASP A C 1
ATOM 3238 O O . ASP A 1 409 ? 4.083 10.157 4.475 1.00 89.81 409 ASP A O 1
ATOM 3242 N N . GLY A 1 410 ? 5.850 8.984 3.800 1.00 85.56 410 GLY A N 1
ATOM 3243 C CA . GLY A 1 410 ? 5.897 8.271 5.067 1.00 85.56 410 GLY A CA 1
ATOM 3244 C C . GLY A 1 410 ? 7.014 7.261 5.204 1.00 85.56 410 GLY A C 1
ATOM 3245 O O . GLY A 1 410 ? 7.897 7.122 4.364 1.00 85.56 410 GLY A O 1
ATOM 3246 N N . MET A 1 411 ? 6.953 6.551 6.327 1.00 78.31 411 MET A N 1
ATOM 3247 C CA . MET A 1 411 ? 7.882 5.475 6.621 1.00 78.31 411 MET A CA 1
ATOM 3248 C C . MET A 1 411 ? 7.748 4.352 5.601 1.00 78.31 411 MET A C 1
ATOM 3250 O O . MET A 1 411 ? 6.676 4.047 5.084 1.00 78.31 411 MET A O 1
ATOM 3254 N N . PHE A 1 412 ? 8.871 3.700 5.369 1.00 72.69 412 PHE A N 1
ATOM 3255 C CA . PHE A 1 412 ? 8.983 2.640 4.399 1.00 72.69 412 PHE A CA 1
ATOM 3256 C C . PHE A 1 412 ? 8.132 1.413 4.746 1.00 72.69 412 PHE A C 1
ATOM 3258 O O . PHE A 1 412 ? 8.170 0.915 5.871 1.00 72.69 412 PHE A O 1
ATOM 3265 N N . SER A 1 413 ? 7.400 0.911 3.751 1.00 79.94 413 SER A N 1
ATOM 3266 C CA . SER A 1 413 ? 6.612 -0.317 3.830 1.00 79.94 413 SER A CA 1
ATOM 3267 C C . SER A 1 413 ? 6.898 -1.189 2.614 1.00 79.94 413 SER A C 1
ATOM 3269 O O . SER A 1 413 ? 6.868 -0.713 1.480 1.00 79.94 413 SER A O 1
ATOM 3271 N N . GLU A 1 414 ? 7.141 -2.476 2.849 1.00 77.19 414 GLU A N 1
ATOM 3272 C CA . GLU A 1 414 ? 7.294 -3.478 1.786 1.00 77.19 414 GLU A CA 1
ATOM 3273 C C . GLU A 1 414 ? 5.966 -3.754 1.061 1.00 77.19 414 GLU A C 1
ATOM 3275 O O . GLU A 1 414 ? 5.964 -4.183 -0.087 1.00 77.19 414 GLU A O 1
ATOM 3280 N N . ALA A 1 415 ? 4.839 -3.449 1.712 1.00 85.31 415 ALA A N 1
ATOM 3281 C CA . ALA A 1 415 ? 3.493 -3.564 1.152 1.00 85.31 415 ALA A CA 1
ATOM 3282 C C . ALA A 1 415 ? 3.001 -2.273 0.469 1.00 85.31 415 ALA A C 1
ATOM 3284 O O . ALA A 1 415 ? 1.824 -2.159 0.133 1.00 85.31 415 ALA A O 1
ATOM 3285 N N . PHE A 1 416 ? 3.878 -1.283 0.288 1.00 88.56 416 PHE A N 1
ATOM 3286 C CA . PHE A 1 416 ? 3.571 -0.088 -0.492 1.00 88.56 416 PHE A CA 1
ATOM 3287 C C . PHE A 1 416 ? 4.129 -0.230 -1.908 1.00 88.56 416 PHE A C 1
ATOM 3289 O O . PHE A 1 416 ? 5.261 -0.682 -2.084 1.00 88.56 416 PHE A O 1
ATOM 3296 N N . CYS A 1 417 ? 3.347 0.180 -2.902 1.00 88.06 417 CYS A N 1
ATOM 3297 C CA . CYS A 1 417 ? 3.771 0.330 -4.285 1.00 88.06 417 CYS A CA 1
ATOM 3298 C C . CYS A 1 417 ? 3.123 1.615 -4.818 1.00 88.06 417 CYS A C 1
ATOM 3300 O O . CYS A 1 417 ? 1.897 1.710 -4.773 1.00 88.06 417 CYS A O 1
ATOM 3302 N N . PRO A 1 418 ? 3.893 2.613 -5.288 1.00 88.00 418 PRO A N 1
ATOM 3303 C CA . PRO A 1 418 ? 3.289 3.807 -5.868 1.00 88.00 418 PRO A CA 1
ATOM 3304 C C . PRO A 1 418 ? 2.460 3.426 -7.101 1.00 88.00 418 PRO A C 1
ATOM 3306 O O . PRO A 1 418 ? 2.645 2.363 -7.689 1.00 88.00 418 PRO A O 1
ATOM 3309 N N . SER A 1 419 ? 1.516 4.283 -7.480 1.00 86.94 419 SER A N 1
ATOM 3310 C CA . SER A 1 419 ? 0.747 4.112 -8.717 1.00 86.94 419 SER A CA 1
ATOM 3311 C C . SER A 1 419 ? 1.423 4.847 -9.882 1.00 86.94 419 SER A C 1
ATOM 3313 O O . SER A 1 419 ? 2.090 5.859 -9.653 1.00 86.94 419 SER A O 1
ATOM 3315 N N . PRO A 1 420 ? 1.253 4.383 -11.135 1.00 84.19 420 PRO A N 1
ATOM 3316 C CA . PRO A 1 420 ? 1.786 5.080 -12.302 1.00 84.19 420 PRO A CA 1
ATOM 3317 C C . PRO A 1 420 ? 1.177 6.470 -12.441 1.00 84.19 420 PRO A C 1
ATOM 3319 O O . PRO A 1 420 ? 0.049 6.739 -12.005 1.00 84.19 420 PRO A O 1
ATOM 3322 N N . ARG A 1 421 ? 1.891 7.348 -13.146 1.00 81.06 421 ARG A N 1
ATOM 3323 C CA . ARG A 1 421 ? 1.370 8.675 -13.456 1.00 81.06 421 ARG A CA 1
ATOM 3324 C C . ARG A 1 421 ? 0.095 8.556 -14.291 1.00 81.06 421 ARG A C 1
ATOM 3326 O O . ARG A 1 421 ? 0.042 7.802 -15.262 1.00 81.06 421 ARG A O 1
ATOM 3333 N N . GLY A 1 422 ? -0.915 9.342 -13.925 1.00 73.50 422 GLY A N 1
ATOM 3334 C CA . GLY A 1 422 ? -2.237 9.315 -14.556 1.00 73.50 422 GLY A CA 1
ATOM 3335 C C . GLY A 1 422 ? -3.210 8.311 -13.932 1.00 73.50 422 GLY A C 1
ATOM 3336 O O . GLY A 1 422 ? -4.375 8.306 -14.319 1.00 73.50 422 GLY A O 1
ATOM 3337 N N . SER A 1 423 ? -2.778 7.503 -12.954 1.00 79.88 423 SER A N 1
ATOM 3338 C CA . SER A 1 423 ? -3.710 6.726 -12.133 1.00 79.88 423 SER A CA 1
ATOM 3339 C C . SER A 1 423 ? -4.646 7.657 -11.367 1.00 79.88 423 SER A C 1
ATOM 3341 O O . SER A 1 423 ? -4.215 8.658 -10.792 1.00 79.88 423 SER A O 1
ATOM 3343 N N . THR A 1 424 ? -5.933 7.312 -11.323 1.00 74.75 424 THR A N 1
ATOM 3344 C CA . THR A 1 424 ? -6.929 8.120 -10.613 1.00 74.75 424 THR A CA 1
ATOM 3345 C C . THR A 1 424 ? -6.925 7.914 -9.107 1.00 74.75 424 THR A C 1
ATOM 3347 O O . THR A 1 424 ? -7.463 8.744 -8.384 1.00 74.75 424 THR A O 1
ATOM 3350 N N . THR A 1 425 ? -6.336 6.814 -8.638 1.00 84.12 425 THR A N 1
ATOM 3351 C CA . THR A 1 425 ? -6.226 6.447 -7.223 1.00 84.12 425 THR A CA 1
ATOM 3352 C C . THR A 1 425 ? -4.883 5.794 -6.919 1.00 84.12 425 THR A C 1
ATOM 3354 O O . THR A 1 425 ? -4.231 5.266 -7.819 1.00 84.12 425 THR A O 1
ATOM 3357 N N . GLY A 1 426 ? -4.466 5.830 -5.650 1.00 91.00 426 GLY A N 1
ATOM 3358 C CA . GLY A 1 426 ? -3.409 4.945 -5.168 1.00 91.00 426 GLY A CA 1
ATOM 3359 C C . GLY A 1 426 ? -3.968 3.538 -4.976 1.00 91.00 426 GLY A C 1
ATOM 3360 O O . GLY A 1 426 ? -5.191 3.375 -4.877 1.00 91.00 426 GLY A O 1
ATOM 3361 N N . HIS A 1 427 ? -3.100 2.532 -4.900 1.00 93.00 427 HIS A N 1
ATOM 3362 C CA . HIS A 1 427 ? -3.520 1.151 -4.692 1.00 93.00 427 HIS A CA 1
ATOM 3363 C C . HIS A 1 427 ? -2.594 0.442 -3.710 1.00 93.00 427 HIS A C 1
ATOM 3365 O O . HIS A 1 427 ? -1.381 0.440 -3.879 1.00 93.00 427 HIS A O 1
ATOM 3371 N N . VAL A 1 428 ? -3.174 -0.240 -2.724 1.00 92.75 428 VAL A N 1
ATOM 3372 C CA . VAL A 1 428 ? -2.388 -1.014 -1.756 1.00 92.75 428 VAL A CA 1
ATOM 3373 C C . VAL A 1 428 ? -1.994 -2.377 -2.314 1.00 92.75 428 VAL A C 1
ATOM 3375 O O . VAL A 1 428 ? -2.752 -3.012 -3.058 1.00 92.75 428 VAL A O 1
ATOM 3378 N N . VAL A 1 429 ? -0.836 -2.882 -1.886 1.00 91.94 429 VAL A N 1
ATOM 3379 C CA . VAL A 1 429 ? -0.479 -4.288 -2.093 1.00 91.94 429 VAL A CA 1
ATOM 3380 C C . VAL A 1 429 ? -1.295 -5.136 -1.123 1.00 91.94 429 VAL A C 1
ATOM 3382 O O . VAL A 1 429 ? -1.199 -4.984 0.097 1.00 91.94 429 VAL A O 1
ATOM 3385 N N . HIS A 1 430 ? -2.103 -6.053 -1.654 1.00 92.50 430 HIS A N 1
ATOM 3386 C CA . HIS A 1 430 ? -2.850 -6.978 -0.813 1.00 92.50 430 HIS A CA 1
ATOM 3387 C C . HIS A 1 430 ? -1.885 -7.981 -0.173 1.00 92.50 430 HIS A C 1
ATOM 3389 O O . HIS A 1 430 ? -1.125 -8.653 -0.866 1.00 92.50 430 HIS A O 1
ATOM 3395 N N . LEU A 1 431 ? -1.973 -8.175 1.146 1.00 91.25 431 LEU A N 1
ATOM 3396 C CA . LEU A 1 431 ? -1.082 -9.099 1.874 1.00 91.25 431 LEU A CA 1
ATOM 3397 C C . LEU A 1 431 ? -1.415 -10.591 1.649 1.00 91.25 431 LEU A C 1
ATOM 3399 O O . LEU A 1 431 ? -0.876 -11.462 2.323 1.00 91.25 431 LEU A O 1
ATOM 3403 N N . ASN A 1 432 ? -2.340 -10.879 0.730 1.00 88.31 432 ASN A N 1
ATOM 3404 C CA . ASN A 1 432 ? -2.704 -12.220 0.287 1.00 88.31 432 ASN A CA 1
ATOM 3405 C C . ASN A 1 432 ? -2.669 -12.208 -1.251 1.00 88.31 432 ASN A C 1
ATOM 3407 O O . ASN A 1 432 ? -3.573 -11.612 -1.858 1.00 88.31 432 ASN A O 1
ATOM 3411 N N . PRO A 1 433 ? -1.658 -12.842 -1.871 1.00 77.69 433 PRO A N 1
ATOM 3412 C CA . PRO A 1 433 ? -1.467 -12.814 -3.319 1.00 77.69 433 PRO A CA 1
ATOM 3413 C C . PRO A 1 433 ? -2.666 -13.381 -4.095 1.00 77.69 433 PRO A C 1
ATOM 3415 O O . PRO A 1 433 ? -2.970 -12.923 -5.190 1.00 77.69 433 PRO A O 1
ATOM 3418 N N . GLU A 1 434 ? -3.428 -14.307 -3.511 1.00 77.00 434 GLU A N 1
ATOM 3419 C CA . GLU A 1 434 ? -4.540 -14.989 -4.191 1.00 77.00 434 GLU A CA 1
ATOM 3420 C C . GLU A 1 434 ? -5.813 -14.130 -4.350 1.00 77.00 434 GLU A C 1
ATOM 3422 O O . GLU A 1 434 ? -6.783 -14.562 -4.968 1.00 77.00 434 GLU A O 1
ATOM 3427 N N . SER A 1 435 ? -5.850 -12.916 -3.787 1.00 73.75 435 SER A N 1
ATOM 3428 C CA . SER A 1 435 ? -7.056 -12.068 -3.782 1.00 73.75 435 SER A CA 1
ATOM 3429 C C . SER A 1 435 ? -7.404 -11.450 -5.146 1.00 73.75 435 SER A C 1
ATOM 3431 O O . SER A 1 435 ? -8.584 -11.229 -5.433 1.00 73.75 435 SER A O 1
ATOM 3433 N N . GLY A 1 436 ? -6.387 -11.152 -5.967 1.00 65.25 436 GLY A N 1
ATOM 3434 C CA . GLY A 1 436 ? -6.500 -10.722 -7.366 1.00 65.25 436 GLY A CA 1
ATOM 3435 C C . GLY A 1 436 ? -7.216 -9.394 -7.651 1.00 65.25 436 GLY A C 1
ATOM 3436 O O . GLY A 1 436 ? -7.502 -9.124 -8.812 1.00 65.25 436 GLY A O 1
ATOM 3437 N N . LYS A 1 437 ? -7.552 -8.567 -6.648 1.00 81.94 437 LYS A N 1
ATOM 3438 C CA . LYS A 1 437 ? -8.227 -7.272 -6.871 1.00 81.94 437 LYS A CA 1
ATOM 3439 C C . LYS A 1 437 ? -7.498 -6.115 -6.206 1.00 81.94 437 LYS A C 1
ATOM 3441 O O . LYS A 1 437 ? -7.226 -6.166 -5.006 1.00 81.94 437 LYS A O 1
ATOM 3446 N N . LEU A 1 438 ? -7.302 -5.038 -6.964 1.00 90.38 438 LEU A N 1
ATOM 3447 C CA . LEU A 1 438 ? -6.772 -3.787 -6.443 1.00 90.38 438 LEU A CA 1
ATOM 3448 C C . LEU A 1 438 ? -7.742 -3.143 -5.444 1.00 90.38 438 LEU A C 1
ATOM 3450 O O . LEU A 1 438 ? -8.967 -3.316 -5.494 1.00 90.38 438 LEU A O 1
ATOM 3454 N N . ARG A 1 439 ? -7.164 -2.449 -4.468 1.00 93.06 439 ARG A N 1
ATOM 3455 C CA . ARG A 1 439 ? -7.870 -1.770 -3.382 1.00 93.06 439 ARG A CA 1
ATOM 3456 C C . ARG A 1 439 ? -7.321 -0.368 -3.289 1.00 93.06 439 ARG A C 1
ATOM 3458 O O . ARG A 1 439 ? -6.106 -0.195 -3.246 1.00 93.06 439 ARG A O 1
ATOM 3465 N N . ARG A 1 440 ? -8.211 0.616 -3.315 1.00 93.94 440 ARG A N 1
ATOM 3466 C CA . ARG A 1 440 ? -7.810 2.008 -3.464 1.00 93.94 440 ARG A CA 1
ATOM 3467 C C . ARG A 1 440 ? -7.368 2.592 -2.133 1.00 93.94 440 ARG A C 1
ATOM 3469 O O . ARG A 1 440 ? -7.978 2.334 -1.093 1.00 93.94 440 ARG A O 1
ATOM 3476 N N . GLU A 1 441 ? -6.355 3.439 -2.205 1.00 93.75 441 GLU A N 1
ATOM 3477 C CA . GLU A 1 441 ? -5.835 4.236 -1.097 1.00 93.75 441 GLU A CA 1
ATOM 3478 C C . GLU A 1 441 ? -5.697 5.705 -1.488 1.00 93.75 441 GLU A C 1
ATOM 3480 O O . GLU A 1 441 ? -5.503 6.064 -2.655 1.00 93.75 441 GLU A O 1
ATOM 3485 N N . VAL A 1 442 ? -5.788 6.550 -0.469 1.00 94.31 442 VAL A N 1
ATOM 3486 C CA . VAL A 1 442 ? -5.516 7.982 -0.538 1.00 94.31 442 VAL A CA 1
ATOM 3487 C C . VAL A 1 442 ? -4.808 8.444 0.723 1.00 94.31 442 VAL A C 1
ATOM 3489 O O . VAL A 1 442 ? -4.974 7.866 1.800 1.00 94.31 442 VAL A O 1
ATOM 3492 N N . LEU A 1 443 ? -4.084 9.551 0.589 1.00 94.12 443 LEU A N 1
ATOM 3493 C CA . LEU A 1 443 ? -3.742 10.411 1.707 1.00 94.12 443 LEU A CA 1
ATOM 3494 C C . LEU A 1 443 ? -4.719 11.579 1.781 1.00 94.12 443 LEU A C 1
ATOM 3496 O O . LEU A 1 443 ? -5.110 12.141 0.759 1.00 94.12 443 LEU A O 1
ATOM 3500 N N . HIS A 1 444 ? -5.074 11.979 2.995 1.00 94.00 444 HIS A N 1
ATOM 3501 C CA . HIS A 1 444 ? -5.818 13.208 3.247 1.00 94.00 444 HIS A CA 1
ATOM 3502 C C . HIS A 1 444 ? -5.270 13.932 4.486 1.00 94.00 444 HIS A C 1
ATOM 3504 O O . HIS A 1 444 ? -4.626 13.299 5.326 1.00 94.00 444 HIS A O 1
ATOM 3510 N N . PRO A 1 445 ? -5.490 15.248 4.651 1.00 91.44 445 PRO A N 1
ATOM 3511 C CA . PRO A 1 445 ? -5.104 15.941 5.869 1.00 91.44 445 PRO A CA 1
ATOM 3512 C C . PRO A 1 445 ? -5.858 15.355 7.045 1.00 91.44 445 PRO A C 1
ATOM 3514 O O . PRO A 1 445 ? -7.040 15.012 6.934 1.00 91.44 445 PRO A O 1
ATOM 3517 N N . ARG A 1 446 ? -5.197 15.267 8.192 1.00 88.12 446 ARG A N 1
ATOM 3518 C CA . ARG A 1 446 ? -5.866 14.837 9.413 1.00 88.12 446 ARG A CA 1
ATOM 3519 C C . ARG A 1 446 ? -7.100 15.693 9.719 1.00 88.12 446 ARG A C 1
ATOM 3521 O O . ARG A 1 446 ? -7.175 16.879 9.407 1.00 88.12 446 ARG A O 1
ATOM 3528 N N . PHE A 1 447 ? -8.050 15.083 10.406 1.00 89.88 447 PHE A N 1
ATOM 3529 C CA . PHE A 1 447 ? -9.164 15.772 11.041 1.00 89.88 447 PHE A CA 1
ATOM 3530 C C . PHE A 1 447 ? -9.521 15.027 12.321 1.00 89.88 447 PHE A C 1
ATOM 3532 O O . PHE A 1 447 ? -9.126 13.874 12.517 1.00 89.88 447 PHE A O 1
ATOM 3539 N N . GLN A 1 448 ? -10.264 15.690 13.199 1.00 90.19 448 GLN A N 1
ATOM 3540 C CA . GLN A 1 448 ? -10.658 15.101 14.468 1.00 90.19 448 GLN A CA 1
ATOM 3541 C C . GLN A 1 448 ? -11.697 13.994 14.243 1.00 90.19 448 GLN A C 1
ATOM 3543 O O . GLN A 1 448 ? -12.850 14.249 13.873 1.00 90.19 448 GLN A O 1
ATOM 3548 N N . LEU A 1 449 ? -11.287 12.752 14.501 1.00 93.19 449 LEU A N 1
ATOM 3549 C CA . LEU A 1 449 ? -12.205 11.626 14.600 1.00 93.19 449 LEU A CA 1
ATOM 3550 C C . LEU A 1 449 ? -13.142 11.821 15.795 1.00 93.19 449 LEU A C 1
ATOM 3552 O O . LEU A 1 449 ? -12.802 12.447 16.794 1.00 93.19 449 LEU A O 1
ATOM 3556 N N . ARG A 1 450 ? -14.350 11.273 15.683 1.00 94.56 450 ARG A N 1
ATOM 3557 C CA . ARG A 1 450 ? -15.377 11.330 16.721 1.00 94.56 450 ARG A CA 1
ATOM 3558 C C . ARG A 1 450 ? -15.916 9.932 16.956 1.00 94.56 450 ARG A C 1
ATOM 3560 O O . ARG A 1 450 ? -15.865 9.089 16.062 1.00 94.56 450 ARG A O 1
ATOM 3567 N N . ALA A 1 451 ? -16.525 9.723 18.114 1.00 95.38 451 ALA A N 1
ATOM 3568 C CA . ALA A 1 451 ? -17.270 8.521 18.456 1.00 95.38 451 ALA A CA 1
ATOM 3569 C C . ALA A 1 451 ? -18.301 8.157 17.372 1.00 95.38 451 ALA A C 1
ATOM 3571 O O . ALA A 1 451 ? -18.475 6.987 17.059 1.00 95.38 451 ALA A O 1
ATOM 3572 N N . SER A 1 452 ? -18.917 9.155 16.726 1.00 94.50 452 SER A N 1
ATOM 3573 C CA . SER A 1 452 ? -19.852 8.957 15.610 1.00 94.50 452 SER A CA 1
ATOM 3574 C C . SER A 1 452 ? -19.218 8.377 14.341 1.00 94.50 452 SER A C 1
ATOM 3576 O O . SER A 1 452 ? -19.944 7.890 13.481 1.00 94.50 452 SER A O 1
ATOM 3578 N N . HIS A 1 453 ? -17.893 8.459 14.193 1.00 96.75 453 HIS A N 1
ATOM 3579 C CA . HIS A 1 453 ? -17.152 7.838 13.092 1.00 96.75 453 HIS A CA 1
ATOM 3580 C C . HIS A 1 453 ? -16.702 6.416 13.433 1.00 96.75 453 HIS A C 1
ATOM 3582 O O . HIS A 1 453 ? -16.337 5.674 12.524 1.00 96.75 453 HIS A O 1
ATOM 3588 N N . LEU A 1 454 ? -16.681 6.029 14.714 1.00 97.31 454 LEU A N 1
ATOM 3589 C CA . LEU A 1 454 ? -16.296 4.679 15.107 1.00 97.31 454 LEU A CA 1
ATOM 3590 C C . LEU A 1 454 ? -17.339 3.696 14.574 1.00 97.31 454 LEU A C 1
ATOM 3592 O O . LEU A 1 454 ? -18.523 3.784 14.893 1.00 97.31 454 LEU A O 1
ATOM 3596 N N . TRP A 1 455 ? -16.881 2.757 13.757 1.00 95.44 455 TRP A N 1
ATOM 3597 C CA . TRP A 1 455 ? -17.732 1.757 13.132 1.00 95.44 455 TRP A CA 1
ATOM 3598 C C . TRP A 1 455 ? -17.677 0.423 13.866 1.00 95.44 455 TRP A C 1
ATOM 3600 O O . TRP A 1 455 ? -18.711 -0.183 14.146 1.00 95.44 455 TRP A O 1
ATOM 3610 N N . ARG A 1 456 ? -16.467 -0.065 14.160 1.00 94.56 456 ARG A N 1
ATOM 3611 C CA . ARG A 1 456 ? -16.278 -1.414 14.703 1.00 94.56 456 ARG A CA 1
ATOM 3612 C C . ARG A 1 456 ? -14.959 -1.543 15.454 1.00 94.56 456 ARG A C 1
ATOM 3614 O O . ARG A 1 456 ? -13.985 -0.871 15.130 1.00 94.56 456 ARG A O 1
ATOM 3621 N N . LEU A 1 457 ? -14.941 -2.448 16.427 1.00 95.81 457 LEU A N 1
ATOM 3622 C CA . LEU A 1 457 ? -13.739 -2.900 17.127 1.00 95.81 457 LEU A CA 1
ATOM 3623 C C . LEU A 1 457 ? -13.409 -4.320 16.700 1.00 95.81 457 LEU A C 1
ATOM 3625 O O . LEU A 1 457 ? -14.323 -5.139 16.579 1.00 95.81 457 LEU A O 1
ATOM 3629 N N . GLY A 1 458 ? -12.127 -4.611 16.512 1.00 95.56 458 GLY A N 1
ATOM 3630 C CA . GLY A 1 458 ? -11.644 -5.942 16.161 1.00 95.56 458 GLY A CA 1
ATOM 3631 C C . GLY A 1 458 ? -10.268 -6.222 16.737 1.00 95.56 458 GLY A C 1
ATOM 3632 O O . GLY A 1 458 ? -9.617 -5.327 17.268 1.00 95.56 458 GLY A O 1
ATOM 3633 N N . THR A 1 459 ? -9.824 -7.465 16.588 1.00 96.75 459 THR A N 1
ATOM 3634 C CA . THR A 1 459 ? -8.498 -7.898 17.025 1.00 96.75 459 THR A CA 1
ATOM 3635 C C . THR A 1 459 ? -7.834 -8.666 15.893 1.00 96.75 459 THR A C 1
ATOM 3637 O O . THR A 1 459 ? -8.358 -9.671 15.417 1.00 96.75 459 THR A O 1
ATOM 3640 N N . VAL A 1 460 ? -6.685 -8.177 15.440 1.00 97.31 460 VAL A N 1
ATOM 3641 C CA . VAL A 1 460 ? -5.822 -8.862 14.480 1.00 97.31 460 VAL A CA 1
ATOM 3642 C C . VAL A 1 460 ? -5.032 -9.924 15.239 1.00 97.31 460 VAL A C 1
ATOM 3644 O O . VAL A 1 460 ? -4.383 -9.640 16.247 1.00 97.31 460 VAL A O 1
ATOM 3647 N N . THR A 1 461 ? -5.104 -11.162 14.765 1.00 95.94 461 THR A N 1
ATOM 3648 C CA . THR A 1 461 ? -4.576 -12.347 15.464 1.00 95.94 461 THR A CA 1
ATOM 3649 C C . THR A 1 461 ? -3.648 -13.187 14.597 1.00 95.94 461 THR A C 1
ATOM 3651 O O . THR A 1 461 ? -2.796 -13.901 15.121 1.00 95.94 461 THR A O 1
ATOM 3654 N N . ARG A 1 462 ? -3.778 -13.094 13.272 1.00 94.50 462 ARG A N 1
ATOM 3655 C CA . ARG A 1 462 ? -2.956 -13.817 12.301 1.00 94.50 462 ARG A CA 1
ATOM 3656 C C . ARG A 1 462 ? -1.720 -12.994 11.956 1.00 94.50 462 ARG A C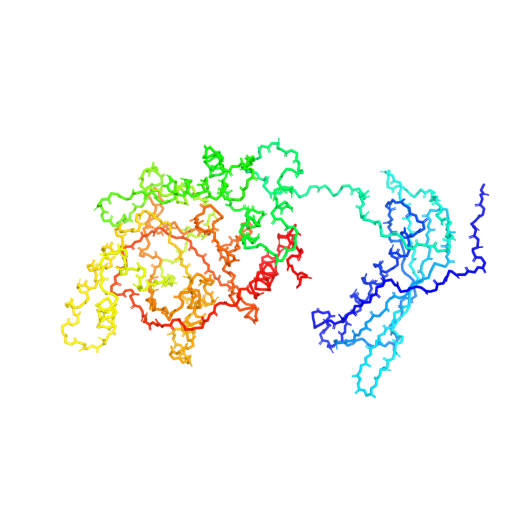 1
ATOM 3658 O O . ARG A 1 462 ? -1.856 -11.805 11.703 1.00 94.50 462 ARG A O 1
ATOM 3665 N N . GLY A 1 463 ? -0.545 -13.613 11.899 1.00 92.44 463 GLY A N 1
ATOM 3666 C CA . GLY A 1 463 ? 0.674 -12.945 11.429 1.00 92.44 463 GLY A CA 1
ATOM 3667 C C . GLY A 1 463 ? 0.648 -12.614 9.938 1.00 92.44 463 GLY A C 1
ATOM 3668 O O . GLY A 1 463 ? -0.081 -13.250 9.170 1.00 92.44 463 GLY A O 1
ATOM 3669 N N . VAL A 1 464 ? 1.459 -11.641 9.528 1.00 90.44 464 VAL A N 1
ATOM 3670 C CA . VAL A 1 464 ? 1.691 -11.344 8.109 1.00 90.44 464 VAL A CA 1
ATOM 3671 C C . VAL A 1 464 ? 2.753 -12.309 7.581 1.00 90.44 464 VAL A C 1
ATOM 3673 O O . VAL A 1 464 ? 3.825 -12.450 8.164 1.00 90.44 464 VAL A O 1
ATOM 3676 N N . LYS A 1 465 ? 2.463 -12.985 6.468 1.00 87.06 465 LYS A N 1
ATOM 3677 C CA . LYS A 1 465 ? 3.422 -13.872 5.799 1.00 87.06 465 LYS A CA 1
ATOM 3678 C C . LYS A 1 465 ? 4.331 -13.041 4.904 1.00 87.06 465 LYS A C 1
ATOM 3680 O O . LYS A 1 465 ? 4.001 -12.789 3.747 1.00 87.06 465 LYS A O 1
ATOM 3685 N N . ARG A 1 466 ? 5.447 -12.559 5.454 1.00 75.50 466 ARG A N 1
ATOM 3686 C CA . ARG A 1 466 ? 6.374 -11.674 4.729 1.00 75.50 466 ARG A CA 1
ATOM 3687 C C . ARG A 1 466 ? 6.930 -12.311 3.460 1.00 75.50 466 ARG A C 1
ATOM 3689 O O . ARG A 1 466 ? 7.108 -11.618 2.467 1.00 75.50 466 ARG A O 1
ATOM 3696 N N . GLU A 1 467 ? 7.123 -13.625 3.463 1.00 75.56 467 GLU A N 1
ATOM 3697 C CA . GLU A 1 467 ? 7.549 -14.392 2.294 1.00 75.56 467 GLU A CA 1
ATOM 3698 C C . GLU A 1 467 ? 6.579 -14.279 1.106 1.00 75.56 467 GLU A C 1
ATOM 3700 O O . GLU A 1 467 ? 7.006 -14.401 -0.035 1.00 75.56 467 GLU A O 1
ATOM 3705 N N . GLN A 1 468 ? 5.299 -13.975 1.353 1.00 80.69 468 GLN A N 1
ATOM 3706 C CA . GLN A 1 468 ? 4.277 -13.807 0.313 1.00 80.69 468 GLN A CA 1
ATOM 3707 C C . GLN A 1 468 ? 4.169 -12.366 -0.210 1.00 80.69 468 GLN A C 1
ATOM 3709 O O . GLN A 1 468 ? 3.382 -12.106 -1.119 1.00 80.69 468 GLN A O 1
ATOM 3714 N N . LEU A 1 469 ? 4.922 -11.410 0.351 1.00 79.38 469 LEU A N 1
ATOM 3715 C CA . LEU A 1 469 ? 4.878 -10.013 -0.099 1.00 79.38 469 LEU A CA 1
ATOM 3716 C C . LEU A 1 469 ? 5.494 -9.831 -1.488 1.00 79.38 469 LEU A C 1
ATOM 3718 O O . LEU A 1 469 ? 5.049 -8.949 -2.217 1.00 79.38 469 LEU A O 1
ATOM 3722 N N . ILE A 1 470 ? 6.454 -10.683 -1.867 1.00 76.56 470 ILE A N 1
ATOM 3723 C CA . ILE A 1 470 ? 6.995 -10.741 -3.234 1.00 76.56 470 ILE A CA 1
ATOM 3724 C C . ILE A 1 470 ? 5.862 -11.048 -4.207 1.00 76.56 470 ILE A C 1
ATOM 3726 O O . ILE A 1 470 ? 5.544 -10.225 -5.059 1.00 76.56 470 ILE A O 1
ATOM 3730 N N . ASP A 1 471 ? 5.191 -12.182 -4.008 1.00 80.31 471 ASP A N 1
ATOM 3731 C CA . ASP A 1 471 ? 4.083 -12.620 -4.856 1.00 80.31 471 ASP A CA 1
ATOM 3732 C C . ASP A 1 471 ? 2.952 -11.586 -4.875 1.00 80.31 471 ASP A C 1
ATOM 3734 O O . ASP A 1 471 ? 2.408 -11.261 -5.930 1.00 80.31 471 ASP A O 1
ATOM 3738 N N . GLY A 1 472 ? 2.617 -11.029 -3.705 1.00 84.44 472 GLY A N 1
ATOM 3739 C CA . GLY A 1 472 ? 1.588 -10.002 -3.564 1.00 84.44 472 GLY A CA 1
ATOM 3740 C C . GLY A 1 472 ? 1.916 -8.746 -4.368 1.00 84.44 472 GLY A C 1
ATOM 3741 O O . GLY A 1 472 ? 1.059 -8.243 -5.096 1.00 84.44 472 GLY A O 1
ATOM 3742 N N . ARG A 1 473 ? 3.163 -8.266 -4.296 1.00 84.56 473 ARG A N 1
ATOM 3743 C CA . ARG A 1 473 ? 3.657 -7.136 -5.094 1.00 84.56 473 ARG A CA 1
ATOM 3744 C C . ARG A 1 473 ? 3.623 -7.458 -6.580 1.00 84.56 473 ARG A C 1
ATOM 3746 O O . ARG A 1 473 ? 3.201 -6.623 -7.373 1.00 84.56 473 ARG A O 1
ATOM 3753 N N . SER A 1 474 ? 4.035 -8.655 -6.961 1.00 82.69 474 SER A N 1
ATOM 3754 C CA . SER A 1 474 ? 4.090 -9.054 -8.360 1.00 82.69 474 SER A CA 1
ATOM 3755 C C . SER A 1 474 ? 2.713 -9.102 -9.002 1.00 82.69 474 SER A C 1
ATOM 3757 O O . SER A 1 474 ? 2.482 -8.527 -10.066 1.00 82.69 474 SER A O 1
ATOM 3759 N N . ILE A 1 475 ? 1.753 -9.701 -8.303 1.00 85.75 475 ILE A N 1
ATOM 3760 C CA . ILE A 1 475 ? 0.352 -9.713 -8.721 1.00 85.75 475 ILE A CA 1
ATOM 3761 C C . ILE A 1 475 ? -0.219 -8.295 -8.732 1.00 85.75 475 ILE A C 1
ATOM 3763 O O . ILE A 1 475 ? -0.957 -7.943 -9.651 1.00 85.75 475 ILE A O 1
ATOM 3767 N N . HIS A 1 476 ? 0.143 -7.463 -7.756 1.00 89.00 476 HIS A N 1
ATOM 3768 C CA . HIS A 1 476 ? -0.273 -6.067 -7.705 1.00 89.00 476 HIS A CA 1
ATOM 3769 C C . HIS A 1 476 ? 0.217 -5.271 -8.925 1.00 89.00 476 HIS A C 1
ATOM 3771 O O . HIS A 1 476 ? -0.589 -4.613 -9.578 1.00 89.00 476 HIS A O 1
ATOM 3777 N N . LEU A 1 477 ? 1.499 -5.381 -9.288 1.00 86.44 477 LEU A N 1
ATOM 3778 C CA . LEU A 1 477 ? 2.064 -4.727 -10.473 1.00 86.44 477 LEU A CA 1
ATOM 3779 C C . LEU A 1 477 ? 1.395 -5.209 -11.763 1.00 86.44 477 LEU A C 1
ATOM 3781 O O . LEU A 1 477 ? 1.004 -4.386 -12.586 1.00 86.44 477 LEU A O 1
ATOM 3785 N N . LEU A 1 478 ? 1.200 -6.521 -11.924 1.00 85.81 478 LEU A N 1
ATOM 3786 C CA . LEU A 1 478 ? 0.474 -7.077 -13.072 1.00 85.81 478 LEU A CA 1
ATOM 3787 C C . LEU A 1 478 ? -0.962 -6.545 -13.152 1.00 85.81 478 LEU A C 1
ATOM 3789 O O . LEU A 1 478 ? -1.413 -6.161 -14.229 1.00 85.81 478 LEU A O 1
ATOM 3793 N N . SER A 1 479 ? -1.652 -6.471 -12.012 1.00 87.56 479 SER A N 1
ATOM 3794 C CA . SER A 1 479 ? -3.019 -5.948 -11.936 1.00 87.56 479 SER A CA 1
ATOM 3795 C C . SER A 1 479 ? -3.070 -4.464 -12.303 1.00 87.56 479 SER A C 1
ATOM 3797 O O . SER A 1 479 ? -3.953 -4.058 -13.050 1.00 87.56 479 SER A O 1
ATOM 3799 N N . LEU A 1 480 ? -2.100 -3.658 -11.849 1.00 87.69 480 LEU A N 1
ATOM 3800 C CA . LEU A 1 480 ? -1.992 -2.243 -12.222 1.00 87.69 480 LEU A CA 1
ATOM 3801 C C . LEU A 1 480 ? -1.771 -2.060 -13.727 1.00 87.69 480 LEU A C 1
ATOM 3803 O O . LEU A 1 480 ? -2.395 -1.191 -14.334 1.00 87.69 480 LEU A O 1
ATOM 3807 N N . ARG A 1 481 ? -0.899 -2.870 -14.341 1.00 86.38 481 ARG A N 1
ATOM 3808 C CA . ARG A 1 481 ? -0.637 -2.815 -15.791 1.00 86.38 481 ARG A CA 1
ATOM 3809 C C . ARG A 1 481 ? -1.879 -3.122 -16.608 1.00 86.38 481 ARG A C 1
ATOM 3811 O O . ARG A 1 481 ? -2.133 -2.440 -17.599 1.00 86.38 481 ARG A O 1
ATOM 3818 N N . ASP A 1 482 ? -2.606 -4.159 -16.204 1.00 85.31 482 ASP A N 1
ATOM 3819 C CA . ASP A 1 482 ? -3.821 -4.604 -16.877 1.00 85.31 482 ASP A CA 1
ATOM 3820 C C . ASP A 1 482 ? -4.946 -3.572 -16.723 1.00 85.31 482 ASP A C 1
ATOM 3822 O O . ASP A 1 482 ? -5.457 -3.072 -17.724 1.00 85.31 482 ASP A O 1
ATOM 3826 N N . GLU A 1 483 ? -5.251 -3.158 -15.487 1.00 84.12 483 GLU A N 1
ATOM 3827 C CA . GLU A 1 483 ? -6.348 -2.225 -15.189 1.00 84.12 483 GLU A CA 1
ATOM 3828 C C . GLU A 1 483 ? -6.141 -0.846 -15.836 1.00 84.12 483 GLU A C 1
ATOM 3830 O O . GLU A 1 483 ? -7.098 -0.221 -16.292 1.00 84.12 483 GLU A O 1
ATOM 3835 N N . LEU A 1 484 ? -4.890 -0.382 -15.925 1.00 82.88 484 LEU A N 1
ATOM 3836 C CA . LEU A 1 484 ? -4.553 0.939 -16.467 1.00 82.88 484 LEU A CA 1
ATOM 3837 C C . LEU A 1 484 ? -4.083 0.907 -17.929 1.00 82.88 484 LEU A C 1
ATOM 3839 O O . LEU A 1 484 ? -3.772 1.958 -18.493 1.00 82.88 484 LEU A O 1
ATOM 3843 N N . GLY A 1 485 ? -3.981 -0.272 -18.551 1.00 81.75 485 GLY A N 1
ATOM 3844 C CA . GLY A 1 485 ? -3.461 -0.428 -19.915 1.00 81.75 485 GLY A CA 1
ATOM 3845 C C . GLY A 1 485 ? -2.002 0.024 -20.099 1.00 81.75 485 GLY A C 1
ATOM 3846 O O . GLY A 1 485 ? -1.577 0.292 -21.224 1.00 81.75 485 GLY A O 1
ATOM 3847 N N . ARG A 1 486 ? -1.224 0.124 -19.013 1.00 81.31 486 ARG A N 1
ATOM 3848 C CA . ARG A 1 486 ? 0.181 0.574 -18.985 1.00 81.31 486 ARG A CA 1
ATOM 3849 C C . ARG A 1 486 ? 1.119 -0.620 -18.830 1.00 81.31 486 ARG A C 1
ATOM 3851 O O . ARG A 1 486 ? 1.657 -0.856 -17.756 1.00 81.31 486 ARG A O 1
ATOM 3858 N N . GLN A 1 487 ? 1.311 -1.391 -19.899 1.00 81.38 487 GLN A N 1
ATOM 3859 C CA . GLN A 1 487 ? 2.125 -2.620 -19.865 1.00 81.38 487 GLN A CA 1
ATOM 3860 C C . GLN A 1 487 ? 3.613 -2.376 -19.546 1.00 81.38 487 GLN A C 1
ATOM 3862 O O . GLN A 1 487 ? 4.287 -3.274 -19.053 1.00 81.38 487 GLN A O 1
ATOM 3867 N N . ASP A 1 488 ? 4.103 -1.160 -19.786 1.00 75.75 488 ASP A N 1
ATOM 3868 C CA . ASP A 1 488 ? 5.467 -0.701 -19.503 1.00 75.75 488 ASP A CA 1
ATOM 3869 C C . ASP A 1 488 ? 5.708 -0.354 -18.021 1.00 75.75 488 ASP A C 1
ATOM 3871 O O . ASP A 1 488 ? 6.852 -0.190 -17.589 1.00 75.75 488 ASP A O 1
ATOM 3875 N N . TYR A 1 489 ? 4.648 -0.207 -17.218 1.00 79.56 489 TYR A N 1
ATOM 3876 C CA . TYR A 1 489 ? 4.778 0.300 -15.856 1.00 79.56 489 TYR A CA 1
ATOM 3877 C C . TYR A 1 489 ? 5.537 -0.667 -14.943 1.00 79.56 489 TYR A C 1
ATOM 3879 O O . TYR A 1 489 ? 5.059 -1.755 -14.628 1.00 79.56 489 TYR A O 1
ATOM 3887 N N . GLY A 1 490 ? 6.713 -0.262 -14.466 1.00 71.00 490 GLY A N 1
ATOM 3888 C CA . GLY A 1 490 ? 7.563 -1.103 -13.626 1.00 71.00 490 GLY A CA 1
ATOM 3889 C C . GLY A 1 490 ? 8.322 -2.192 -14.389 1.00 71.00 490 GLY A C 1
ATOM 3890 O O . GLY A 1 490 ? 8.831 -3.105 -13.743 1.00 71.00 490 GLY A O 1
ATOM 3891 N N . GLU A 1 491 ? 8.432 -2.106 -15.723 1.00 63.50 491 GLU A N 1
ATOM 3892 C CA . GLU A 1 491 ? 9.206 -3.042 -16.566 1.00 63.50 491 GLU A CA 1
ATOM 3893 C C . GLU A 1 491 ? 10.647 -3.231 -16.046 1.00 63.50 491 GLU A C 1
ATOM 3895 O O . GLU A 1 491 ? 11.170 -4.340 -15.970 1.00 63.50 491 GLU A O 1
ATOM 3900 N N . GLY A 1 492 ? 11.279 -2.153 -15.563 1.00 61.19 492 GLY A N 1
ATOM 3901 C CA . GLY A 1 492 ? 12.615 -2.196 -14.949 1.00 61.19 492 GLY A CA 1
ATOM 3902 C C . GLY A 1 492 ? 12.700 -2.981 -13.630 1.00 61.19 492 GLY A C 1
ATOM 3903 O O . GLY A 1 492 ? 13.796 -3.243 -13.137 1.00 61.19 492 GLY A O 1
ATOM 3904 N N . THR A 1 493 ? 11.557 -3.371 -13.065 1.00 63.53 493 THR A N 1
ATOM 3905 C CA . THR A 1 493 ? 11.434 -4.200 -11.858 1.00 63.53 493 THR A CA 1
ATOM 3906 C C . THR A 1 493 ? 10.799 -5.563 -12.141 1.00 63.53 493 THR A C 1
ATOM 3908 O O . THR A 1 493 ? 10.522 -6.299 -11.203 1.00 63.53 493 THR A O 1
ATOM 3911 N N . ASP A 1 494 ? 10.627 -5.942 -13.414 1.00 57.50 494 ASP A N 1
ATOM 3912 C CA . ASP A 1 494 ? 9.954 -7.182 -13.842 1.00 57.50 494 ASP A CA 1
ATOM 3913 C C . ASP A 1 494 ? 10.546 -8.460 -13.274 1.00 57.50 494 ASP A C 1
ATOM 3915 O O . ASP A 1 494 ? 9.848 -9.460 -13.146 1.00 57.50 494 ASP A O 1
ATOM 3919 N N . TRP A 1 495 ? 11.815 -8.433 -12.878 1.00 53.06 495 TRP A N 1
ATOM 3920 C CA . TRP A 1 495 ? 12.414 -9.530 -12.130 1.00 53.06 495 TRP A CA 1
ATOM 3921 C C . TRP A 1 495 ? 11.626 -9.899 -10.872 1.00 53.06 495 TRP A C 1
ATOM 3923 O O . TRP A 1 495 ? 11.683 -11.061 -10.495 1.00 53.06 495 TRP A O 1
ATOM 3933 N N . ASP A 1 496 ? 10.886 -8.970 -10.257 1.00 55.41 496 ASP A N 1
ATOM 3934 C CA . ASP A 1 496 ? 9.988 -9.244 -9.129 1.00 55.41 496 ASP A CA 1
ATOM 3935 C C . ASP A 1 496 ? 8.856 -10.214 -9.548 1.00 55.41 496 ASP A C 1
ATOM 3937 O O . ASP A 1 496 ? 8.462 -11.076 -8.766 1.00 55.41 496 ASP A O 1
ATOM 3941 N N . LEU A 1 497 ? 8.376 -10.143 -10.800 1.00 51.84 497 LEU A N 1
ATOM 3942 C CA . LEU A 1 497 ? 7.234 -10.914 -11.329 1.00 51.84 497 LEU A CA 1
ATOM 3943 C C . LEU A 1 497 ? 7.518 -12.394 -11.588 1.00 51.84 497 LEU A C 1
ATOM 3945 O O . LEU A 1 497 ? 6.586 -13.184 -11.744 1.00 51.84 497 LEU A O 1
ATOM 3949 N N . PHE A 1 498 ? 8.793 -12.750 -11.712 1.00 47.75 498 PHE A N 1
ATOM 3950 C CA . PHE A 1 498 ? 9.231 -14.054 -12.205 1.00 47.75 498 PHE A CA 1
ATOM 3951 C C . PHE A 1 498 ? 10.030 -14.851 -11.158 1.00 47.75 498 PHE A C 1
ATOM 3953 O O . PHE A 1 498 ? 10.724 -15.797 -11.541 1.00 47.75 498 PHE A O 1
ATOM 3960 N N . GLN A 1 499 ? 9.969 -14.462 -9.873 1.00 45.53 499 GLN A N 1
ATOM 3961 C CA . GLN A 1 499 ? 10.706 -15.107 -8.770 1.00 45.53 499 GLN A CA 1
ATOM 3962 C C . GLN A 1 499 ? 9.968 -16.254 -8.100 1.00 45.53 499 GLN A C 1
ATOM 3964 O O . GLN A 1 499 ? 8.732 -16.160 -7.965 1.00 45.53 499 GLN A O 1
#